Protein AF-0000000086680009 (afdb_homodimer)

Organism: NCBI:txid175570

Solvent-accessible surface area (backbone atoms only — not comparable to full-atom values): 25696 Å² total; per-residue (Å²): 139,84,83,76,83,81,81,78,80,78,79,81,80,80,81,79,78,77,73,76,74,73,76,70,74,73,62,76,72,68,75,71,67,74,66,76,72,61,64,73,66,71,61,40,55,34,21,28,29,36,42,55,56,79,57,56,69,60,52,54,45,48,46,52,46,40,42,50,21,67,33,45,71,40,58,35,66,59,51,47,55,54,26,39,73,74,30,82,42,62,25,55,24,51,57,50,46,57,71,55,28,50,30,36,39,36,48,39,41,38,40,22,32,30,22,45,34,76,92,67,63,52,94,82,58,53,66,65,38,69,39,70,24,17,30,53,36,69,59,35,36,21,48,46,18,26,39,38,46,73,31,49,72,17,52,43,44,33,40,30,42,53,58,52,87,55,72,83,54,60,93,54,88,62,38,72,43,74,51,42,70,68,36,50,50,50,45,53,50,47,45,41,71,26,64,34,76,67,43,71,82,58,84,67,42,74,48,66,74,69,44,54,86,52,66,48,61,70,43,67,56,77,71,78,84,125,138,90,81,85,81,78,80,79,78,82,79,80,82,78,82,79,77,78,73,76,73,77,74,70,78,73,64,79,72,71,76,72,68,75,69,76,75,63,66,74,68,73,62,38,56,36,21,29,30,36,42,54,56,79,56,56,68,60,52,53,45,48,48,52,47,40,43,50,20,67,33,46,73,40,57,34,67,59,53,45,53,55,26,37,74,73,29,83,43,61,26,54,23,52,56,51,45,58,71,55,28,51,29,36,39,35,48,40,41,39,40,23,31,31,22,44,35,75,91,65,64,52,92,82,59,51,67,66,37,70,38,70,24,18,30,52,35,67,60,36,36,20,47,46,17,25,40,37,47,72,31,51,74,18,50,43,43,33,40,32,42,53,57,52,86,57,71,85,53,62,93,51,88,62,41,70,43,74,51,43,71,67,34,51,49,50,46,51,51,48,44,41,71,25,64,32,77,67,43,71,80,57,84,66,41,74,48,68,73,70,43,53,87,52,65,47,62,69,44,66,56,78,72,80,84,126

Secondary structure (DSSP, 8-state)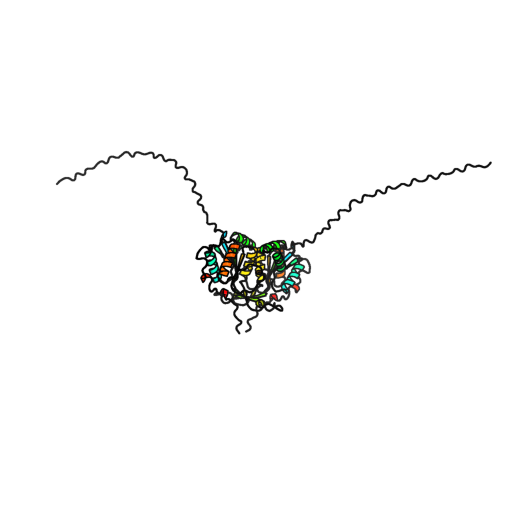:
---------------------------S---------------GGGEEEEE--S-HHHHHHHHHHHHHTT-EEEEHHHHHHHHHHH-SSHHHHHHHHHHH-SEEEEEE---EEEEE-GGGPPTT--HHHHS-EEE--HHHHHHHHHHHHH-TTTEEEEEES-----GGGTTS--EEE-SSHHHHHHHHHHHHHTT------STTS--GGGGTT-GGGT--PPP---/-------------------------------------------GGGEEEEE--S-HHHHHHHHHHHHHTT-EEEEHHHHHHHHHHH-SSHHHHHHHHHHH-SEEEEEE---EEEEE-GGGPPTT--HHHHS-EEE--HHHHHHHHHHHHH-TTTEEEEEES-----GGGTTS--EEE-SSHHHHHHH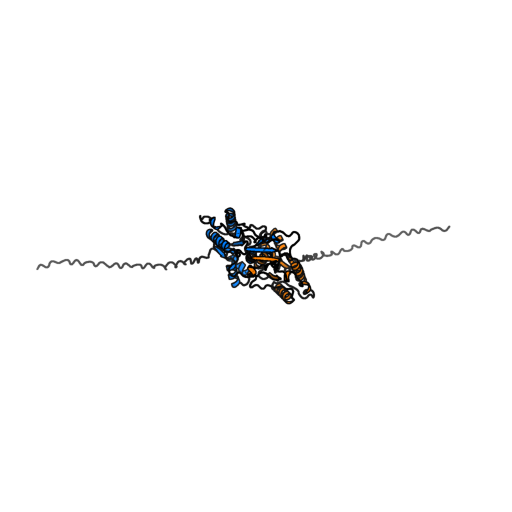HHHHHHTT------STTS--GGGGTT-GGGT--PPP---

InterPro domains:
  IPR019302 CD-NTase-associated protein 12/Pycsar effector protein, TIR domain [PF10137] (47-178)

pLDDT: mean 77.08, std 26.38, range [18.78, 98.75]

Sequence (452 aa):
MDINGHNIVVGTGRAGDKTVNNYGSAGPPPPEGRTANDGGHADRSRRVFVVFGRDRPVRDRMFDFLRALGLEPLEWERIINEARHAAPYIGEVVARGVTQASAVLVLLTPDDVVHLHPSLHEPGEGADEVWPTCQPRPNALIELGMALATFPTSTVIVTIGTLRPFSDLAGRDVVRFDGSFASVQQLLGRLRAAGLPARDDGSDWYRADRFANWDAYLRRPRPPTVMDINGHNIVVGTGRAGDKTVNNYGSAGPPPPEGRTANDGGHADRSRRVFVVFGRDRPVRDRMFDFLRALGLEPLEWERIINEARHAAPYIGEVVARGVTQASAVLVLLTPDDVVHLHPSLHEPGEGADEVWPTCQPRPNALIELGMALATFPTSTVIVTIGTLRPFSDLAGRDVVRFDGSFASVQQLLGRLRAAGLPARDDGSDWYRADRFANWDAYLRRPRPPTV

Structure (mmCIF, N/CA/C/O backbone):
data_AF-0000000086680009-model_v1
#
loop_
_entity.id
_entity.type
_entity.pdbx_description
1 polymer 'CD-NTase-associated protein 12/Pycsar effector protein TIR domain-containing protein'
#
loop_
_atom_site.group_PDB
_atom_site.id
_atom_site.type_symbol
_atom_site.label_atom_id
_atom_site.label_alt_id
_atom_site.label_comp_id
_atom_site.label_asym_id
_atom_site.label_entity_id
_atom_site.label_seq_id
_atom_site.pdbx_PDB_ins_code
_atom_site.Cartn_x
_atom_site.Cartn_y
_atom_site.Cartn_z
_atom_site.occupancy
_atom_site.B_iso_or_equiv
_atom_site.auth_seq_id
_atom_site.auth_comp_id
_atom_site.auth_asym_id
_atom_site.auth_atom_id
_atom_site.pdbx_PDB_model_num
ATOM 1 N N . MET A 1 1 ? 57.812 125.812 -16.609 1 21.28 1 MET A N 1
ATOM 2 C CA . MET A 1 1 ? 58.125 124.562 -17.312 1 21.28 1 MET A CA 1
ATOM 3 C C . MET A 1 1 ? 57.875 123.375 -16.422 1 21.28 1 MET A C 1
ATOM 5 O O . MET A 1 1 ? 58.562 123.125 -15.438 1 21.28 1 MET A O 1
ATOM 9 N N . ASP A 1 2 ? 56.625 122.938 -15.875 1 20.48 2 ASP A N 1
ATOM 10 C CA . ASP A 1 2 ? 55.906 122.5 -14.656 1 20.48 2 ASP A CA 1
ATOM 11 C C . ASP A 1 2 ? 55.969 121 -14.445 1 20.48 2 ASP A C 1
ATOM 13 O O . ASP A 1 2 ? 55.312 120.5 -13.57 1 20.48 2 ASP A O 1
ATOM 17 N N . ILE A 1 3 ? 56.906 120 -15.055 1 25.34 3 ILE A N 1
ATOM 18 C CA . ILE A 1 3 ? 56.5 118.75 -15.727 1 25.34 3 ILE A CA 1
ATOM 19 C C . ILE A 1 3 ? 56.469 117.625 -14.719 1 25.34 3 ILE A C 1
ATOM 21 O O . ILE A 1 3 ? 57.469 117 -14.453 1 25.34 3 ILE A O 1
ATOM 25 N N . ASN A 1 4 ? 55.969 117.688 -13.484 1 24.03 4 ASN A N 1
ATOM 26 C CA . ASN A 1 4 ? 56.25 116.812 -12.367 1 24.03 4 ASN A CA 1
ATOM 27 C C . ASN A 1 4 ? 55.875 115.375 -12.711 1 24.03 4 ASN A C 1
ATOM 29 O O . ASN A 1 4 ? 54.938 115.125 -13.453 1 24.03 4 ASN A O 1
ATOM 33 N N . GLY A 1 5 ? 56.719 114.25 -12.469 1 24.56 5 GLY A N 1
ATOM 34 C CA . GLY A 1 5 ? 57.156 112.938 -12.875 1 24.56 5 GLY A CA 1
ATOM 35 C C . GLY A 1 5 ? 56.281 111.812 -12.367 1 24.56 5 GLY A C 1
ATOM 36 O O . GLY A 1 5 ? 56.281 111.5 -11.172 1 24.56 5 GLY A O 1
ATOM 37 N N . HIS A 1 6 ? 54.938 111.688 -12.727 1 25.3 6 HIS A N 1
ATOM 38 C CA . HIS A 1 6 ? 53.781 110.938 -12.172 1 25.3 6 HIS A CA 1
ATOM 39 C C . HIS A 1 6 ? 54.031 109.438 -12.219 1 25.3 6 HIS A C 1
ATOM 41 O O . HIS A 1 6 ? 54.312 108.875 -13.281 1 25.3 6 HIS A O 1
ATOM 47 N N . ASN A 1 7 ? 54.531 108.75 -11.102 1 24.44 7 ASN A N 1
ATOM 48 C CA . ASN A 1 7 ? 55.094 107.438 -10.781 1 24.44 7 ASN A CA 1
ATOM 49 C C . ASN A 1 7 ? 54.125 106.312 -11.102 1 24.44 7 ASN A C 1
ATOM 51 O O . ASN A 1 7 ? 53.031 106.25 -10.547 1 24.44 7 ASN A O 1
ATOM 55 N N . ILE A 1 8 ? 54.094 105.688 -12.359 1 24.52 8 ILE A N 1
ATOM 56 C CA . ILE A 1 8 ? 53.094 104.875 -13.023 1 24.52 8 ILE A CA 1
ATOM 57 C C . ILE A 1 8 ? 53.094 103.438 -12.375 1 24.52 8 ILE A C 1
ATOM 59 O O . ILE A 1 8 ? 54.094 102.75 -12.375 1 24.52 8 ILE A O 1
ATOM 63 N N . VAL A 1 9 ? 52.344 103.25 -11.25 1 24.12 9 VAL A N 1
ATOM 64 C CA . VAL A 1 9 ? 52.312 102.062 -10.359 1 24.12 9 VAL A CA 1
ATOM 65 C C . VAL A 1 9 ? 51.906 100.812 -11.141 1 24.12 9 VAL A C 1
ATOM 67 O O . VAL A 1 9 ? 50.781 100.75 -11.664 1 24.12 9 VAL A O 1
ATOM 70 N N . VAL A 1 10 ? 52.781 100.062 -11.867 1 23.73 10 VAL A N 1
ATOM 71 C CA . VAL A 1 10 ? 52.531 99 -12.852 1 23.73 10 VAL A CA 1
ATOM 72 C C . VAL A 1 10 ? 51.969 97.812 -12.156 1 23.73 10 VAL A C 1
ATOM 74 O O . VAL A 1 10 ? 52.562 97.25 -11.211 1 23.73 10 VAL A O 1
ATOM 77 N N . GLY A 1 11 ? 50.625 97.562 -12.086 1 21.44 11 GLY A N 1
ATOM 78 C CA . GLY A 1 11 ? 49.781 96.625 -11.352 1 21.44 11 GLY A CA 1
ATOM 79 C C . GLY A 1 11 ? 50.094 95.188 -11.688 1 21.44 11 GLY A C 1
ATOM 80 O O . GLY A 1 11 ? 50.156 94.812 -12.867 1 21.44 11 GLY A O 1
ATOM 81 N N . THR A 1 12 ? 50.875 94.438 -10.82 1 24.28 12 THR A N 1
ATOM 82 C CA . THR A 1 12 ? 51.5 93.125 -10.844 1 24.28 12 THR A CA 1
ATOM 83 C C . THR A 1 12 ? 50.469 92 -11.078 1 24.28 12 THR A C 1
ATOM 85 O O . THR A 1 12 ? 49.469 91.938 -10.359 1 24.28 12 THR A O 1
ATOM 88 N N . GLY A 1 13 ? 50.188 91.562 -12.328 1 22.39 13 GLY A N 1
ATOM 89 C CA . GLY A 1 13 ? 49.156 90.688 -12.891 1 22.39 13 GLY A CA 1
ATOM 90 C C . GLY A 1 13 ? 49.25 89.25 -12.344 1 22.39 13 GLY A C 1
ATOM 91 O O . GLY A 1 13 ? 50.281 88.625 -12.43 1 22.39 13 GLY A O 1
ATOM 92 N N . ARG A 1 14 ? 48.5 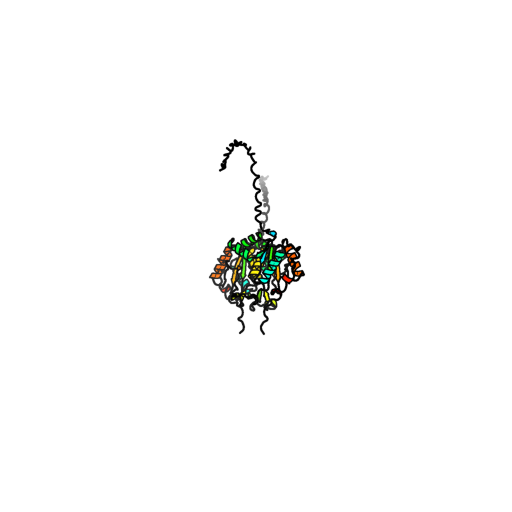88.875 -11.25 1 19.97 14 ARG A N 1
ATOM 93 C CA . ARG A 1 14 ? 48.5 87.688 -10.391 1 19.97 14 ARG A CA 1
ATOM 94 C C . ARG A 1 14 ? 48.281 86.438 -11.211 1 19.97 14 ARG A C 1
ATOM 96 O O . ARG A 1 14 ? 47.375 86.375 -12.023 1 19.97 14 ARG A O 1
ATOM 103 N N . ALA A 1 15 ? 49.312 85.5 -11.398 1 21.73 15 ALA A N 1
ATOM 104 C CA . ALA A 1 15 ? 49.5 84.25 -12.156 1 21.73 15 ALA A CA 1
ATOM 105 C C . ALA A 1 15 ? 48.469 83.188 -11.773 1 21.73 15 ALA A C 1
ATOM 107 O O . ALA A 1 15 ? 48.219 83 -10.586 1 21.73 15 ALA A O 1
ATOM 108 N N . GLY A 1 16 ? 47.438 82.875 -12.648 1 21.67 16 GLY A N 1
ATOM 109 C CA . GLY A 1 16 ? 46.25 82.062 -12.594 1 21.67 16 GLY A CA 1
ATOM 110 C C . GLY A 1 16 ? 46.531 80.625 -12.25 1 21.67 16 GLY A C 1
ATOM 111 O O . GLY A 1 16 ? 47.312 79.938 -12.93 1 21.67 16 GLY A O 1
ATOM 112 N N . ASP A 1 17 ? 46.656 80.25 -10.938 1 21.97 17 ASP A N 1
ATOM 113 C CA . ASP A 1 17 ? 47.031 78.938 -10.375 1 21.97 17 ASP A CA 1
ATOM 114 C C . ASP A 1 17 ? 46.188 77.812 -10.945 1 21.97 17 ASP A C 1
ATOM 116 O O . ASP A 1 17 ? 44.938 77.875 -10.828 1 21.97 17 ASP A O 1
ATOM 120 N N . LYS A 1 18 ? 46.562 77.312 -12.141 1 24 18 LYS A N 1
ATOM 121 C CA . LYS A 1 18 ? 45.812 76.25 -12.82 1 24 18 LYS A CA 1
ATOM 122 C C . LYS A 1 18 ? 45.688 75 -11.938 1 24 18 LYS A C 1
ATOM 124 O O . LYS A 1 18 ? 46.688 74.375 -11.547 1 24 18 LYS A O 1
ATOM 129 N N . THR A 1 19 ? 44.75 75.062 -10.961 1 22.84 19 THR A N 1
ATOM 130 C CA . THR A 1 19 ? 44.5 73.938 -10.047 1 22.84 19 THR A CA 1
ATOM 131 C C . THR A 1 19 ? 44.312 72.625 -10.82 1 22.84 19 THR A C 1
ATOM 133 O O . THR A 1 19 ? 43.438 72.562 -11.703 1 22.84 19 THR A O 1
ATOM 136 N N . VAL A 1 20 ? 45.344 71.875 -11.016 1 23.73 20 VAL A N 1
ATOM 137 C CA . VAL A 1 20 ? 45.406 70.562 -11.648 1 23.73 20 VAL A CA 1
ATOM 138 C C . VAL A 1 20 ? 44.375 69.625 -11.023 1 23.73 20 VAL A C 1
ATOM 140 O O . VAL A 1 20 ? 44.438 69.375 -9.812 1 23.73 20 VAL A O 1
ATOM 143 N N . ASN A 1 21 ? 43.094 69.75 -11.398 1 21.45 21 ASN A N 1
ATOM 144 C CA . ASN A 1 21 ? 42.062 68.875 -10.883 1 21.45 21 ASN A CA 1
ATOM 145 C C . ASN A 1 21 ? 42.406 67.438 -11.023 1 21.45 21 ASN A C 1
ATOM 147 O O . ASN A 1 21 ? 42.656 66.938 -12.141 1 21.45 21 ASN A O 1
ATOM 151 N N . ASN A 1 22 ? 43.25 66.875 -10.148 1 23.05 22 ASN A N 1
ATOM 152 C CA . ASN A 1 22 ? 43.625 65.5 -10.062 1 23.05 22 ASN A CA 1
ATOM 153 C C . ASN A 1 22 ? 42.438 64.562 -10.242 1 23.05 22 ASN A C 1
ATOM 155 O O . ASN A 1 22 ? 41.5 64.562 -9.43 1 23.05 22 ASN A O 1
ATOM 159 N N . TYR A 1 23 ? 42 64.375 -11.477 1 24.22 23 TYR A N 1
ATOM 160 C CA . TYR A 1 23 ? 40.906 63.469 -11.805 1 24.22 23 TYR A CA 1
ATOM 161 C C . TYR A 1 23 ? 41.062 62.125 -11.102 1 24.22 23 TYR A C 1
ATOM 163 O O . TYR A 1 23 ? 42.031 61.406 -11.383 1 24.22 23 TYR A O 1
ATOM 171 N N . GLY A 1 24 ? 40.812 62.062 -9.789 1 24.42 24 GLY A N 1
ATOM 172 C CA . GLY A 1 24 ? 40.812 60.812 -9.008 1 24.42 24 GLY A CA 1
ATOM 173 C C . GLY A 1 24 ? 40.219 59.656 -9.75 1 24.42 24 GLY A C 1
ATOM 174 O O . GLY A 1 24 ? 39.125 59.75 -10.336 1 24.42 24 GLY A O 1
ATOM 175 N N . SER A 1 25 ? 41.062 58.875 -10.406 1 26.62 25 SER A N 1
ATOM 176 C CA . SER A 1 25 ? 40.688 57.656 -11.117 1 26.62 25 SER A CA 1
ATOM 177 C C . SER A 1 25 ? 39.656 56.844 -10.344 1 26.62 25 SER A C 1
ATOM 179 O O . SER A 1 25 ? 39.906 56.406 -9.227 1 26.62 25 SER A O 1
ATOM 181 N N . ALA A 1 26 ? 38.375 57.312 -10.406 1 31.41 26 ALA A N 1
ATOM 182 C CA . ALA A 1 26 ? 37.312 56.531 -9.789 1 31.41 26 ALA A CA 1
ATOM 183 C C . ALA A 1 26 ? 37.5 55.031 -10.031 1 31.41 26 ALA A C 1
ATOM 185 O O . ALA A 1 26 ? 37.656 54.594 -11.172 1 31.41 26 ALA A O 1
ATOM 186 N N . GLY A 1 27 ? 38.25 54.344 -9.164 1 31.97 27 GLY A N 1
ATOM 187 C CA . GLY A 1 27 ? 38.469 52.906 -9.258 1 31.97 27 GLY A CA 1
ATOM 188 C C . GLY A 1 27 ? 37.281 52.156 -9.836 1 31.97 27 GLY A C 1
ATOM 189 O O . GLY A 1 27 ? 36.156 52.719 -9.93 1 31.97 27 GLY A O 1
ATOM 190 N N . PRO A 1 28 ? 37.625 51.125 -10.742 1 34.56 28 PRO A N 1
ATOM 191 C CA . PRO A 1 28 ? 36.469 50.469 -11.383 1 34.56 28 PRO A CA 1
ATOM 192 C C . PRO A 1 28 ? 35.312 50.281 -10.422 1 34.56 28 PRO A C 1
ATOM 194 O O . PRO A 1 28 ? 35.5 50.25 -9.203 1 34.56 28 PRO A O 1
ATOM 197 N N . PRO A 1 29 ? 34.062 50.812 -10.891 1 35.94 29 PRO A N 1
ATOM 198 C CA . PRO A 1 29 ? 32.969 50.562 -9.93 1 35.94 29 PRO A CA 1
ATOM 199 C C . PRO A 1 29 ? 33.062 49.219 -9.25 1 35.94 29 PRO A C 1
ATOM 201 O O . PRO A 1 29 ? 33.688 48.281 -9.797 1 35.94 29 PRO A O 1
ATOM 204 N N . PRO A 1 30 ? 33.094 49.219 -7.883 1 35.69 30 PRO A N 1
ATOM 205 C CA . PRO A 1 30 ? 33.188 47.875 -7.273 1 35.69 30 PRO A CA 1
ATOM 206 C C . PRO A 1 30 ? 32.438 46.812 -8.055 1 35.69 30 PRO A C 1
ATOM 208 O O . PRO A 1 30 ? 31.5 47.125 -8.789 1 35.69 30 PRO A O 1
ATOM 211 N N . PRO A 1 31 ? 33.188 45.688 -8.445 1 32.47 31 PRO A N 1
ATOM 212 C CA . PRO A 1 31 ? 32.406 44.688 -9.156 1 32.47 31 PRO A CA 1
ATOM 213 C C . PRO A 1 31 ? 30.938 44.656 -8.703 1 32.47 31 PRO A C 1
ATOM 215 O O . PRO A 1 31 ? 30.625 45.062 -7.582 1 32.47 31 PRO A O 1
ATOM 218 N N . GLU A 1 32 ? 30.062 45.031 -9.648 1 31.3 32 GLU A N 1
ATOM 219 C CA . GLU A 1 32 ? 28.656 44.844 -9.32 1 31.3 32 GLU A CA 1
ATOM 220 C C . GLU A 1 32 ? 28.469 43.625 -8.391 1 31.3 32 GLU A C 1
ATOM 222 O O . GLU A 1 32 ? 29.062 42.594 -8.609 1 31.3 32 GLU A O 1
ATOM 227 N N . GLY A 1 33 ? 28.375 43.906 -7.16 1 27.81 33 GLY A N 1
ATOM 228 C CA . GLY A 1 33 ? 28.078 42.812 -6.27 1 27.81 33 GLY A CA 1
ATOM 229 C C . GLY A 1 33 ? 27.297 41.688 -6.941 1 27.81 33 GLY A C 1
ATOM 230 O O . GLY A 1 33 ? 26.344 41.969 -7.676 1 27.81 33 GLY A O 1
ATOM 231 N N . ARG A 1 34 ? 28.016 40.625 -7.395 1 31.81 34 ARG A N 1
ATOM 232 C CA . ARG A 1 34 ? 27.172 39.438 -7.668 1 31.81 34 ARG A CA 1
ATOM 233 C C . ARG A 1 34 ? 25.859 39.531 -6.898 1 31.81 34 ARG A C 1
ATOM 235 O O . ARG A 1 34 ? 25.859 39.625 -5.672 1 31.81 34 ARG A O 1
ATOM 242 N N . THR A 1 35 ? 25.016 40.344 -7.379 1 31.72 35 THR A N 1
ATOM 243 C CA . THR A 1 35 ? 23.688 40.094 -6.82 1 31.72 35 THR A CA 1
ATOM 244 C C . THR A 1 35 ? 23.547 38.656 -6.344 1 31.72 35 THR A C 1
ATOM 246 O O . THR A 1 35 ? 23.938 37.719 -7.051 1 31.72 35 THR A O 1
ATOM 249 N N . ALA A 1 36 ? 23.781 38.438 -5.094 1 33.84 36 ALA A N 1
ATOM 250 C CA . ALA A 1 36 ? 23.344 37.188 -4.48 1 33.84 36 ALA A CA 1
ATOM 251 C C . ALA A 1 36 ? 22.109 36.625 -5.191 1 33.84 36 ALA A C 1
ATOM 253 O O . ALA A 1 36 ? 21 37.094 -4.98 1 33.84 36 ALA A O 1
ATOM 254 N N . ASN A 1 37 ? 22.094 36.594 -6.453 1 32.66 37 ASN A N 1
ATOM 255 C CA . ASN A 1 37 ? 21.109 35.688 -7.012 1 32.66 37 ASN A CA 1
ATOM 256 C C . ASN A 1 37 ? 20.953 34.438 -6.145 1 32.66 37 ASN A C 1
ATOM 258 O O . ASN A 1 37 ? 21.656 33.438 -6.332 1 32.66 37 ASN A O 1
ATOM 262 N N . ASP A 1 38 ? 21.172 34.531 -4.875 1 34 38 ASP A N 1
ATOM 263 C CA . ASP A 1 38 ? 20.625 33.531 -3.986 1 34 38 ASP A CA 1
ATOM 264 C C . ASP A 1 38 ? 19.312 32.969 -4.531 1 34 38 ASP A C 1
ATOM 266 O O . ASP A 1 38 ? 18.234 33.5 -4.227 1 34 38 ASP A O 1
ATOM 270 N N . GLY A 1 39 ? 19.109 33 -5.781 1 37.12 39 GLY A N 1
ATOM 271 C CA . GLY A 1 39 ? 17.938 32.25 -6.191 1 37.12 39 GLY A CA 1
ATOM 272 C C . GLY A 1 39 ? 17.469 31.266 -5.137 1 37.12 39 GLY A C 1
ATOM 273 O O . GLY A 1 39 ? 18.266 30.484 -4.609 1 37.12 39 GLY A O 1
ATOM 274 N N . GLY A 1 40 ? 16.594 31.672 -4.273 1 37.06 40 GLY A N 1
ATOM 275 C C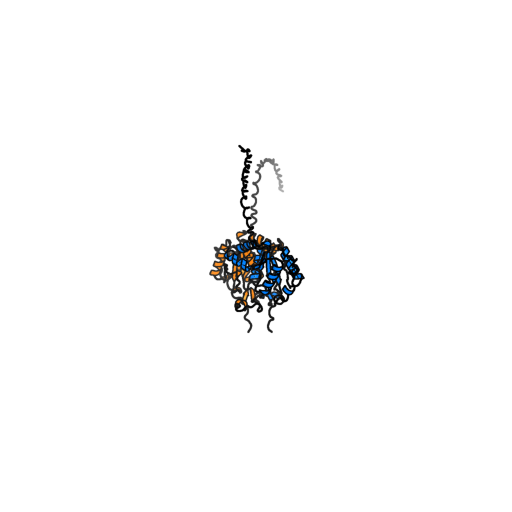A . GLY A 1 40 ? 16.062 31.016 -3.09 1 37.06 40 GLY A CA 1
ATOM 276 C C . GLY A 1 40 ? 16.141 29.5 -3.176 1 37.06 40 GLY A C 1
ATOM 277 O O . GLY A 1 40 ? 15.383 28.875 -3.932 1 37.06 40 GLY A O 1
ATOM 278 N N . HIS A 1 41 ? 17.141 28.891 -3.406 1 44.59 41 HIS A N 1
ATOM 279 C CA . HIS A 1 41 ? 17.25 27.469 -3.121 1 44.59 41 HIS A CA 1
ATOM 280 C C . HIS A 1 41 ? 16.25 27.062 -2.043 1 44.59 41 HIS A C 1
ATOM 282 O O . HIS A 1 41 ? 16.438 27.375 -0.866 1 44.59 41 HIS A O 1
ATOM 288 N N . ALA A 1 42 ? 14.945 27.219 -2.326 1 52.19 42 ALA A N 1
ATOM 289 C CA . ALA A 1 42 ? 13.984 26.688 -1.365 1 52.19 42 ALA A CA 1
ATOM 290 C C . ALA A 1 42 ? 14.641 25.656 -0.446 1 52.19 42 ALA A C 1
ATOM 292 O O . ALA A 1 42 ? 15.367 24.781 -0.91 1 52.19 42 ALA A O 1
ATOM 293 N N . ASP A 1 43 ? 14.984 26.078 0.867 1 73.69 43 ASP A N 1
ATOM 294 C CA . ASP A 1 43 ? 15.602 25.281 1.929 1 73.69 43 ASP A CA 1
ATOM 295 C C . ASP A 1 43 ? 15 23.875 1.985 1 73.69 43 ASP A C 1
ATOM 297 O O . ASP A 1 43 ? 13.891 23.688 2.502 1 73.69 43 ASP A O 1
ATOM 301 N N . ARG A 1 44 ? 15.5 23.062 1.171 1 83.19 44 ARG A N 1
ATOM 302 C CA . ARG A 1 44 ? 15.086 21.672 1.113 1 83.19 44 ARG A CA 1
ATOM 303 C C . ARG A 1 44 ? 14.859 21.109 2.514 1 83.19 44 ARG A C 1
ATOM 305 O O . ARG A 1 44 ? 14.109 20.141 2.689 1 83.19 44 ARG A O 1
ATOM 312 N N . SER A 1 45 ? 15.438 21.828 3.424 1 88.62 45 SER A N 1
ATOM 313 C CA . SER A 1 45 ? 15.375 21.312 4.785 1 88.62 45 SER A CA 1
ATOM 314 C C . SER A 1 45 ? 13.984 21.484 5.379 1 88.62 45 SER A C 1
ATOM 316 O O . SER A 1 45 ? 13.633 20.828 6.363 1 88.62 45 SER A O 1
ATOM 318 N N . ARG A 1 46 ? 13.18 22.312 4.727 1 94.25 46 ARG A N 1
ATOM 319 C CA . ARG A 1 46 ? 11.852 22.594 5.266 1 94.25 46 ARG A CA 1
ATOM 320 C C . ARG A 1 46 ? 10.766 21.906 4.441 1 94.25 46 ARG A C 1
ATOM 322 O O . ARG A 1 46 ? 9.586 21.969 4.777 1 94.25 46 ARG A O 1
ATOM 329 N N . ARG A 1 47 ? 11.18 21.234 3.422 1 93.69 47 ARG A N 1
ATOM 330 C CA . ARG A 1 47 ? 10.227 20.594 2.52 1 93.69 47 ARG A CA 1
ATOM 331 C C . ARG A 1 47 ? 9.773 19.25 3.062 1 93.69 47 ARG A C 1
ATOM 333 O O . ARG A 1 47 ? 10.594 18.453 3.529 1 93.69 47 ARG A O 1
ATOM 340 N N . VAL A 1 48 ? 8.469 19.078 3.027 1 95.56 48 VAL A N 1
ATOM 341 C CA . VAL A 1 48 ? 7.879 17.812 3.453 1 95.56 48 VAL A CA 1
ATOM 342 C C . VAL A 1 48 ? 6.91 17.312 2.385 1 95.56 48 VAL A C 1
ATOM 344 O O . VAL A 1 48 ? 6 18.031 1.97 1 95.56 48 VAL A O 1
ATOM 347 N N . PHE A 1 49 ? 7.18 16.109 1.841 1 94.56 49 PHE A N 1
ATOM 348 C CA . PHE A 1 49 ? 6.219 15.477 0.949 1 94.56 49 PHE A CA 1
ATOM 349 C C . PHE A 1 49 ? 5.043 14.914 1.735 1 94.56 49 PHE A C 1
ATOM 351 O O . PHE A 1 49 ? 5.23 14.297 2.787 1 94.56 49 PHE A O 1
ATOM 358 N N . VAL A 1 50 ? 3.848 15.172 1.225 1 96.88 50 VAL A N 1
ATOM 359 C CA . VAL A 1 50 ? 2.666 14.703 1.941 1 96.88 50 VAL A CA 1
ATOM 360 C C . VAL A 1 50 ? 1.9 13.703 1.079 1 96.88 50 VAL A C 1
ATOM 362 O O . VAL A 1 50 ? 1.528 14.008 -0.056 1 96.88 50 VAL A O 1
ATOM 365 N N . VAL A 1 51 ? 1.766 12.539 1.604 1 96.5 51 VAL A N 1
ATOM 366 C CA . VAL A 1 51 ? 0.929 11.492 1.026 1 96.5 51 VAL A CA 1
ATOM 367 C C . VAL A 1 51 ? -0.468 11.547 1.642 1 96.5 51 VAL A C 1
ATOM 369 O O . VAL A 1 51 ? -0.612 11.68 2.859 1 96.5 51 VAL A O 1
ATOM 372 N N . PHE A 1 52 ? -1.504 11.469 0.833 1 97.44 52 PHE A N 1
ATOM 373 C CA . PHE A 1 52 ? -2.877 11.484 1.324 1 97.44 52 PHE A CA 1
ATOM 374 C C . PHE A 1 52 ? -3.814 10.812 0.331 1 97.44 52 PHE A C 1
ATOM 376 O O . PHE A 1 52 ? -3.416 10.5 -0.793 1 97.44 52 PHE A O 1
ATOM 383 N N . GLY A 1 53 ? -5.012 10.492 0.772 1 96.81 53 GLY A N 1
ATOM 384 C CA . GLY A 1 53 ? -6.016 9.852 -0.066 1 96.81 53 GLY A CA 1
ATOM 385 C C . GLY A 1 53 ? -7.043 10.828 -0.61 1 96.81 53 GLY A C 1
ATOM 386 O O . GLY A 1 53 ? -6.688 11.859 -1.184 1 96.81 53 GLY A O 1
ATOM 387 N N . ARG A 1 54 ? -8.297 10.5 -0.442 1 97.31 54 ARG A N 1
ATOM 388 C CA . ARG A 1 54 ? -9.406 11.234 -1.052 1 97.31 54 ARG A CA 1
ATOM 389 C C . ARG A 1 54 ? -9.922 12.32 -0.118 1 97.31 54 ARG A C 1
ATOM 391 O O . ARG A 1 54 ? -10.805 13.102 -0.489 1 97.31 54 ARG A O 1
ATOM 398 N N . ASP A 1 55 ? -9.453 12.398 1.104 1 97.75 55 ASP A N 1
ATOM 399 C CA . ASP A 1 55 ? -9.961 13.359 2.072 1 97.75 55 ASP A CA 1
ATOM 400 C C . ASP A 1 55 ? -9.25 14.703 1.935 1 97.75 55 ASP A C 1
ATOM 402 O O . ASP A 1 55 ? -8.422 15.062 2.771 1 97.75 55 ASP A O 1
ATOM 406 N N . ARG A 1 56 ? -9.672 15.492 1.029 1 96.44 56 ARG A N 1
ATOM 407 C CA . ARG A 1 56 ? -9.039 16.766 0.693 1 96.44 56 ARG A CA 1
ATOM 408 C C . ARG A 1 56 ? -9.156 17.75 1.844 1 96.44 56 ARG A C 1
ATOM 410 O O . ARG A 1 56 ? -8.211 18.5 2.135 1 96.44 56 ARG A O 1
ATOM 417 N N . PRO A 1 57 ? -10.25 17.781 2.527 1 96.81 57 PRO A N 1
ATOM 418 C CA . PRO A 1 57 ? -10.312 18.688 3.684 1 96.81 57 PRO A CA 1
ATOM 419 C C . PRO A 1 57 ? -9.227 18.406 4.711 1 96.81 57 PRO A C 1
ATOM 421 O O . PRO A 1 57 ? -8.617 19.328 5.242 1 96.81 57 PRO A O 1
ATOM 424 N N . VAL A 1 58 ? -8.953 17.141 5 1 97.75 58 VAL A N 1
ATOM 425 C CA . VAL A 1 58 ? -7.891 16.812 5.938 1 97.75 58 VAL A CA 1
ATOM 426 C C . VAL A 1 58 ? -6.547 17.266 5.375 1 97.75 58 VAL A C 1
ATOM 428 O O . VAL A 1 58 ? -5.738 17.859 6.094 1 97.75 58 VAL A O 1
ATOM 431 N N . ARG A 1 59 ? -6.281 17 4.141 1 96.94 59 ARG A N 1
ATOM 432 C CA . ARG A 1 59 ? -5.055 17.438 3.484 1 96.94 59 ARG A CA 1
ATOM 433 C C . ARG A 1 59 ? -4.887 18.953 3.613 1 96.94 59 ARG A C 1
ATOM 435 O O . ARG A 1 59 ? -3.818 19.438 4.004 1 96.94 59 ARG A O 1
ATOM 442 N N . ASP A 1 60 ? -5.945 19.703 3.32 1 97.12 60 ASP A N 1
ATOM 443 C CA . ASP A 1 60 ? -5.879 21.156 3.334 1 97.12 60 ASP A CA 1
ATOM 444 C C . ASP A 1 60 ? -5.543 21.688 4.73 1 97.12 60 ASP A C 1
ATOM 446 O O . ASP A 1 60 ? -4.699 22.578 4.879 1 97.12 60 ASP A O 1
ATOM 450 N N . ARG A 1 61 ? -6.176 21.141 5.715 1 96 61 ARG A N 1
ATOM 451 C CA . ARG A 1 61 ? -5.945 21.578 7.086 1 96 61 ARG A CA 1
ATOM 452 C C . ARG A 1 61 ? -4.539 21.203 7.547 1 96 61 ARG A C 1
ATOM 454 O O . ARG A 1 61 ? -3.887 21.984 8.25 1 96 61 ARG A O 1
ATOM 461 N N . MET A 1 62 ? -4.051 20.062 7.141 1 97.12 62 MET A N 1
ATOM 462 C CA . MET A 1 62 ? -2.699 19.656 7.5 1 97.12 62 MET A CA 1
ATOM 463 C C . MET A 1 62 ? -1.656 20.531 6.812 1 97.12 62 MET A C 1
ATOM 465 O O . MET A 1 62 ? -0.652 20.891 7.422 1 97.12 62 MET A O 1
ATOM 469 N N . PHE A 1 63 ? -1.907 20.828 5.535 1 96.81 63 PHE A N 1
ATOM 470 C CA . PHE A 1 63 ? -1.029 21.75 4.824 1 96.81 63 PHE A CA 1
ATOM 471 C C . PHE A 1 63 ? -0.938 23.078 5.551 1 96.81 63 PHE A C 1
ATOM 473 O O . PHE A 1 63 ? 0.156 23.625 5.738 1 96.81 63 PHE A O 1
ATOM 480 N N . ASP A 1 64 ? -2.076 23.562 5.984 1 94.94 64 ASP A N 1
ATOM 481 C CA . ASP A 1 64 ? -2.113 24.828 6.723 1 94.94 64 ASP A CA 1
ATOM 482 C C . ASP A 1 64 ? -1.297 24.734 8.008 1 94.94 64 ASP A C 1
ATOM 484 O O . ASP A 1 64 ? -0.553 25.656 8.352 1 94.94 64 ASP A O 1
ATOM 488 N N . PHE A 1 65 ? -1.479 23.625 8.68 1 95.88 65 PHE A N 1
ATOM 489 C CA . PHE A 1 65 ? -0.751 23.406 9.922 1 95.88 65 PHE A CA 1
ATOM 490 C C . PHE A 1 65 ? 0.752 23.375 9.672 1 95.88 65 PHE A C 1
ATOM 492 O O . PHE A 1 65 ? 1.511 24.062 10.367 1 95.88 65 PHE A O 1
ATOM 499 N N . LEU A 1 66 ? 1.202 22.641 8.656 1 96.12 66 LEU A N 1
ATOM 500 C CA . LEU A 1 66 ? 2.619 22.547 8.32 1 96.12 66 LEU A CA 1
ATOM 501 C C . LEU A 1 66 ? 3.191 23.906 7.957 1 96.12 66 LEU A C 1
ATOM 503 O O . LEU A 1 66 ? 4.305 24.25 8.359 1 96.12 66 LEU A O 1
ATOM 507 N N . ARG A 1 67 ? 2.447 24.734 7.281 1 94.75 67 ARG A N 1
ATOM 508 C CA . ARG A 1 67 ? 2.893 26.078 6.922 1 94.75 67 ARG A CA 1
ATOM 509 C C . ARG A 1 67 ? 3.008 26.953 8.156 1 94.75 67 ARG A C 1
ATOM 511 O O . ARG A 1 67 ? 3.928 27.781 8.258 1 94.75 67 ARG A O 1
ATOM 518 N N . ALA A 1 68 ? 2.057 26.766 9.055 1 93.19 68 ALA A N 1
ATOM 519 C CA . ALA A 1 68 ? 2.096 27.531 10.297 1 93.19 68 ALA A CA 1
ATOM 520 C C . ALA A 1 68 ? 3.342 27.203 11.109 1 93.19 68 ALA A C 1
ATOM 522 O O . ALA A 1 68 ? 3.795 28.016 11.93 1 93.19 68 ALA A O 1
ATOM 523 N N . LEU A 1 69 ? 3.895 26.047 10.914 1 94.38 69 LEU A N 1
ATOM 524 C CA . LEU A 1 69 ? 5.105 25.625 11.602 1 94.38 69 LEU A CA 1
ATOM 525 C C . LEU A 1 69 ? 6.352 26.094 10.852 1 94.38 69 LEU A C 1
ATOM 527 O O . LEU A 1 69 ? 7.473 25.766 11.25 1 94.38 69 LEU A O 1
ATOM 531 N N . GLY A 1 70 ? 6.137 26.75 9.688 1 93.5 70 GLY A N 1
ATOM 532 C CA . GLY A 1 70 ? 7.258 27.234 8.891 1 93.5 70 GLY A CA 1
ATOM 533 C C . GLY A 1 70 ? 7.785 26.203 7.914 1 93.5 70 GLY A C 1
ATOM 534 O O . GLY A 1 70 ? 8.914 26.312 7.426 1 93.5 70 GLY A O 1
ATOM 535 N N . LEU A 1 71 ? 7.008 25.172 7.676 1 95.62 71 LEU A N 1
ATOM 536 C CA . LEU A 1 71 ? 7.418 24.125 6.742 1 95.62 71 LEU A CA 1
ATOM 537 C C . LEU A 1 71 ? 6.785 24.344 5.375 1 95.62 71 LEU A C 1
ATOM 539 O O . LEU A 1 71 ? 5.926 25.203 5.211 1 95.62 71 LEU A O 1
ATOM 543 N N . GLU A 1 72 ? 7.328 23.625 4.387 1 95.75 72 GLU A N 1
ATOM 544 C CA . GLU A 1 72 ? 6.859 23.703 3.008 1 95.75 72 GLU A CA 1
ATOM 545 C C . GLU A 1 72 ? 6.305 22.359 2.531 1 95.75 72 GLU A C 1
ATOM 547 O O . GLU A 1 72 ? 7.043 21.547 1.978 1 95.75 72 GLU A O 1
ATOM 552 N N . PRO A 1 73 ? 4.98 22.172 2.725 1 96.44 73 PRO A N 1
ATOM 553 C CA . PRO A 1 73 ? 4.383 20.906 2.273 1 96.44 73 PRO A CA 1
ATOM 554 C C . PRO A 1 73 ? 4.215 20.844 0.756 1 96.44 73 PRO A C 1
ATOM 556 O O . PRO A 1 73 ? 3.848 21.844 0.13 1 96.44 73 PRO A O 1
ATOM 559 N N . LEU A 1 74 ? 4.594 19.719 0.219 1 93.75 74 LEU A N 1
ATOM 560 C CA . LEU A 1 74 ? 4.426 19.391 -1.194 1 93.75 74 LEU A CA 1
ATOM 561 C C . LEU A 1 74 ? 3.68 18.078 -1.366 1 93.75 74 LEU A C 1
ATOM 563 O O . LEU A 1 74 ? 3.908 17.125 -0.616 1 93.75 74 LEU A O 1
ATOM 567 N N . GLU A 1 75 ? 2.801 18.062 -2.391 1 92.94 75 GLU A N 1
ATOM 568 C CA . GLU A 1 75 ? 2.066 16.812 -2.635 1 92.94 75 GLU A CA 1
ATOM 569 C C . GLU A 1 75 ? 2.973 15.742 -3.227 1 92.94 75 GLU A C 1
ATOM 571 O O . GLU A 1 75 ? 3.639 15.977 -4.238 1 92.94 75 GLU A O 1
ATOM 576 N N . TRP A 1 76 ? 2.965 14.648 -2.627 1 87.69 76 TRP A N 1
ATOM 577 C CA . TRP A 1 76 ? 3.785 13.523 -3.047 1 87.69 76 TRP A CA 1
ATOM 578 C C . TRP A 1 76 ? 3.457 13.117 -4.48 1 87.69 76 TRP A C 1
ATOM 580 O O . TRP A 1 76 ? 4.359 12.93 -5.301 1 87.69 76 TRP A O 1
ATOM 590 N N . GLU A 1 77 ? 2.207 12.961 -4.766 1 82.12 77 GLU A N 1
ATOM 591 C CA . GLU A 1 77 ? 1.761 12.508 -6.078 1 82.12 77 GLU A CA 1
ATOM 592 C C . GLU A 1 77 ? 2.283 13.422 -7.184 1 82.12 77 GLU A C 1
ATOM 594 O O . GLU A 1 77 ? 2.635 12.953 -8.266 1 82.12 77 GLU A O 1
ATOM 599 N N . ARG A 1 78 ? 2.283 14.656 -6.871 1 77.62 78 ARG A N 1
ATOM 600 C CA . ARG A 1 78 ? 2.752 15.617 -7.871 1 77.62 78 ARG A CA 1
ATOM 601 C C . ARG A 1 78 ? 4.23 15.398 -8.18 1 77.62 78 ARG A C 1
ATOM 603 O O . ARG A 1 78 ? 4.633 15.414 -9.344 1 77.62 78 ARG A O 1
ATOM 610 N N . ILE A 1 79 ? 4.93 15.102 -7.23 1 72.94 79 ILE A N 1
ATOM 611 C CA . ILE A 1 79 ? 6.371 14.961 -7.387 1 72.94 79 ILE A CA 1
ATOM 612 C C . ILE A 1 79 ? 6.688 13.648 -8.102 1 72.94 79 ILE A C 1
ATOM 614 O O . ILE A 1 79 ? 7.535 13.602 -8.992 1 72.94 79 ILE A O 1
ATOM 618 N N . ILE A 1 80 ? 5.91 12.648 -7.754 1 72.75 80 ILE A N 1
ATOM 619 C CA . ILE A 1 80 ? 6.129 11.336 -8.352 1 72.75 80 ILE A CA 1
ATOM 620 C C . ILE A 1 80 ? 5.754 11.375 -9.836 1 72.75 80 ILE A C 1
ATOM 622 O O . ILE A 1 80 ? 6.473 10.828 -10.68 1 72.75 80 ILE A O 1
ATOM 626 N N . ASN A 1 81 ? 4.68 12.031 -10.031 1 71.94 81 ASN A N 1
ATOM 627 C CA . ASN A 1 81 ? 4.25 12.141 -11.422 1 71.94 81 ASN A CA 1
ATOM 628 C C . ASN A 1 81 ? 5.25 12.93 -12.258 1 71.94 81 ASN A C 1
ATOM 630 O O . ASN A 1 81 ? 5.535 12.57 -13.406 1 71.94 81 ASN A O 1
ATOM 634 N N . GLU A 1 82 ? 5.727 13.969 -11.68 1 70.38 82 GLU A N 1
ATOM 635 C CA . GLU A 1 82 ? 6.73 14.773 -12.367 1 70.38 82 GLU A CA 1
ATOM 636 C C . GLU A 1 82 ? 8.016 13.977 -12.586 1 70.38 82 GLU A C 1
ATOM 638 O O . GLU A 1 82 ? 8.625 14.062 -13.656 1 70.38 82 GLU A O 1
ATOM 643 N N . ALA A 1 83 ? 8.359 13.234 -11.633 1 66.25 83 ALA A N 1
ATOM 644 C CA . ALA A 1 83 ? 9.586 12.438 -11.719 1 66.25 83 ALA A CA 1
ATOM 645 C C . ALA A 1 83 ? 9.43 11.297 -12.719 1 66.25 83 ALA A C 1
ATOM 647 O O . ALA A 1 83 ? 10.391 10.945 -13.414 1 66.25 83 ALA A O 1
ATOM 648 N N . ARG A 1 84 ? 8.242 10.68 -12.719 1 63.84 84 ARG A N 1
ATOM 649 C CA . ARG A 1 84 ? 7.973 9.609 -13.672 1 63.84 84 ARG A CA 1
ATOM 650 C C . ARG A 1 84 ? 8.188 10.078 -15.102 1 63.84 84 ARG A C 1
ATOM 652 O O . ARG A 1 84 ? 8.633 9.305 -15.961 1 63.84 84 ARG A O 1
ATOM 659 N N . HIS A 1 85 ? 7.82 11.266 -15.266 1 63.38 85 HIS A N 1
ATOM 660 C CA . HIS A 1 85 ? 8.039 11.844 -16.594 1 63.38 85 HIS A CA 1
ATOM 661 C C . HIS A 1 85 ? 9.523 12 -16.891 1 63.38 85 HIS A C 1
ATOM 663 O O . HIS A 1 85 ? 9.953 11.852 -18.031 1 63.38 85 HIS A O 1
ATOM 669 N N . ALA A 1 86 ? 10.219 12.273 -15.867 1 57.25 86 ALA A N 1
ATOM 670 C CA . ALA A 1 86 ? 11.641 12.523 -16.047 1 57.25 86 ALA A CA 1
ATOM 671 C C . ALA A 1 86 ? 12.438 11.219 -16.047 1 57.25 86 ALA A C 1
ATOM 673 O O . ALA A 1 86 ? 13.484 11.125 -16.688 1 57.25 86 ALA A O 1
ATOM 674 N N . ALA A 1 87 ? 12.078 10.336 -15.141 1 54.16 87 ALA A N 1
ATOM 675 C CA . ALA A 1 87 ? 12.766 9.062 -14.992 1 54.16 87 ALA A CA 1
ATOM 676 C C . ALA A 1 87 ? 11.773 7.902 -14.953 1 54.16 87 ALA A C 1
ATOM 678 O O . ALA A 1 87 ? 10.992 7.781 -14.008 1 54.16 87 ALA A O 1
ATOM 679 N N . PRO A 1 88 ? 11.797 7.172 -16 1 55.94 88 PRO A N 1
ATOM 680 C CA . PRO A 1 88 ? 10.719 6.188 -16.172 1 55.94 88 PRO A CA 1
ATOM 681 C C . PRO A 1 88 ? 10.695 5.156 -15.039 1 55.94 88 PRO A C 1
ATOM 683 O O . PRO A 1 88 ? 9.688 4.469 -14.852 1 55.94 88 PRO A O 1
ATOM 686 N N . TYR A 1 89 ? 11.812 5.164 -14.344 1 57.44 89 TYR A N 1
ATOM 687 C CA . TYR A 1 89 ? 11.766 4.117 -13.328 1 57.44 89 TYR A CA 1
ATOM 688 C C . TYR A 1 89 ? 11.406 4.695 -11.969 1 57.44 89 TYR A C 1
ATOM 690 O O . TYR A 1 89 ? 12.039 5.652 -11.508 1 57.44 89 TYR A O 1
ATOM 698 N N . ILE A 1 90 ? 10.289 4.309 -11.414 1 57.38 90 ILE A N 1
ATOM 699 C CA . ILE A 1 90 ? 9.742 4.789 -10.156 1 57.38 90 ILE A CA 1
ATOM 700 C C . ILE A 1 90 ? 10.828 4.801 -9.086 1 57.38 90 ILE A C 1
ATOM 702 O O . ILE A 1 90 ? 10.875 5.703 -8.242 1 57.38 90 ILE A O 1
ATOM 706 N N . GLY A 1 91 ? 11.773 3.82 -9.164 1 57.5 91 GLY A N 1
ATOM 707 C CA . GLY A 1 91 ? 12.875 3.818 -8.219 1 57.5 91 GLY A CA 1
ATOM 708 C C . GLY A 1 91 ? 13.742 5.059 -8.305 1 57.5 91 GLY A C 1
ATOM 709 O O . GLY A 1 91 ? 14.156 5.609 -7.285 1 57.5 91 GLY A O 1
ATOM 710 N N . GLU A 1 92 ? 13.938 5.547 -9.516 1 61.16 92 GLU A N 1
ATOM 711 C CA . GLU A 1 92 ? 14.719 6.762 -9.727 1 61.16 92 GLU A CA 1
ATOM 712 C C . GLU A 1 92 ? 13.969 7.992 -9.227 1 61.16 92 GLU A C 1
ATOM 714 O O . GLU A 1 92 ? 14.578 8.914 -8.68 1 61.16 92 GLU A O 1
ATOM 719 N N . VAL A 1 93 ? 12.711 7.883 -9.344 1 60.28 93 VAL A N 1
ATOM 720 C CA . VAL A 1 93 ? 11.844 8.969 -8.906 1 60.28 93 VAL A CA 1
ATOM 721 C C . VAL A 1 93 ? 11.93 9.117 -7.387 1 60.28 93 VAL A C 1
ATOM 723 O O . VAL A 1 93 ? 12.078 10.227 -6.867 1 60.28 93 VAL A O 1
ATOM 726 N N . VAL A 1 94 ? 11.93 7.984 -6.773 1 62.09 94 VAL A N 1
ATOM 727 C CA . VAL A 1 94 ? 11.992 7.973 -5.316 1 62.09 94 VAL A CA 1
ATOM 728 C C . VAL A 1 94 ? 13.352 8.484 -4.855 1 62.09 94 VAL A C 1
ATOM 730 O O . VAL A 1 94 ? 13.438 9.297 -3.93 1 62.09 94 VAL A O 1
ATOM 733 N N . ALA A 1 95 ? 14.336 8.086 -5.637 1 61.91 95 ALA A N 1
ATOM 734 C CA . ALA A 1 95 ? 15.68 8.539 -5.316 1 61.91 95 ALA A CA 1
ATOM 735 C C . ALA A 1 95 ? 15.805 10.055 -5.5 1 61.91 95 ALA A C 1
ATOM 737 O O . ALA A 1 95 ? 16.438 10.734 -4.691 1 61.91 95 ALA A O 1
ATOM 738 N N . ARG A 1 96 ? 15.156 10.547 -6.418 1 64.62 96 ARG A N 1
ATOM 739 C CA . ARG A 1 96 ? 15.188 11.984 -6.656 1 64.62 96 ARG A CA 1
ATOM 740 C C . ARG A 1 96 ? 14.383 12.734 -5.602 1 64.62 96 ARG A C 1
ATOM 742 O O . ARG A 1 96 ? 14.758 13.836 -5.188 1 64.62 96 ARG A O 1
ATOM 749 N N . GLY A 1 97 ? 13.336 12.062 -5.262 1 62.25 97 GLY A N 1
ATOM 750 C CA . GLY A 1 97 ? 12.531 12.664 -4.215 1 62.25 97 GLY A CA 1
ATOM 751 C C . GLY A 1 97 ? 13.281 12.859 -2.916 1 62.25 97 GLY A C 1
ATOM 752 O O . GLY A 1 97 ? 13.148 13.898 -2.264 1 62.25 97 GLY A O 1
ATOM 753 N N . VAL A 1 98 ? 14.125 11.93 -2.742 1 63.47 98 VAL A N 1
ATOM 754 C CA . VAL A 1 98 ? 14.891 11.984 -1.502 1 63.47 98 VAL A CA 1
ATOM 755 C C . VAL A 1 98 ? 15.789 13.219 -1.497 1 63.47 98 VAL A C 1
ATOM 757 O O . VAL A 1 98 ? 16.062 13.789 -0.439 1 63.47 98 VAL A O 1
ATOM 760 N N . THR A 1 99 ? 15.969 13.68 -2.646 1 68.06 99 THR A N 1
ATOM 761 C CA . THR A 1 99 ? 16.828 14.852 -2.715 1 68.06 99 THR A CA 1
ATOM 762 C C . THR A 1 99 ? 16 16.125 -2.633 1 68.06 99 THR A C 1
ATOM 764 O O . THR A 1 99 ? 16.547 17.219 -2.422 1 68.06 99 THR A O 1
ATOM 767 N N . GLN A 1 100 ? 14.805 15.992 -2.66 1 77.75 100 GLN A N 1
ATOM 768 C CA . GLN A 1 100 ? 13.969 17.172 -2.779 1 77.75 100 GLN A CA 1
ATOM 769 C C . GLN A 1 100 ? 13.289 17.5 -1.453 1 77.75 100 GLN A C 1
ATOM 771 O O . GLN A 1 100 ? 12.805 18.625 -1.258 1 77.75 100 GLN A O 1
ATOM 776 N N . ALA A 1 101 ? 13.227 16.578 -0.598 1 83.25 101 ALA A N 1
ATOM 777 C CA . ALA A 1 101 ? 12.562 16.812 0.683 1 83.25 101 ALA A CA 1
ATOM 778 C C . ALA A 1 101 ? 13.289 16.094 1.815 1 83.25 101 ALA A C 1
ATOM 780 O O . ALA A 1 101 ? 14 15.109 1.582 1 83.25 101 ALA A O 1
ATOM 781 N N . SER A 1 102 ? 13.039 16.656 2.971 1 87.88 102 SER A N 1
ATOM 782 C CA . SER A 1 102 ? 13.727 16.109 4.141 1 87.88 102 SER A CA 1
ATOM 783 C C . SER A 1 102 ? 12.906 15.008 4.797 1 87.88 102 SER A C 1
ATOM 785 O O . SER A 1 102 ? 13.453 14.172 5.516 1 87.88 102 SER A O 1
ATOM 787 N N . ALA A 1 103 ? 11.609 15.047 4.555 1 94.44 103 ALA A N 1
ATOM 788 C CA . ALA A 1 103 ? 10.742 14.086 5.234 1 94.44 103 ALA A CA 1
ATOM 789 C C . ALA A 1 103 ? 9.469 13.828 4.434 1 94.44 103 ALA A C 1
ATOM 791 O O . ALA A 1 103 ? 9.172 14.555 3.479 1 94.44 103 ALA A O 1
ATOM 792 N N . VAL A 1 104 ? 8.828 12.781 4.77 1 95.12 104 VAL A N 1
ATOM 793 C CA . VAL A 1 104 ? 7.52 12.438 4.207 1 95.12 104 VAL A CA 1
ATOM 794 C C . VAL A 1 104 ? 6.488 12.336 5.328 1 95.12 104 VAL A C 1
ATOM 796 O O . VAL A 1 104 ? 6.758 11.742 6.375 1 95.12 104 VAL A O 1
ATOM 799 N N . LEU A 1 105 ? 5.398 13.023 5.203 1 97.75 105 LEU A N 1
ATOM 800 C CA . LEU A 1 105 ? 4.234 12.859 6.066 1 97.75 105 LEU A CA 1
ATOM 801 C C . LEU A 1 105 ? 3.143 12.055 5.367 1 97.75 105 LEU A C 1
ATOM 803 O O . LEU A 1 105 ? 2.67 12.445 4.297 1 97.75 105 LEU A O 1
ATOM 807 N N . VAL A 1 106 ? 2.805 10.93 5.918 1 97.75 106 VAL A N 1
ATOM 808 C CA . VAL A 1 106 ? 1.772 10.078 5.336 1 97.75 106 VAL A CA 1
ATOM 809 C C . VAL A 1 106 ? 0.49 10.188 6.156 1 97.75 106 VAL A C 1
ATOM 811 O O . VAL A 1 106 ? 0.463 9.797 7.328 1 97.75 106 VAL A O 1
ATOM 814 N N . LEU A 1 107 ? -0.584 10.742 5.527 1 98.69 107 LEU A N 1
ATOM 815 C CA . LEU A 1 107 ? -1.899 10.844 6.152 1 98.69 107 LEU A CA 1
ATOM 816 C C . LEU A 1 107 ? -2.77 9.648 5.781 1 98.69 107 LEU A C 1
ATOM 818 O O . LEU A 1 107 ? -3.139 9.477 4.617 1 98.69 107 LEU A O 1
ATOM 822 N N . LEU A 1 108 ? -3.045 8.812 6.77 1 98.62 108 LEU A N 1
ATOM 823 C CA . LEU A 1 108 ? -3.93 7.672 6.586 1 98.62 108 LEU A CA 1
ATOM 824 C C . LEU A 1 108 ? -5.316 7.953 7.156 1 98.62 108 LEU A C 1
ATOM 826 O O . LEU A 1 108 ? -5.492 7.996 8.375 1 98.62 108 LEU A O 1
ATOM 830 N N . THR A 1 109 ? -6.27 8.203 6.238 1 98.75 109 THR A N 1
ATOM 831 C CA . THR A 1 109 ? -7.645 8.523 6.609 1 98.75 109 THR A CA 1
ATOM 832 C C . THR A 1 109 ? -8.594 7.395 6.223 1 98.75 109 THR A C 1
ATOM 834 O O . THR A 1 109 ? -8.258 6.559 5.379 1 98.75 109 THR A O 1
ATOM 837 N N . PRO A 1 110 ? -9.75 7.309 6.883 1 98.69 110 PRO A N 1
ATOM 838 C CA . PRO A 1 110 ? -10.734 6.262 6.594 1 98.69 110 PRO A CA 1
ATOM 839 C C . PRO A 1 110 ? -11.523 6.531 5.316 1 98.69 110 PRO A C 1
ATOM 841 O O . PRO A 1 110 ? -12.734 6.793 5.379 1 98.69 110 PRO A O 1
ATOM 844 N N . ASP A 1 111 ? -10.93 6.324 4.172 1 98.62 111 ASP A N 1
ATOM 845 C CA . ASP A 1 111 ? -11.5 6.766 2.902 1 98.62 111 ASP A CA 1
ATOM 846 C C . ASP A 1 111 ? -12.336 5.66 2.258 1 98.62 111 ASP A C 1
ATOM 848 O O . ASP A 1 111 ? -13.305 5.938 1.551 1 98.62 111 ASP A O 1
ATOM 852 N N . ASP A 1 112 ? -11.922 4.473 2.432 1 98.44 112 ASP A N 1
ATOM 853 C CA . ASP A 1 112 ? -12.609 3.336 1.826 1 98.44 112 ASP A CA 1
ATOM 854 C C . ASP A 1 112 ? -13.336 2.506 2.885 1 98.44 112 ASP A C 1
ATOM 856 O O . ASP A 1 112 ? -12.922 2.479 4.047 1 98.44 112 ASP A O 1
ATOM 860 N N . VAL A 1 113 ? -14.43 1.861 2.473 1 98.44 113 VAL A N 1
ATOM 861 C CA . VAL A 1 113 ? -15.094 0.813 3.242 1 98.44 113 VAL A CA 1
ATOM 862 C C . VAL A 1 113 ? -14.688 -0.557 2.701 1 98.44 113 VAL A C 1
ATOM 864 O O . VAL A 1 113 ? -14.797 -0.813 1.5 1 98.44 113 VAL A O 1
ATOM 867 N N . VAL A 1 114 ? -14.195 -1.431 3.633 1 98.12 114 VAL A N 1
ATOM 868 C CA . VAL A 1 114 ? -13.547 -2.629 3.119 1 98.12 114 VAL A CA 1
ATOM 869 C C . VAL A 1 114 ? -13.805 -3.803 4.062 1 98.12 114 VAL A C 1
ATOM 871 O O . VAL A 1 114 ? -13.93 -3.615 5.273 1 98.12 114 VAL A O 1
ATOM 874 N N . HIS A 1 115 ? -13.93 -5.004 3.584 1 97.88 115 HIS A N 1
ATOM 875 C CA . HIS A 1 115 ? -13.891 -6.254 4.332 1 97.88 115 HIS A CA 1
ATOM 876 C C . HIS A 1 115 ? -13.273 -7.375 3.502 1 97.88 115 HIS A C 1
ATOM 878 O O . HIS A 1 115 ? -13.211 -7.277 2.275 1 97.88 115 HIS A O 1
ATOM 884 N N . LEU A 1 116 ? -12.758 -8.383 4.172 1 98.06 116 LEU A N 1
ATOM 885 C CA . LEU A 1 116 ? -12.219 -9.547 3.484 1 98.06 116 LEU A CA 1
ATOM 886 C C . LEU A 1 116 ? -13.32 -10.305 2.748 1 98.06 116 LEU A C 1
ATOM 888 O O . LEU A 1 116 ? -14.414 -10.5 3.287 1 98.06 116 LEU A O 1
ATOM 892 N N . HIS A 1 117 ? -13.023 -10.641 1.509 1 98.44 117 HIS A N 1
ATOM 893 C CA . HIS A 1 117 ? -14 -11.43 0.766 1 98.44 117 HIS A CA 1
ATOM 894 C C . HIS A 1 117 ? -14.43 -12.656 1.555 1 98.44 117 HIS A C 1
ATOM 896 O O . HIS A 1 117 ? -13.586 -13.391 2.078 1 98.44 117 HIS A O 1
ATOM 902 N N . PRO A 1 118 ? -15.711 -12.961 1.615 1 97.12 118 PRO A N 1
ATOM 903 C CA . PRO A 1 118 ? -16.188 -14.055 2.463 1 97.12 118 PRO A CA 1
ATOM 904 C C . PRO A 1 118 ? -15.594 -15.406 2.08 1 97.12 118 PRO A C 1
ATOM 906 O O . PRO A 1 118 ? -15.398 -16.266 2.943 1 97.12 118 PRO A O 1
ATOM 909 N N . SER A 1 119 ? -15.234 -15.609 0.827 1 97.06 119 SER A N 1
ATOM 910 C CA . SER A 1 119 ? -14.703 -16.891 0.372 1 97.06 119 SER A CA 1
ATOM 911 C C . SER A 1 119 ? -13.312 -17.141 0.95 1 97.06 119 SER A C 1
ATOM 913 O O . SER A 1 119 ? -12.805 -18.266 0.875 1 97.06 119 SER A O 1
ATOM 915 N N . LEU A 1 120 ? -12.727 -16.109 1.592 1 97.81 120 LEU A N 1
ATOM 916 C CA . LEU A 1 120 ? -11.375 -16.266 2.119 1 97.81 120 LEU A CA 1
ATOM 917 C C . LEU A 1 120 ? -11.383 -16.25 3.645 1 97.81 120 LEU A C 1
ATOM 919 O O . LEU A 1 120 ? -10.328 -16.203 4.273 1 97.81 120 LEU A O 1
ATOM 923 N N . HIS A 1 121 ? -12.555 -16.328 4.223 1 97.06 121 HIS A N 1
ATOM 924 C CA . HIS A 1 121 ? -12.641 -16.391 5.676 1 97.06 121 HIS A CA 1
ATOM 925 C C . HIS A 1 121 ? -12.047 -17.688 6.215 1 97.06 121 HIS A C 1
ATOM 927 O O . HIS A 1 121 ? -12.273 -18.75 5.645 1 97.06 121 HIS A O 1
ATOM 933 N N . GLU A 1 122 ? -11.289 -17.547 7.211 1 95.81 122 GLU A N 1
ATOM 934 C CA . GLU A 1 122 ? -10.812 -18.703 7.969 1 95.81 122 GLU A CA 1
ATOM 935 C C . GLU A 1 122 ? -11.586 -18.859 9.281 1 95.81 122 GLU A C 1
ATOM 937 O O . GLU A 1 122 ? -12.234 -17.922 9.742 1 95.81 122 GLU A O 1
ATOM 942 N N . PRO A 1 123 ? -11.508 -20.141 9.82 1 94.56 123 PRO A N 1
ATOM 943 C CA . PRO A 1 123 ? -12.109 -20.266 11.148 1 94.56 123 PRO A CA 1
ATOM 944 C C . PRO A 1 123 ? -11.5 -19.312 12.164 1 94.56 123 PRO A C 1
ATOM 946 O O . PRO A 1 123 ? -10.281 -19.188 12.266 1 94.56 123 PRO A O 1
ATOM 949 N N . GLY A 1 124 ? -12.32 -18.594 12.805 1 95.38 124 GLY A N 1
ATOM 950 C CA . GLY A 1 124 ? -11.844 -17.656 13.812 1 95.38 124 GLY A CA 1
ATOM 951 C C . GLY A 1 124 ? -11.406 -16.328 13.234 1 95.38 124 GLY A C 1
ATOM 952 O O . GLY A 1 124 ? -10.664 -15.578 13.875 1 95.38 124 GLY A O 1
ATOM 953 N N . GLU A 1 125 ? -11.898 -16.062 12.094 1 95.25 125 GLU A N 1
ATOM 954 C CA . GLU A 1 125 ? -11.523 -14.812 11.438 1 95.25 125 GLU A CA 1
ATOM 955 C C . GLU A 1 125 ? -11.891 -13.602 12.297 1 95.25 125 GLU A C 1
ATOM 957 O O . GLU A 1 125 ? -12.969 -13.555 12.883 1 95.25 125 GLU A O 1
ATOM 962 N N . GLY A 1 126 ? -11.031 -12.641 12.414 1 94.94 126 GLY A N 1
ATOM 963 C CA . GLY A 1 126 ? -11.258 -11.453 13.219 1 94.94 126 GLY A CA 1
ATOM 964 C C . GLY A 1 126 ? -12.422 -10.609 12.734 1 94.94 126 GLY A C 1
ATOM 965 O O . GLY A 1 126 ? -12.68 -10.539 11.531 1 94.94 126 GLY A O 1
ATOM 966 N N . ALA A 1 127 ? -13.016 -9.914 13.648 1 95.38 127 ALA A N 1
ATOM 967 C CA . ALA A 1 127 ? -14.18 -9.078 13.344 1 95.38 127 ALA A CA 1
ATOM 968 C C . ALA A 1 127 ? -13.82 -7.996 12.328 1 95.38 127 ALA A C 1
ATOM 970 O O . ALA A 1 127 ? -14.625 -7.664 11.453 1 95.38 127 ALA A O 1
ATOM 971 N N . ASP A 1 128 ? -12.609 -7.516 12.336 1 95.06 128 ASP A N 1
ATOM 972 C CA . ASP A 1 128 ? -12.18 -6.441 11.453 1 95.06 128 ASP A CA 1
ATOM 973 C C . ASP A 1 128 ? -12.023 -6.938 10.016 1 95.06 128 ASP A C 1
ATOM 975 O O . ASP A 1 128 ? -11.93 -6.137 9.086 1 95.06 128 ASP A O 1
ATOM 979 N N . GLU A 1 129 ? -12.008 -8.219 9.906 1 96.12 129 GLU A N 1
ATOM 980 C CA . GLU A 1 129 ? -11.914 -8.82 8.578 1 96.12 129 GLU A CA 1
ATOM 981 C C . GLU A 1 129 ? -13.297 -9.164 8.031 1 96.12 129 GLU A C 1
ATOM 983 O O . GLU A 1 129 ? -13.531 -9.094 6.824 1 96.12 129 GLU A O 1
ATOM 988 N N . VAL A 1 130 ? -14.172 -9.578 8.914 1 96.5 130 VAL A N 1
ATOM 989 C CA . VAL A 1 130 ? -15.477 -10.117 8.531 1 96.5 130 VAL A CA 1
ATOM 990 C C . VAL A 1 130 ? -16.453 -8.969 8.25 1 96.5 130 VAL A C 1
ATOM 992 O O . VAL A 1 130 ? -17.188 -9.008 7.262 1 96.5 130 VAL A O 1
ATOM 995 N N . TRP A 1 131 ? -16.438 -7.902 9.07 1 95.81 131 TRP A N 1
ATOM 996 C CA . TRP A 1 131 ? -17.375 -6.793 8.938 1 95.81 131 TRP A CA 1
ATOM 997 C C . TRP A 1 131 ? -16.719 -5.594 8.266 1 95.81 131 TRP A C 1
ATOM 999 O O . TRP A 1 131 ? -15.5 -5.426 8.344 1 95.81 131 TRP A O 1
ATOM 1009 N N . PRO A 1 132 ? -17.531 -4.742 7.645 1 96.94 132 PRO A N 1
ATOM 1010 C CA . PRO A 1 132 ? -16.969 -3.557 6.996 1 96.94 132 PRO A CA 1
ATOM 1011 C C . PRO A 1 132 ? -16.203 -2.66 7.973 1 96.94 132 PRO A C 1
ATOM 1013 O O . PRO A 1 132 ? -16.688 -2.402 9.078 1 96.94 132 PRO A O 1
ATOM 1016 N N . THR A 1 133 ? -15.078 -2.307 7.609 1 97.5 133 THR A N 1
ATOM 1017 C CA . THR A 1 133 ? -14.211 -1.357 8.305 1 97.5 133 THR A CA 1
ATOM 1018 C C . THR A 1 133 ? -13.68 -0.305 7.34 1 97.5 133 THR A C 1
ATOM 1020 O O . THR A 1 133 ? -13.852 -0.42 6.125 1 97.5 133 THR A O 1
ATOM 1023 N N . CYS A 1 134 ? -13.133 0.711 7.883 1 98.5 134 CYS A N 1
ATOM 1024 C CA . CYS A 1 134 ? -12.57 1.731 7.008 1 98.5 134 CYS A CA 1
ATOM 1025 C C . CYS A 1 134 ? -11.07 1.527 6.824 1 98.5 134 CYS A C 1
ATOM 1027 O O . CYS A 1 134 ? -10.398 1.002 7.715 1 98.5 134 CYS A O 1
ATOM 1029 N N . GLN A 1 135 ? -10.586 1.944 5.719 1 98.5 135 GLN A N 1
ATOM 1030 C CA . GLN A 1 135 ? -9.188 1.812 5.332 1 98.5 135 GLN A CA 1
ATOM 1031 C C . GLN A 1 135 ? -8.742 2.98 4.457 1 98.5 135 GLN A C 1
ATOM 1033 O O . GLN A 1 135 ? -9.562 3.582 3.756 1 98.5 135 GLN A O 1
ATOM 1038 N N . PRO A 1 136 ? -7.391 3.318 4.488 1 98.5 136 PRO A N 1
ATOM 1039 C CA . PRO A 1 136 ? -6.906 4.309 3.529 1 98.5 136 PRO A CA 1
ATOM 1040 C C . PRO A 1 136 ? -7.016 3.834 2.082 1 98.5 136 PRO A C 1
ATOM 1042 O O . PRO A 1 136 ? -7.172 2.635 1.833 1 98.5 136 PRO A O 1
ATOM 1045 N N . ARG A 1 137 ? -6.914 4.812 1.172 1 97.88 137 ARG A N 1
ATOM 1046 C CA . ARG A 1 137 ? -6.918 4.52 -0.258 1 97.88 137 ARG A CA 1
ATOM 1047 C C . ARG A 1 137 ? -5.766 3.598 -0.633 1 97.88 137 ARG A C 1
ATOM 1049 O O . ARG A 1 137 ? -4.68 3.686 -0.055 1 97.88 137 ARG A O 1
ATOM 1056 N N . PRO A 1 138 ? -5.973 2.744 -1.647 1 96.88 138 PRO A N 1
ATOM 1057 C CA . PRO A 1 138 ? -4.883 1.854 -2.053 1 96.88 138 PRO A CA 1
ATOM 1058 C C . PRO A 1 138 ? -3.633 2.611 -2.49 1 96.88 138 PRO A C 1
ATOM 1060 O O . PRO A 1 138 ? -2.514 2.193 -2.184 1 96.88 138 PRO A O 1
ATOM 1063 N N . ASN A 1 139 ? -3.791 3.768 -3.152 1 94.31 139 ASN A N 1
ATOM 1064 C CA . ASN A 1 139 ? -2.633 4.543 -3.58 1 94.31 139 ASN A CA 1
ATOM 1065 C C . ASN A 1 139 ? -1.84 5.07 -2.387 1 94.31 139 ASN A C 1
ATOM 1067 O O . ASN A 1 139 ? -0.607 5.055 -2.398 1 94.31 139 ASN A O 1
ATOM 1071 N N . ALA A 1 140 ? -2.545 5.5 -1.368 1 96.12 140 ALA A N 1
ATOM 1072 C CA . ALA A 1 140 ? -1.876 5.98 -0.161 1 96.12 140 ALA A CA 1
ATOM 1073 C C . ALA A 1 140 ? -1.085 4.859 0.508 1 96.12 140 ALA A C 1
ATOM 1075 O O . ALA A 1 140 ? 0.001 5.094 1.045 1 96.12 140 ALA A O 1
ATOM 1076 N N . LEU A 1 141 ? -1.601 3.648 0.467 1 96.12 141 LEU A N 1
ATOM 1077 C CA . LEU A 1 141 ? -0.921 2.508 1.073 1 96.12 141 LEU A CA 1
ATOM 1078 C C . LEU A 1 141 ? 0.345 2.156 0.3 1 96.12 141 LEU A C 1
ATOM 1080 O O . LEU A 1 141 ? 1.391 1.892 0.9 1 96.12 141 LEU A O 1
ATOM 1084 N N . ILE A 1 142 ? 0.252 2.162 -1.016 1 93.88 142 ILE A N 1
ATOM 1085 C CA . ILE A 1 142 ? 1.423 1.892 -1.844 1 93.88 142 ILE A CA 1
ATOM 1086 C C . ILE A 1 142 ? 2.482 2.965 -1.604 1 93.88 142 ILE A C 1
ATOM 1088 O O . ILE A 1 142 ? 3.66 2.652 -1.42 1 93.88 142 ILE A O 1
ATOM 1092 N N . GLU A 1 143 ? 2.027 4.203 -1.549 1 91.81 143 GLU A N 1
ATOM 1093 C CA . GLU A 1 143 ? 2.947 5.316 -1.339 1 91.81 143 GLU A CA 1
ATOM 1094 C C . GLU A 1 143 ? 3.574 5.262 0.051 1 91.81 143 GLU A C 1
ATOM 1096 O O . GLU A 1 143 ? 4.73 5.645 0.232 1 91.81 143 GLU A O 1
ATOM 1101 N N . LEU A 1 144 ? 2.824 4.863 1.038 1 93.5 144 LEU A N 1
ATOM 1102 C CA . LEU A 1 144 ? 3.398 4.621 2.355 1 93.5 144 LEU A CA 1
ATOM 1103 C C . LEU A 1 144 ? 4.574 3.65 2.268 1 93.5 144 LEU A C 1
ATOM 1105 O O . LEU A 1 144 ? 5.641 3.908 2.826 1 93.5 144 LEU A O 1
ATOM 1109 N N . GLY A 1 145 ? 4.328 2.541 1.551 1 91.31 145 GLY A N 1
ATOM 1110 C CA . GLY A 1 145 ? 5.414 1.589 1.374 1 91.31 145 GLY A CA 1
ATOM 1111 C C . GLY A 1 145 ? 6.641 2.197 0.725 1 91.31 145 GLY A C 1
ATOM 1112 O O . GLY A 1 145 ? 7.766 1.963 1.172 1 91.31 145 GLY A O 1
ATOM 1113 N N . MET A 1 146 ? 6.43 2.984 -0.268 1 89 146 MET A N 1
ATOM 1114 C CA . MET A 1 146 ? 7.535 3.654 -0.949 1 89 146 MET A CA 1
ATOM 1115 C C . MET A 1 146 ? 8.273 4.586 0.002 1 89 146 MET A C 1
ATOM 1117 O O . MET A 1 146 ? 9.508 4.613 0.017 1 89 146 MET A O 1
ATOM 1121 N N . ALA A 1 147 ? 7.492 5.328 0.742 1 89.38 147 ALA A N 1
ATOM 1122 C CA . ALA A 1 147 ? 8.07 6.277 1.691 1 89.38 147 ALA A CA 1
ATOM 1123 C C . ALA A 1 147 ? 8.922 5.555 2.738 1 89.38 147 ALA A C 1
ATOM 1125 O O . ALA A 1 147 ? 10.031 5.98 3.043 1 89.38 147 ALA A O 1
ATOM 1126 N N . LEU A 1 148 ? 8.438 4.508 3.254 1 88 148 LEU A N 1
ATOM 1127 C CA . LEU A 1 148 ? 9.133 3.76 4.293 1 88 148 LEU A CA 1
ATOM 1128 C C . LEU A 1 148 ? 10.438 3.182 3.764 1 88 148 LEU A C 1
ATOM 1130 O O . LEU A 1 148 ? 11.43 3.096 4.496 1 88 148 LEU A O 1
ATOM 1134 N N . ALA A 1 149 ? 10.406 2.805 2.518 1 84.69 149 ALA A N 1
ATOM 1135 C CA . ALA A 1 149 ? 11.602 2.221 1.913 1 84.69 149 ALA A CA 1
ATOM 1136 C C . ALA A 1 149 ? 12.633 3.297 1.587 1 84.69 149 ALA A C 1
ATOM 1138 O O . ALA A 1 149 ? 13.844 3.061 1.684 1 84.69 149 ALA A O 1
ATOM 1139 N N . THR A 1 150 ? 12.188 4.445 1.234 1 84.25 150 THR A N 1
ATOM 1140 C CA . THR A 1 150 ? 13.07 5.5 0.739 1 84.25 150 THR A CA 1
ATOM 1141 C C . THR A 1 150 ? 13.516 6.41 1.88 1 84.25 150 THR A C 1
ATOM 1143 O O . THR A 1 150 ? 14.633 6.926 1.864 1 84.25 150 THR A O 1
ATOM 1146 N N . PHE A 1 151 ? 12.57 6.641 2.799 1 84.38 151 PHE A N 1
ATOM 1147 C CA . PHE A 1 151 ? 12.805 7.48 3.965 1 84.38 151 PHE A CA 1
ATOM 1148 C C . PHE A 1 151 ? 12.57 6.703 5.254 1 84.38 151 PHE A C 1
ATOM 1150 O O . PHE A 1 151 ? 11.672 7.039 6.035 1 84.38 151 PHE A O 1
ATOM 1157 N N . PRO A 1 152 ? 13.391 5.812 5.543 1 82 152 PRO A N 1
ATOM 1158 C CA . PRO A 1 152 ? 13.086 4.906 6.656 1 82 152 PRO A CA 1
ATOM 1159 C C . PRO A 1 152 ? 13.062 5.617 8.008 1 82 152 PRO A C 1
ATOM 1161 O O . PRO A 1 152 ? 12.312 5.223 8.906 1 82 152 PRO A O 1
ATOM 1164 N N . THR A 1 153 ? 13.797 6.723 8.141 1 84.5 153 THR A N 1
ATOM 1165 C CA . THR A 1 153 ? 13.867 7.363 9.453 1 84.5 153 THR A CA 1
ATOM 1166 C C . THR A 1 153 ? 13.125 8.695 9.438 1 84.5 153 THR A C 1
ATOM 1168 O O . THR A 1 153 ? 12.984 9.344 10.477 1 84.5 153 THR A O 1
ATOM 1171 N N . SER A 1 154 ? 12.703 9.086 8.273 1 91.75 154 SER A N 1
ATOM 1172 C CA . SER A 1 154 ? 12.102 10.414 8.18 1 91.75 154 SER A CA 1
ATOM 1173 C C . SER A 1 154 ? 10.703 10.336 7.582 1 91.75 154 SER A C 1
ATOM 1175 O O . SER A 1 154 ? 10.227 11.305 6.973 1 91.75 154 SER A O 1
ATOM 1177 N N . THR A 1 155 ? 10.102 9.188 7.723 1 93 155 THR A N 1
ATOM 1178 C CA . THR A 1 155 ? 8.68 9.047 7.406 1 93 155 THR A CA 1
ATOM 1179 C C . THR A 1 155 ? 7.836 9.156 8.672 1 93 155 THR A C 1
ATOM 1181 O O . THR A 1 155 ? 8.031 8.398 9.625 1 93 155 THR A O 1
ATOM 1184 N N . VAL A 1 156 ? 6.938 10.148 8.695 1 97.12 156 VAL A N 1
ATOM 1185 C CA . VAL A 1 156 ? 5.984 10.336 9.789 1 97.12 156 VAL A CA 1
ATOM 1186 C C . VAL A 1 156 ? 4.613 9.805 9.375 1 97.12 156 VAL A C 1
ATOM 1188 O O . VAL A 1 156 ? 4.02 10.289 8.414 1 97.12 156 VAL A O 1
ATOM 1191 N N . ILE A 1 157 ? 4.152 8.836 10.094 1 97.19 157 ILE A N 1
ATOM 1192 C CA . ILE A 1 157 ? 2.869 8.219 9.773 1 97.19 157 ILE A CA 1
ATOM 1193 C C . ILE A 1 157 ? 1.791 8.75 10.719 1 97.19 157 ILE A C 1
ATOM 1195 O O . ILE A 1 157 ? 1.941 8.688 11.938 1 97.19 157 ILE A O 1
ATOM 1199 N N . VAL A 1 158 ? 0.732 9.258 10.156 1 98.56 158 VAL A N 1
ATOM 1200 C CA . VAL A 1 158 ? -0.396 9.789 10.914 1 98.56 158 VAL A CA 1
ATOM 1201 C C . VAL A 1 158 ? -1.669 9.031 10.547 1 98.56 158 VAL A C 1
ATOM 1203 O O . VAL A 1 158 ? -2.055 8.992 9.375 1 98.56 158 VAL A O 1
ATOM 1206 N N . THR A 1 159 ? -2.295 8.453 11.516 1 98.38 159 THR A N 1
ATOM 1207 C CA . THR A 1 159 ? -3.613 7.863 11.32 1 98.38 159 THR A CA 1
ATOM 1208 C C . THR A 1 159 ? -4.699 8.766 11.891 1 98.38 159 THR A C 1
ATOM 1210 O O . THR A 1 159 ? -4.512 9.383 12.945 1 98.38 159 THR A O 1
ATOM 1213 N N . ILE A 1 160 ? -5.77 8.906 11.156 1 98.44 160 ILE A N 1
ATOM 1214 C CA . ILE A 1 160 ? -6.93 9.68 11.578 1 98.44 160 ILE A CA 1
ATOM 1215 C C . ILE A 1 160 ? -8.18 8.805 11.531 1 98.44 160 ILE A C 1
ATOM 1217 O O . ILE A 1 160 ? -8.398 8.07 10.57 1 98.44 160 ILE A O 1
ATOM 1221 N N . GLY A 1 161 ? -9.016 8.891 12.602 1 98 161 GLY A N 1
ATOM 1222 C CA . GLY A 1 161 ? -10.234 8.102 12.648 1 98 161 GLY A CA 1
ATOM 1223 C C . GLY A 1 161 ? -9.977 6.629 12.93 1 98 161 GLY A C 1
ATOM 1224 O O . GLY A 1 161 ? -8.961 6.273 13.516 1 98 161 GLY A O 1
ATOM 1225 N N . THR A 1 162 ? -10.953 5.836 12.664 1 96.88 162 THR A N 1
ATOM 1226 C CA . THR A 1 162 ? -10.867 4.402 12.914 1 96.88 162 THR A CA 1
ATOM 1227 C C . THR A 1 162 ? -10.539 3.65 11.633 1 96.88 162 THR A C 1
ATOM 1229 O O . THR A 1 162 ? -11.273 3.736 10.648 1 96.88 162 THR A O 1
ATOM 1232 N N . LEU A 1 163 ? -9.43 2.955 11.688 1 97.69 163 LEU A N 1
ATOM 1233 C CA . LEU A 1 163 ? -8.953 2.223 10.523 1 97.69 163 LEU A CA 1
ATOM 1234 C C . LEU A 1 163 ? -8.828 0.733 10.828 1 97.69 163 LEU A C 1
ATOM 1236 O O . LEU A 1 163 ? -8.492 0.355 11.953 1 97.69 163 LEU A O 1
ATOM 1240 N N . ARG A 1 164 ? -9.086 -0.001 9.812 1 96.25 164 ARG A N 1
ATOM 1241 C CA . ARG A 1 164 ? -8.734 -1.415 9.875 1 96.25 164 ARG A CA 1
ATOM 1242 C C . ARG A 1 164 ? -7.258 -1.595 10.234 1 96.25 164 ARG A C 1
ATOM 1244 O O . ARG A 1 164 ? -6.395 -0.917 9.68 1 96.25 164 ARG A O 1
ATOM 1251 N N . PRO A 1 165 ? -6.992 -2.494 11.188 1 92.69 165 PRO A N 1
ATOM 1252 C CA . PRO A 1 165 ? -5.578 -2.721 11.5 1 92.69 165 PRO A CA 1
ATOM 1253 C C . PRO A 1 165 ? -4.828 -3.422 10.367 1 92.69 165 PRO A C 1
ATOM 1255 O O . PRO A 1 165 ? -5.402 -4.266 9.672 1 92.69 165 PRO A O 1
ATOM 1258 N N . PHE A 1 166 ? -3.514 -3.029 10.172 1 85.62 166 PHE A N 1
ATOM 1259 C CA . PHE A 1 166 ? -2.637 -3.779 9.273 1 85.62 166 PHE A CA 1
ATOM 1260 C C . PHE A 1 166 ? -1.207 -3.791 9.805 1 85.62 166 PHE A C 1
ATOM 1262 O O . PHE A 1 166 ? -0.779 -2.846 10.477 1 85.62 166 PHE A O 1
ATOM 1269 N N . SER A 1 167 ? -0.612 -4.957 9.609 1 79.81 167 SER A N 1
ATOM 1270 C CA . SER A 1 167 ? 0.57 -5.387 10.344 1 79.81 167 SER A CA 1
ATOM 1271 C C . SER A 1 167 ? 1.759 -4.473 10.062 1 79.81 167 SER A C 1
ATOM 1273 O O . SER A 1 167 ? 2.668 -4.359 10.891 1 79.81 167 SER A O 1
ATOM 1275 N N . ASP A 1 168 ? 1.763 -3.777 9 1 77.62 168 ASP A N 1
ATOM 1276 C CA . ASP A 1 168 ? 2.924 -2.99 8.594 1 77.62 168 ASP A CA 1
ATOM 1277 C C . ASP A 1 168 ? 3.098 -1.767 9.492 1 77.62 168 ASP A C 1
ATOM 1279 O O . ASP A 1 168 ? 4.164 -1.147 9.508 1 77.62 168 ASP A O 1
ATOM 1283 N N . LEU A 1 169 ? 2.053 -1.438 10.164 1 82.69 169 LEU A N 1
ATOM 1284 C CA . LEU A 1 169 ? 2.152 -0.306 11.078 1 82.69 169 LEU A CA 1
ATOM 1285 C C . LEU A 1 169 ? 2.584 -0.764 12.469 1 82.69 169 LEU A C 1
ATOM 1287 O O . LEU A 1 169 ? 3.012 0.05 13.289 1 82.69 169 LEU A O 1
ATOM 1291 N N . ALA A 1 170 ? 2.393 -2.062 12.625 1 76.94 170 ALA A N 1
ATOM 1292 C CA . ALA A 1 170 ? 2.713 -2.588 13.945 1 76.94 170 ALA A CA 1
ATOM 1293 C C . ALA A 1 170 ? 4.184 -2.359 14.289 1 76.94 170 ALA A C 1
ATOM 1295 O O . ALA A 1 170 ? 5.062 -2.58 13.453 1 76.94 170 ALA A O 1
ATOM 1296 N N . GLY A 1 171 ? 4.441 -1.862 15.422 1 74.88 171 GLY A N 1
ATOM 1297 C CA . GLY A 1 171 ? 5.797 -1.647 15.906 1 74.88 171 GLY A CA 1
ATOM 1298 C C . GLY A 1 171 ? 6.379 -0.313 15.477 1 74.88 171 GLY A C 1
ATOM 1299 O O . GLY A 1 171 ? 7.535 -0.006 15.773 1 74.88 171 GLY A O 1
ATOM 1300 N N . ARG A 1 172 ? 5.594 0.424 14.742 1 83.44 172 ARG A N 1
ATOM 1301 C CA . ARG A 1 172 ? 6.059 1.747 14.336 1 83.44 172 ARG A CA 1
ATOM 1302 C C . ARG A 1 172 ? 5.461 2.832 15.227 1 83.44 172 ARG A C 1
ATOM 1304 O O . ARG A 1 172 ? 4.453 2.607 15.898 1 83.44 172 ARG A O 1
ATOM 1311 N N . ASP A 1 173 ? 6.188 3.926 15.273 1 88.88 173 ASP A N 1
ATOM 1312 C CA . ASP A 1 173 ? 5.699 5.078 16.031 1 88.88 173 ASP A CA 1
ATOM 1313 C C . ASP A 1 173 ? 4.695 5.883 15.203 1 88.88 173 ASP A C 1
ATOM 1315 O O . ASP A 1 173 ? 5.051 6.895 14.594 1 88.88 173 ASP A O 1
ATOM 1319 N N . VAL A 1 174 ? 3.471 5.473 15.219 1 95.31 174 VAL A N 1
ATOM 1320 C CA . VAL A 1 174 ? 2.391 6.098 14.461 1 95.31 174 VAL A CA 1
ATOM 1321 C C . VAL A 1 174 ? 1.682 7.133 15.328 1 95.31 174 VAL A C 1
ATOM 1323 O O . VAL A 1 174 ? 1.424 6.887 16.516 1 95.31 174 VAL A O 1
ATOM 1326 N N . VAL A 1 175 ? 1.458 8.328 14.82 1 97.88 175 VAL A N 1
ATOM 1327 C CA . VAL A 1 175 ? 0.669 9.336 15.523 1 97.88 175 VAL A CA 1
ATOM 1328 C C . VAL A 1 175 ? -0.817 9.102 15.258 1 97.88 175 VAL A C 1
ATOM 1330 O O . VAL A 1 175 ? -1.282 9.242 14.125 1 97.88 175 VAL A O 1
ATOM 1333 N N . ARG A 1 176 ? -1.491 8.727 16.312 1 97.44 176 ARG A N 1
ATOM 1334 C CA . ARG A 1 176 ? -2.947 8.711 16.219 1 97.44 176 ARG A CA 1
ATOM 1335 C C . ARG A 1 176 ? -3.531 10.102 16.438 1 97.44 176 ARG A C 1
ATOM 1337 O O . ARG A 1 176 ? -3.715 10.516 17.594 1 97.44 176 ARG A O 1
ATOM 1344 N N . PHE A 1 177 ? -3.9 10.781 15.367 1 98.31 177 PHE A N 1
ATOM 1345 C CA . PHE A 1 177 ? -4.258 12.195 15.422 1 98.31 177 PHE A CA 1
ATOM 1346 C C . PHE A 1 177 ? -5.758 12.367 15.609 1 98.31 177 PHE A C 1
ATOM 1348 O O . PHE A 1 177 ? -6.555 11.836 14.836 1 98.31 177 PHE A O 1
ATOM 1355 N N . ASP A 1 178 ? -6.117 13.141 16.656 1 97.31 178 ASP A N 1
ATOM 1356 C CA . ASP A 1 178 ? -7.535 13.352 16.938 1 97.31 178 ASP A CA 1
ATOM 1357 C C . ASP A 1 178 ? -7.836 14.828 17.156 1 97.31 178 ASP A C 1
ATOM 1359 O O . ASP A 1 178 ? -8.898 15.18 17.688 1 97.31 178 ASP A O 1
ATOM 1363 N N . GLY A 1 179 ? -6.902 15.617 16.844 1 95.12 179 GLY A N 1
ATOM 1364 C CA . GLY A 1 179 ? -7.102 17.047 16.953 1 95.12 179 GLY A CA 1
ATOM 1365 C C . GLY A 1 179 ? -6.859 17.594 18.344 1 95.12 179 GLY A C 1
ATOM 1366 O O . GLY A 1 179 ? -6.844 18.812 18.562 1 95.12 179 GLY A O 1
ATOM 1367 N N . SER A 1 180 ? -6.691 16.734 19.375 1 95.19 180 SER A N 1
ATOM 1368 C CA . SER A 1 180 ? -6.379 17.188 20.719 1 95.19 180 SER A CA 1
ATOM 1369 C C . SER A 1 180 ? -5.004 17.844 20.781 1 95.19 180 SER A C 1
ATOM 1371 O O . SER A 1 180 ? -4.164 17.609 19.906 1 95.19 180 SER A O 1
ATOM 1373 N N . PHE A 1 181 ? -4.828 18.547 21.812 1 93.25 181 PHE A N 1
ATOM 1374 C CA . PHE A 1 181 ? -3.527 19.188 22.016 1 93.25 181 PHE A CA 1
ATOM 1375 C C . PHE A 1 181 ? -2.43 18.141 22.141 1 93.25 181 PHE A C 1
ATOM 1377 O O . PHE A 1 181 ? -1.336 18.312 21.594 1 93.25 181 PHE A O 1
ATOM 1384 N N . ALA A 1 182 ? -2.732 17.062 22.766 1 95.56 182 ALA A N 1
ATOM 1385 C CA . ALA A 1 182 ? -1.76 15.984 22.938 1 95.56 182 ALA A CA 1
ATOM 1386 C C . ALA A 1 182 ? -1.343 15.391 21.609 1 95.56 182 ALA A C 1
ATOM 1388 O O . ALA A 1 182 ? -0.157 15.148 21.359 1 95.56 182 ALA A O 1
ATOM 1389 N N . SER A 1 183 ? -2.283 15.141 20.734 1 96.94 183 SER A N 1
ATOM 1390 C CA . SER A 1 183 ? -1.952 14.547 19.438 1 96.94 183 SER A CA 1
ATOM 1391 C C . SER A 1 183 ? -1.196 15.531 18.547 1 96.94 183 SER A C 1
ATOM 1393 O O . SER A 1 183 ? -0.347 15.133 17.75 1 96.94 183 SER A O 1
ATOM 1395 N N . VAL A 1 184 ? -1.466 16.812 18.703 1 95.31 184 VAL A N 1
ATOM 1396 C CA . VAL A 1 184 ? -0.746 17.844 17.969 1 95.31 184 VAL A CA 1
ATOM 1397 C C . VAL A 1 184 ? 0.706 17.906 18.438 1 95.31 184 VAL A C 1
ATOM 1399 O O . VAL A 1 184 ? 1.627 17.969 17.625 1 95.31 184 VAL A O 1
ATOM 1402 N N . GLN A 1 185 ? 0.883 17.828 19.703 1 94.44 185 GLN A N 1
ATOM 1403 C CA . GLN A 1 185 ? 2.229 17.828 20.266 1 94.44 185 GLN A CA 1
ATOM 1404 C C . GLN A 1 185 ? 3.014 16.594 19.828 1 94.44 185 GLN A C 1
ATOM 1406 O O . GLN A 1 185 ? 4.203 16.688 19.516 1 94.44 185 GLN A O 1
ATOM 1411 N N . GLN A 1 186 ? 2.324 15.555 19.859 1 97.12 186 GLN A N 1
ATOM 1412 C CA . GLN A 1 186 ? 2.969 14.328 19.391 1 97.12 186 GLN A CA 1
ATOM 1413 C C . GLN A 1 186 ? 3.422 14.445 17.953 1 97.12 186 GLN A C 1
ATOM 1415 O O . GLN A 1 186 ? 4.539 14.055 17.609 1 97.12 186 GLN A O 1
ATOM 1420 N N . LEU A 1 187 ? 2.559 14.969 17.094 1 97 187 LEU A N 1
ATOM 1421 C CA . LEU A 1 187 ? 2.896 15.156 15.688 1 97 187 LEU A CA 1
ATOM 1422 C C . LEU A 1 187 ? 4.082 16.094 15.531 1 97 187 LEU A C 1
ATOM 1424 O O . LEU A 1 187 ? 5.012 15.82 14.773 1 97 187 LEU A O 1
ATOM 1428 N N . LEU A 1 188 ? 4.078 17.172 16.281 1 95.69 188 LEU A N 1
ATOM 1429 C CA . LEU A 1 188 ? 5.188 18.125 16.266 1 95.69 188 LEU A CA 1
ATOM 1430 C C . LEU A 1 188 ? 6.496 17.438 16.641 1 95.69 188 LEU A C 1
ATOM 1432 O O . LEU A 1 188 ? 7.516 17.625 15.977 1 95.69 188 LEU A O 1
ATOM 1436 N N . GLY A 1 189 ? 6.398 16.672 17.688 1 96.31 189 GLY A N 1
ATOM 1437 C CA . GLY A 1 189 ? 7.57 15.922 18.109 1 96.31 189 GLY A CA 1
ATOM 1438 C C . GLY A 1 189 ? 8.094 14.984 17.047 1 96.31 189 GLY A C 1
ATOM 1439 O O . GLY A 1 189 ? 9.305 14.891 16.828 1 96.31 189 GLY A O 1
ATOM 1440 N N . ARG A 1 190 ? 7.238 14.281 16.375 1 96.94 190 ARG A N 1
ATOM 1441 C CA . ARG A 1 190 ? 7.637 13.336 15.328 1 96.94 190 ARG A CA 1
ATOM 1442 C C . ARG A 1 190 ? 8.234 14.07 14.133 1 96.94 190 ARG A C 1
ATOM 1444 O O . ARG A 1 190 ? 9.18 13.594 13.508 1 96.94 190 ARG A O 1
ATOM 1451 N N . LEU A 1 191 ? 7.625 15.227 13.758 1 96.81 191 LEU A N 1
ATOM 1452 C CA . LEU A 1 191 ? 8.156 16.031 12.664 1 96.81 191 LEU A CA 1
ATOM 1453 C C . LEU A 1 191 ? 9.586 16.469 12.961 1 96.81 191 LEU A C 1
ATOM 1455 O O . LEU A 1 191 ? 10.461 16.391 12.094 1 96.81 191 LEU A O 1
ATOM 1459 N N . ARG A 1 192 ? 9.844 16.859 14.148 1 96.31 192 ARG A N 1
ATOM 1460 C CA . ARG A 1 192 ? 11.188 17.281 14.547 1 96.31 192 ARG A CA 1
ATOM 1461 C C . ARG A 1 192 ? 12.148 16.094 14.547 1 96.31 192 ARG A C 1
ATOM 1463 O O . ARG A 1 192 ? 13.289 16.219 14.086 1 96.31 192 ARG A O 1
ATOM 1470 N N . ALA A 1 193 ? 11.656 14.977 15.047 1 94.94 193 ALA A N 1
ATOM 1471 C CA . ALA A 1 193 ? 12.484 13.773 15.07 1 94.94 193 ALA A CA 1
ATOM 1472 C C . ALA A 1 193 ? 12.844 13.336 13.656 1 94.94 193 ALA A C 1
ATOM 1474 O O . ALA A 1 193 ? 13.875 12.688 13.445 1 94.94 193 ALA A O 1
ATOM 1475 N N . ALA A 1 194 ? 12.016 13.703 12.703 1 94 194 ALA A N 1
ATOM 1476 C CA . ALA A 1 194 ? 12.258 13.367 11.305 1 94 194 ALA A CA 1
ATOM 1477 C C . ALA A 1 194 ? 13.234 14.352 10.664 1 94 194 ALA A C 1
ATOM 1479 O O . ALA A 1 194 ? 13.547 14.242 9.477 1 94 194 ALA A O 1
ATOM 1480 N N . GLY A 1 195 ? 13.633 15.398 11.359 1 93.25 195 GLY A N 1
ATOM 1481 C CA . GLY A 1 195 ? 14.68 16.312 10.906 1 93.25 195 GLY A CA 1
ATOM 1482 C C . GLY A 1 195 ? 14.141 17.641 10.414 1 93.25 195 GLY A C 1
ATOM 1483 O O . GLY A 1 195 ? 14.883 18.438 9.852 1 93.25 195 GLY A O 1
ATOM 1484 N N . LEU A 1 196 ? 12.875 17.844 10.633 1 95.38 196 LEU A N 1
ATOM 1485 C CA . LEU A 1 196 ? 12.273 19.094 10.172 1 95.38 196 LEU A CA 1
ATOM 1486 C C . LEU A 1 196 ? 12.398 20.188 11.227 1 95.38 196 LEU A C 1
ATOM 1488 O O . LEU A 1 196 ? 12.094 19.953 12.398 1 95.38 196 LEU A O 1
ATOM 1492 N N . PRO A 1 197 ? 12.852 21.375 10.789 1 94.06 197 PRO A N 1
ATOM 1493 C CA . PRO A 1 197 ? 12.953 22.5 11.734 1 94.06 197 PRO A CA 1
ATOM 1494 C C . PRO A 1 197 ? 11.609 23.172 12.008 1 94.06 197 PRO A C 1
ATOM 1496 O O . PRO A 1 197 ? 11.461 24.375 11.773 1 94.06 197 PRO A O 1
ATOM 1499 N N . ALA A 1 198 ? 10.664 22.406 12.531 1 93 198 ALA A N 1
ATOM 1500 C CA . ALA A 1 198 ? 9.328 22.922 12.82 1 93 198 ALA A CA 1
ATOM 1501 C C . ALA A 1 198 ? 9.367 23.953 13.945 1 93 198 ALA A C 1
ATOM 1503 O O . ALA A 1 198 ? 9.922 23.688 15.016 1 93 198 ALA A O 1
ATOM 1504 N N . ARG A 1 199 ? 8.805 25.109 13.695 1 86.94 199 ARG A N 1
ATOM 1505 C CA . ARG A 1 199 ? 8.766 26.203 14.656 1 86.94 199 ARG A CA 1
ATOM 1506 C C . ARG A 1 199 ? 7.418 26.266 15.359 1 86.94 199 ARG A C 1
ATOM 1508 O O . ARG A 1 199 ? 6.379 26.031 14.742 1 86.94 199 ARG A O 1
ATOM 1515 N N . ASP A 1 200 ? 7.547 26.344 16.641 1 77.19 200 ASP A N 1
ATOM 1516 C CA . ASP A 1 200 ? 6.297 26.484 17.375 1 77.19 200 ASP A CA 1
ATOM 1517 C C . ASP A 1 200 ? 6.262 27.797 18.156 1 77.19 200 ASP A C 1
ATOM 1519 O O . ASP A 1 200 ? 5.547 27.906 19.156 1 77.19 200 ASP A O 1
ATOM 1523 N N . ASP A 1 201 ? 7.074 28.656 17.891 1 75.69 201 ASP A N 1
ATOM 1524 C CA . ASP A 1 201 ? 7.188 29.891 18.656 1 75.69 201 ASP A CA 1
ATOM 1525 C C . ASP A 1 201 ? 6.102 30.891 18.234 1 75.69 201 ASP A C 1
ATOM 1527 O O . ASP A 1 201 ? 5.758 31.797 19 1 75.69 201 ASP A O 1
ATOM 1531 N N . GLY A 1 202 ? 5.609 30.828 17.125 1 62.41 202 GLY A N 1
ATOM 1532 C CA . GLY A 1 202 ? 4.586 31.797 16.781 1 62.41 202 GLY A CA 1
ATOM 1533 C C . GLY A 1 202 ? 3.227 31.469 17.375 1 62.41 202 GLY A C 1
ATOM 1534 O O . GLY A 1 202 ? 2.973 30.328 17.766 1 62.41 202 GLY A O 1
ATOM 1535 N N . SER A 1 203 ? 2.412 32.5 17.953 1 60.22 203 SER A N 1
ATOM 1536 C CA . SER A 1 203 ? 1.1 32.344 18.578 1 60.22 203 SER A CA 1
ATOM 1537 C C . SER A 1 203 ? 0.132 31.594 17.672 1 60.22 203 SER A C 1
ATOM 1539 O O . SER A 1 203 ? -0.861 31.047 18.141 1 60.22 203 SER A O 1
ATOM 1541 N N . ASP A 1 204 ? 0.611 31.406 16.469 1 67 204 ASP A N 1
ATOM 1542 C CA . ASP A 1 204 ? -0.419 31.016 15.516 1 67 204 ASP A CA 1
ATOM 1543 C C . ASP A 1 204 ? -0.302 29.531 15.164 1 67 204 ASP A C 1
ATOM 1545 O O . ASP A 1 204 ? -1.146 28.984 14.445 1 67 204 ASP A O 1
ATOM 1549 N N . TRP A 1 205 ? 0.651 28.875 15.859 1 73.12 205 TRP A N 1
ATOM 1550 C CA . TRP A 1 205 ? 0.827 27.516 15.328 1 73.12 205 TRP A CA 1
ATOM 1551 C C . TRP A 1 205 ? -0.26 26.594 15.852 1 73.12 205 TRP A C 1
ATOM 1553 O O . TRP A 1 205 ? -0.758 25.734 15.117 1 73.12 205 TRP A O 1
ATOM 1563 N N . TYR A 1 206 ? -0.62 26.891 17.141 1 75 206 TYR A N 1
ATOM 1564 C CA . TYR A 1 206 ? -1.694 26.062 17.672 1 75 206 TYR A CA 1
ATOM 1565 C C . TYR A 1 206 ? -3.021 26.812 17.656 1 75 206 TYR A C 1
ATOM 1567 O O . TYR A 1 206 ? -3.182 27.812 18.359 1 75 206 TYR A O 1
ATOM 1575 N N . ARG A 1 207 ? -3.803 26.594 16.688 1 81.56 207 ARG A N 1
ATOM 1576 C CA . ARG A 1 207 ? -5.203 27 16.641 1 81.56 207 ARG A CA 1
ATOM 1577 C C . ARG A 1 207 ? -6.129 25.781 16.703 1 81.56 207 ARG A C 1
ATOM 1579 O O . ARG A 1 207 ? -6.234 25.031 15.727 1 81.56 207 ARG A O 1
ATOM 1586 N N . ALA A 1 208 ? -6.754 25.672 17.844 1 78.06 208 ALA A N 1
ATOM 1587 C CA . ALA A 1 208 ? -7.574 24.484 18.078 1 78.06 208 ALA A CA 1
ATOM 1588 C C . ALA A 1 208 ? -8.664 24.359 17.016 1 78.06 208 ALA A C 1
ATOM 1590 O O . ALA A 1 208 ? -9.07 23.25 16.672 1 78.06 208 ALA A O 1
ATOM 1591 N N . ASP A 1 209 ? -9.109 25.391 16.5 1 87 209 ASP A N 1
ATOM 1592 C CA . ASP A 1 209 ? -10.195 25.391 15.531 1 87 209 ASP A CA 1
ATOM 1593 C C . ASP A 1 209 ? -9.75 24.734 14.219 1 87 209 ASP A C 1
ATOM 1595 O O . ASP A 1 209 ? -10.578 24.203 13.477 1 87 209 ASP A O 1
ATOM 1599 N N . ARG A 1 210 ? -8.445 24.703 14.047 1 89.19 210 ARG A N 1
ATOM 1600 C CA . ARG A 1 210 ? -7.883 24.094 12.844 1 89.19 210 ARG A CA 1
ATOM 1601 C C . ARG A 1 210 ? -8.141 22.594 12.812 1 89.19 210 ARG A C 1
ATOM 1603 O O . ARG A 1 210 ? -8.289 22 11.742 1 89.19 210 ARG A O 1
ATOM 1610 N N . PHE A 1 211 ? -8.273 22.047 13.945 1 93.12 211 PHE A N 1
ATOM 1611 C CA . PHE A 1 211 ? -8.312 20.594 14.016 1 93.12 211 PHE A CA 1
ATOM 1612 C C . PHE A 1 211 ? -9.688 20.109 14.445 1 93.12 211 PHE A C 1
ATOM 1614 O O . PHE A 1 211 ? -9.898 18.906 14.625 1 93.12 211 PHE A O 1
ATOM 1621 N N . ALA A 1 212 ? -1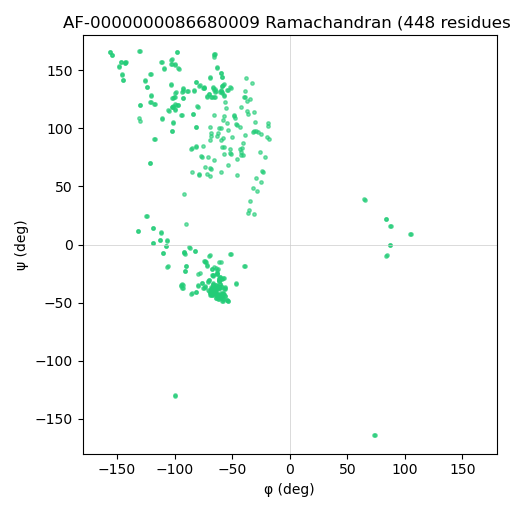0.578 21.062 14.586 1 91.69 212 ALA A N 1
ATOM 1622 C CA . ALA A 1 212 ? -11.891 20.719 15.109 1 91.69 212 ALA A CA 1
ATOM 1623 C C . ALA A 1 212 ? -12.781 20.141 14.008 1 91.69 212 ALA A C 1
ATOM 1625 O O . ALA A 1 212 ? -12.734 20.594 12.859 1 91.69 212 ALA A O 1
ATOM 1626 N N . ASN A 1 213 ? -13.562 19.125 14.281 1 93.12 213 ASN A N 1
ATOM 1627 C CA . ASN A 1 213 ? -14.719 18.641 13.531 1 93.12 213 ASN A CA 1
ATOM 1628 C C . ASN A 1 213 ? -14.312 18.109 12.156 1 93.12 213 ASN A C 1
ATOM 1630 O O . ASN A 1 213 ? -14.977 18.406 11.156 1 93.12 213 ASN A O 1
ATOM 1634 N N . TRP A 1 214 ? -13.211 17.453 12.109 1 96.5 214 TRP A N 1
ATOM 1635 C CA . TRP A 1 214 ? -12.93 16.75 10.867 1 96.5 214 TRP A CA 1
ATOM 1636 C C . TRP A 1 214 ? -13.867 15.562 10.695 1 96.5 214 TRP A C 1
ATOM 1638 O O . TRP A 1 214 ? -14.008 14.742 11.609 1 96.5 214 TRP A O 1
ATOM 1648 N N . ASP A 1 215 ? -14.508 15.414 9.57 1 97.06 215 ASP A N 1
ATOM 1649 C CA . ASP A 1 215 ? -15.398 14.289 9.305 1 97.06 215 ASP A CA 1
ATOM 1650 C C . ASP A 1 215 ? -14.664 12.953 9.453 1 97.06 215 ASP A C 1
ATOM 1652 O O . ASP A 1 215 ? -15.258 11.953 9.852 1 97.06 215 ASP A O 1
ATOM 1656 N N . ALA A 1 216 ? -13.367 13 9.188 1 98.12 216 ALA A N 1
ATOM 1657 C CA . ALA A 1 216 ? -12.539 11.797 9.219 1 98.12 216 ALA A CA 1
ATOM 1658 C C . ALA A 1 216 ? -12.539 11.164 10.609 1 98.12 216 ALA A C 1
ATOM 1660 O O . ALA A 1 216 ? -12.414 9.945 10.742 1 98.12 216 ALA A O 1
ATOM 1661 N N . TYR A 1 217 ? -12.688 12.008 11.664 1 97.88 217 TYR A N 1
ATOM 1662 C CA . TYR A 1 217 ? -12.656 11.5 13.031 1 97.88 217 TYR A CA 1
ATOM 1663 C C . TYR A 1 217 ? -13.781 10.508 13.266 1 97.88 217 TYR A C 1
ATOM 1665 O O . TYR A 1 217 ? -13.625 9.547 14.031 1 97.88 217 TYR A O 1
ATOM 1673 N N . LEU A 1 218 ? -14.898 10.711 12.523 1 96.44 218 LEU A N 1
ATOM 1674 C CA . LEU A 1 218 ? -16.125 9.984 12.859 1 96.44 218 LEU A CA 1
ATOM 1675 C C . LEU A 1 218 ? -16.562 9.102 11.695 1 96.44 218 LEU A C 1
ATOM 1677 O O . LEU A 1 218 ? -17.594 8.422 11.781 1 96.44 218 LEU A O 1
ATOM 1681 N N . ARG A 1 219 ? -15.805 9.117 10.672 1 97.56 219 ARG A N 1
ATOM 1682 C CA . ARG A 1 219 ? -16.203 8.352 9.5 1 97.56 219 ARG A CA 1
ATOM 1683 C C . ARG A 1 219 ? -16.188 6.852 9.789 1 97.56 219 ARG A C 1
ATOM 1685 O O . ARG A 1 219 ? -15.211 6.324 10.312 1 97.56 219 ARG A O 1
ATOM 1692 N N . ARG A 1 220 ? -17.312 6.195 9.508 1 96.94 220 ARG A N 1
ATOM 1693 C CA . ARG A 1 220 ? -17.516 4.766 9.719 1 96.94 220 ARG A CA 1
ATOM 1694 C C . ARG A 1 220 ? -18.344 4.156 8.586 1 96.94 220 ARG A C 1
ATOM 1696 O O . ARG A 1 220 ? -19.047 4.871 7.879 1 96.94 220 ARG A O 1
ATOM 1703 N N . PRO A 1 221 ? -18.141 2.805 8.453 1 95.69 221 PRO A N 1
ATOM 1704 C CA . PRO A 1 221 ? -19.047 2.18 7.477 1 95.69 221 PRO A CA 1
ATOM 1705 C C . PRO A 1 221 ? -20.516 2.373 7.828 1 95.69 221 PRO A C 1
ATOM 1707 O O . PRO A 1 221 ? -20.875 2.426 9.008 1 95.69 221 PRO A O 1
ATOM 1710 N N . ARG A 1 222 ? -21.344 2.543 6.797 1 84.25 222 ARG A N 1
ATOM 1711 C CA . ARG A 1 222 ? -22.781 2.629 7.07 1 84.25 222 ARG A CA 1
ATOM 1712 C C . ARG A 1 222 ? -23.312 1.316 7.637 1 84.25 222 ARG A C 1
ATOM 1714 O O . ARG A 1 222 ? -22.953 0.238 7.16 1 84.25 222 ARG A O 1
ATOM 1721 N N . PRO A 1 223 ? -24.062 1.493 8.727 1 69.88 223 PRO A N 1
ATOM 1722 C CA . PRO A 1 223 ? -24.672 0.272 9.258 1 69.88 223 PRO A CA 1
ATOM 1723 C C . PRO A 1 223 ? -25.547 -0.451 8.227 1 69.88 223 PRO A C 1
ATOM 1725 O O . PRO A 1 223 ? -26.094 0.183 7.324 1 69.88 223 PRO A O 1
ATOM 1728 N N . PRO A 1 224 ? -25.391 -1.809 8.227 1 56.44 224 PRO A N 1
ATOM 1729 C CA . PRO A 1 224 ? -26.297 -2.529 7.332 1 56.44 224 PRO A CA 1
ATOM 1730 C C . PRO A 1 224 ? -27.75 -2.094 7.488 1 56.44 224 PRO A C 1
ATOM 1732 O O . PRO A 1 224 ? -28.172 -1.725 8.586 1 56.44 224 PRO A O 1
ATOM 1735 N N . THR A 1 225 ? -28.359 -1.381 6.469 1 45.66 225 THR A N 1
ATOM 1736 C CA . THR A 1 225 ? -29.781 -1.08 6.598 1 45.66 225 THR A CA 1
ATOM 1737 C C . THR A 1 225 ? -30.547 -2.314 7.051 1 45.66 225 THR A C 1
ATOM 1739 O O . THR A 1 225 ? -30.484 -3.367 6.414 1 45.66 225 THR A O 1
ATOM 1742 N N . VAL A 1 226 ? -30.922 -2.414 8.297 1 41 226 VAL A N 1
ATOM 1743 C CA . VAL A 1 226 ? -31.891 -3.408 8.734 1 41 226 VAL A CA 1
ATOM 1744 C C . VAL A 1 226 ? -33.188 -3.236 7.953 1 41 226 VAL A C 1
ATOM 1746 O O . VAL A 1 226 ? -33.594 -2.111 7.656 1 41 226 VAL A O 1
ATOM 1749 N N . MET B 1 1 ? 47.719 -106.188 23.75 1 21.53 1 MET B N 1
ATOM 1750 C CA . MET B 1 1 ? 48.25 -105.438 24.859 1 21.53 1 MET B CA 1
ATOM 1751 C C . MET B 1 1 ? 48.938 -104.188 24.359 1 21.53 1 MET B C 1
ATOM 1753 O O . MET B 1 1 ? 49.594 -103.438 25.141 1 21.53 1 MET B O 1
ATOM 1757 N N . ASP B 1 2 ? 49.031 -103.875 23 1 24.25 2 ASP B N 1
ATOM 1758 C CA . ASP B 1 2 ? 50.062 -103.188 22.203 1 24.25 2 ASP B CA 1
ATOM 1759 C C . ASP B 1 2 ? 49.938 -101.688 22.375 1 24.25 2 ASP B C 1
ATOM 1761 O O . ASP B 1 2 ? 48.875 -101.125 22.234 1 24.25 2 ASP B O 1
ATOM 1765 N N . ILE B 1 3 ? 51 -100.938 22.938 1 26.34 3 ILE B N 1
ATOM 1766 C CA . ILE B 1 3 ? 51.5 -99.75 23.688 1 26.34 3 ILE B CA 1
ATOM 1767 C C . ILE B 1 3 ? 51.594 -98.562 22.766 1 26.34 3 ILE B C 1
ATOM 1769 O O . ILE B 1 3 ? 52.031 -98.688 21.609 1 26.34 3 ILE B O 1
ATOM 1773 N N . ASN B 1 4 ? 50.812 -97.312 23 1 23.61 4 ASN B N 1
ATOM 1774 C CA . ASN B 1 4 ? 50.281 -96 22.562 1 23.61 4 ASN B CA 1
ATOM 1775 C C . ASN B 1 4 ? 51.375 -95 22.422 1 23.61 4 ASN B C 1
ATOM 1777 O O . ASN B 1 4 ? 51.781 -94.375 23.406 1 23.61 4 ASN B O 1
ATOM 1781 N N . GLY B 1 5 ? 52.406 -95.188 21.594 1 23 5 GLY B N 1
ATOM 1782 C CA . GLY B 1 5 ? 53.75 -94.562 21.594 1 23 5 GLY B CA 1
ATOM 1783 C C . GLY B 1 5 ? 53.719 -93.125 21.234 1 23 5 GLY B C 1
ATOM 1784 O O . GLY B 1 5 ? 53.281 -92.75 20.156 1 23 5 GLY B O 1
ATOM 1785 N N . HIS B 1 6 ? 53.562 -92.125 22.266 1 24.33 6 HIS B N 1
ATOM 1786 C CA . HIS B 1 6 ? 53.25 -90.688 22.422 1 24.33 6 HIS B CA 1
ATOM 1787 C C . HIS B 1 6 ? 54.406 -89.875 21.891 1 24.33 6 HIS B C 1
ATOM 1789 O O . HIS B 1 6 ? 55.469 -89.75 22.5 1 24.33 6 HIS B O 1
ATOM 1795 N N . ASN B 1 7 ? 54.75 -89.875 20.578 1 22.05 7 ASN B N 1
ATOM 1796 C CA . ASN B 1 7 ? 55.969 -89.375 20.031 1 22.05 7 ASN B CA 1
ATOM 1797 C C . ASN B 1 7 ? 56.031 -87.812 20.156 1 22.05 7 ASN B C 1
ATOM 1799 O O . ASN B 1 7 ? 55.188 -87.125 19.594 1 22.05 7 ASN B O 1
ATOM 1803 N N . ILE B 1 8 ? 56.625 -87.188 21.219 1 24.05 8 ILE B N 1
ATOM 1804 C CA . ILE B 1 8 ? 56.656 -85.812 21.734 1 24.05 8 ILE B CA 1
ATOM 1805 C C . ILE B 1 8 ? 57.531 -84.938 20.844 1 24.05 8 ILE B C 1
ATOM 1807 O O . ILE B 1 8 ? 58.75 -85.125 20.781 1 24.05 8 ILE B O 1
ATOM 1811 N N . VAL B 1 9 ? 57.125 -84.688 19.609 1 21.98 9 VAL B N 1
ATOM 1812 C CA . VAL B 1 9 ? 58.031 -84.062 18.656 1 21.98 9 VAL B CA 1
ATOM 1813 C C . VAL B 1 9 ? 58.344 -82.625 19.109 1 21.98 9 VAL B C 1
ATOM 1815 O O . VAL B 1 9 ? 57.438 -81.875 19.422 1 21.98 9 VAL B O 1
ATOM 1818 N N . VAL B 1 10 ? 59.594 -82.25 19.562 1 22.78 10 VAL B N 1
ATOM 1819 C CA . VAL B 1 10 ? 60.344 -81.188 20.188 1 22.78 10 VAL B CA 1
ATOM 1820 C C . VAL B 1 10 ? 60.5 -80.062 19.188 1 22.78 10 VAL B C 1
ATOM 1822 O O . VAL B 1 10 ? 61.125 -80.188 18.141 1 22.78 10 VAL B O 1
ATOM 1825 N N . GLY B 1 11 ? 59.406 -79.188 18.875 1 20.28 11 GLY B N 1
ATOM 1826 C CA . GLY B 1 11 ? 59.281 -78.25 17.797 1 20.28 11 GLY B CA 1
ATOM 1827 C C . GLY B 1 11 ? 60.219 -77.062 17.938 1 20.28 11 GLY B C 1
ATOM 1828 O O . GLY B 1 11 ? 60.344 -76.438 19 1 20.28 11 GLY B O 1
ATOM 1829 N N . THR B 1 12 ? 61.344 -77.062 17.203 1 22.95 12 THR B N 1
ATOM 1830 C CA . THR B 1 12 ? 62.531 -76.25 17.125 1 22.95 12 THR B CA 1
ATOM 1831 C C . THR B 1 12 ? 62.188 -74.812 16.891 1 22.95 12 THR B C 1
ATOM 1833 O O . THR B 1 12 ? 61.219 -74.5 16.156 1 22.95 12 THR B O 1
ATOM 1836 N N . GLY B 1 13 ? 62.531 -73.875 17.828 1 21.97 13 GLY B N 1
ATOM 1837 C CA . GLY B 1 13 ? 62.281 -72.5 18.172 1 21.97 13 GLY B CA 1
ATOM 1838 C C . GLY B 1 13 ? 62.875 -71.5 17.172 1 21.97 13 GLY B C 1
ATOM 1839 O O . GLY B 1 13 ? 64.125 -71.375 17.078 1 21.97 13 GLY B O 1
ATOM 1840 N N . ARG B 1 14 ? 62.438 -71.438 15.922 1 18.78 14 ARG B N 1
ATOM 1841 C CA . ARG B 1 14 ? 63.062 -70.688 14.844 1 18.78 14 ARG B CA 1
ATOM 1842 C C . ARG B 1 14 ? 63.219 -69.188 15.203 1 18.78 14 ARG B C 1
ATOM 1844 O O . ARG B 1 14 ? 62.281 -68.625 15.773 1 18.78 14 ARG B O 1
ATOM 1851 N N . ALA B 1 15 ? 64.5 -68.625 15.18 1 22 15 ALA B N 1
ATOM 1852 C CA . ALA B 1 15 ? 65.125 -67.375 15.484 1 22 15 ALA B CA 1
ATOM 1853 C C . ALA B 1 15 ? 64.562 -66.25 14.641 1 22 15 ALA B C 1
ATOM 1855 O O . ALA B 1 15 ? 64.5 -66.375 13.414 1 22 15 ALA B O 1
ATOM 1856 N N . GLY B 1 16 ? 63.594 -65.312 15.109 1 20.59 16 GLY B N 1
ATOM 1857 C CA . GLY B 1 16 ? 62.656 -64.312 14.625 1 20.59 16 GLY B CA 1
ATOM 1858 C C . GLY B 1 16 ? 63.344 -63.125 13.984 1 20.59 16 GLY B C 1
ATOM 1859 O O . GLY B 1 16 ? 64.125 -62.406 14.641 1 20.59 16 GLY B O 1
ATOM 1860 N N . ASP B 1 17 ? 63.906 -63.312 12.773 1 21.92 17 ASP B N 1
ATOM 1861 C CA . ASP B 1 17 ? 64.688 -62.312 12.031 1 21.92 17 ASP B CA 1
ATOM 1862 C C . ASP B 1 17 ? 63.938 -60.969 12.039 1 21.92 17 ASP B C 1
ATOM 1864 O O . ASP B 1 17 ? 62.75 -60.906 11.742 1 21.92 17 ASP B O 1
ATOM 1868 N N . LYS B 1 18 ? 64.5 -60 12.805 1 23.73 18 LYS B N 1
ATOM 1869 C CA . LYS B 1 18 ? 64 -58.656 13.086 1 23.73 18 LYS B CA 1
ATOM 1870 C C . LYS B 1 18 ? 64.125 -57.75 11.836 1 23.73 18 LYS B C 1
ATOM 1872 O O . LYS B 1 18 ? 65.188 -57.438 11.367 1 23.73 18 LYS B O 1
ATOM 1877 N N . THR B 1 19 ? 63.438 -58.156 10.766 1 21.89 19 THR B N 1
ATOM 1878 C CA . THR B 1 19 ? 63.594 -57.344 9.555 1 21.89 19 THR B CA 1
ATOM 1879 C C . THR B 1 19 ? 63.281 -55.906 9.859 1 21.89 19 THR B C 1
ATOM 1881 O O . THR B 1 19 ? 62.25 -55.562 10.43 1 21.89 19 THR B O 1
ATOM 1884 N N . VAL B 1 20 ? 64.312 -55.094 9.953 1 24.89 20 VAL B N 1
ATOM 1885 C CA . VAL B 1 20 ? 64.375 -53.656 10.195 1 24.89 20 VAL B CA 1
ATOM 1886 C C . VAL B 1 20 ? 63.625 -52.938 9.109 1 24.89 20 VAL B C 1
ATOM 1888 O O . VAL B 1 20 ? 63.969 -53 7.93 1 24.89 20 VAL B O 1
ATOM 1891 N N . ASN B 1 21 ? 62.312 -53.156 8.977 1 21.41 21 ASN B N 1
ATOM 1892 C CA . ASN B 1 21 ? 61.594 -52.5 7.883 1 21.41 21 ASN B CA 1
ATOM 1893 C C . ASN B 1 21 ? 61.812 -51 7.875 1 21.41 21 ASN B C 1
ATOM 1895 O O . ASN B 1 21 ? 61.656 -50.344 8.906 1 21.41 21 ASN B O 1
ATOM 1899 N N . ASN B 1 22 ? 62.719 -50.531 7.043 1 23.39 22 ASN B N 1
ATOM 1900 C CA . ASN B 1 22 ? 63.062 -49.156 6.68 1 23.39 22 ASN B CA 1
ATOM 1901 C C . ASN B 1 22 ? 61.844 -48.281 6.48 1 23.39 22 ASN B C 1
ATOM 1903 O O . ASN B 1 22 ? 61.031 -48.531 5.578 1 23.39 22 ASN B O 1
ATOM 1907 N N . TYR B 1 23 ? 61.219 -47.781 7.523 1 24.2 23 TYR B N 1
ATOM 1908 C CA . TYR B 1 23 ? 60.031 -46.938 7.555 1 24.2 23 TYR B CA 1
ATOM 1909 C C . TYR B 1 23 ? 60.219 -45.719 6.668 1 24.2 23 TYR B C 1
ATOM 1911 O O . TYR B 1 23 ? 61.031 -44.844 6.965 1 24.2 23 TYR B O 1
ATOM 1919 N N . GLY B 1 24 ? 60.281 -45.938 5.336 1 24.62 24 GLY B N 1
ATOM 1920 C CA . GLY B 1 24 ? 60.344 -44.781 4.43 1 24.62 24 GLY B CA 1
ATOM 1921 C C . GLY B 1 24 ? 59.5 -43.625 4.879 1 24.62 24 GLY B C 1
ATOM 1922 O O . GLY B 1 24 ? 58.438 -43.812 5.465 1 24.62 24 GLY B O 1
ATOM 1923 N N . SER B 1 25 ? 60.125 -42.531 5.203 1 26.16 25 SER B N 1
ATOM 1924 C CA . SER B 1 25 ? 59.625 -41.219 5.652 1 26.16 25 SER B CA 1
ATOM 1925 C C . SER B 1 25 ? 58.469 -40.781 4.77 1 26.16 25 SER B C 1
ATOM 1927 O O . SER B 1 25 ? 58.656 -40.406 3.613 1 26.16 25 SER B O 1
ATOM 1929 N N . ALA B 1 26 ? 57.375 -41.531 4.684 1 31.62 26 ALA B N 1
ATOM 1930 C CA . ALA B 1 26 ? 56.281 -41.062 3.879 1 31.62 26 ALA B CA 1
ATOM 1931 C C . ALA B 1 26 ? 56.031 -39.562 4.117 1 31.62 26 ALA B C 1
ATOM 1933 O O . ALA B 1 26 ? 55.969 -39.125 5.262 1 31.62 26 ALA B O 1
ATOM 1934 N N . GLY B 1 27 ? 56.5 -38.719 3.209 1 33.47 27 GLY B N 1
ATOM 1935 C CA . GLY B 1 27 ? 56.344 -37.25 3.221 1 33.47 27 GLY B CA 1
ATOM 1936 C C . GLY B 1 27 ? 55 -36.812 3.709 1 33.47 27 GLY B C 1
ATOM 1937 O O . GLY B 1 27 ? 54.062 -37.625 3.809 1 33.47 27 GLY B O 1
ATOM 1938 N N . PRO B 1 28 ? 54.969 -35.656 4.473 1 34.53 28 PRO B N 1
ATOM 1939 C CA . PRO B 1 28 ? 53.688 -35.25 5.082 1 34.53 28 PRO B CA 1
ATOM 1940 C C . PRO B 1 28 ? 52.5 -35.406 4.129 1 34.53 28 PRO B C 1
ATOM 1942 O O . PRO B 1 28 ? 52.688 -35.344 2.908 1 34.53 28 PRO B O 1
ATOM 1945 N N . PRO B 1 29 ? 51.531 -36.281 4.523 1 36.91 29 PRO B N 1
ATOM 1946 C CA . PRO B 1 29 ? 50.406 -36.375 3.574 1 36.91 29 PRO B CA 1
ATOM 1947 C C . PRO B 1 29 ? 50 -35.031 2.986 1 36.91 29 PRO B C 1
ATOM 1949 O O . PRO B 1 29 ? 50.25 -34 3.6 1 36.91 29 PRO B O 1
ATOM 1952 N N . PRO B 1 30 ? 49.938 -34.969 1.622 1 37.88 30 PRO B N 1
ATOM 1953 C CA . PRO B 1 30 ? 49.562 -33.688 1.051 1 37.88 30 PRO B CA 1
ATOM 1954 C C . PRO B 1 30 ? 48.469 -32.969 1.849 1 37.88 30 PRO B C 1
ATOM 1956 O O . PRO B 1 30 ? 47.719 -33.625 2.562 1 37.88 30 PRO B O 1
ATOM 1959 N N . PRO B 1 31 ? 48.688 -31.625 2.139 1 33.66 31 PRO B N 1
ATOM 1960 C CA . PRO B 1 31 ? 47.656 -30.922 2.904 1 33.66 31 PRO B CA 1
ATOM 1961 C C . PRO B 1 31 ? 46.25 -31.375 2.537 1 33.66 31 PRO B C 1
ATOM 1963 O O . PRO B 1 31 ? 46.031 -31.828 1.418 1 33.66 31 PRO B O 1
ATOM 1966 N N . GLU B 1 32 ? 45.594 -32.031 3.475 1 32.09 32 GLU B N 1
ATOM 1967 C CA . GLU B 1 32 ? 44.156 -32.312 3.271 1 32.09 32 GLU B CA 1
ATOM 1968 C C . GLU B 1 32 ? 43.469 -31.234 2.461 1 32.09 32 GLU B C 1
ATOM 1970 O O . GLU B 1 32 ? 43.656 -30.047 2.738 1 32.09 32 GLU B O 1
ATOM 1975 N N . GLY B 1 33 ? 43.344 -31.453 1.21 1 28.78 33 GLY B N 1
ATOM 1976 C CA . GLY B 1 33 ? 42.562 -30.5 0.415 1 28.78 33 GLY B CA 1
ATOM 1977 C C . GLY B 1 33 ? 41.469 -29.844 1.197 1 28.78 33 GLY B C 1
ATOM 1978 O O . GLY B 1 33 ? 40.781 -30.484 2.01 1 28.78 33 GLY B O 1
ATOM 1979 N N . ARG B 1 34 ? 41.656 -28.547 1.562 1 32.59 34 ARG B N 1
ATOM 1980 C CA . ARG B 1 34 ? 40.5 -27.781 2.012 1 32.59 34 ARG B CA 1
ATOM 1981 C C . ARG B 1 34 ? 39.188 -28.344 1.423 1 32.59 34 ARG B C 1
ATOM 1983 O O . ARG B 1 34 ? 39.062 -28.438 0.202 1 32.59 34 ARG B O 1
ATOM 1990 N N . THR B 1 35 ? 38.719 -29.344 1.977 1 32.69 35 THR B N 1
ATOM 1991 C CA . THR B 1 35 ? 37.344 -29.641 1.634 1 32.69 35 THR B CA 1
ATOM 1992 C C . THR B 1 35 ? 36.562 -28.359 1.277 1 32.69 35 THR B C 1
ATOM 1994 O O . THR B 1 35 ? 36.625 -27.375 2.012 1 32.69 35 THR B O 1
ATOM 1997 N N . ALA B 1 36 ? 36.438 -28.078 0.021 1 34.38 36 ALA B N 1
ATOM 1998 C CA . ALA B 1 36 ? 35.469 -27.078 -0.478 1 34.38 36 ALA B CA 1
ATOM 1999 C C . ALA B 1 36 ? 34.219 -27.031 0.391 1 34.38 36 ALA B C 1
ATOM 2001 O O . ALA B 1 36 ? 33.375 -27.906 0.291 1 34.38 36 ALA B O 1
ATOM 2002 N N . ASN B 1 37 ? 34.312 -26.953 1.643 1 33.19 37 ASN B N 1
ATOM 2003 C CA . ASN B 1 37 ? 33.125 -26.484 2.33 1 33.19 37 ASN B CA 1
ATOM 2004 C C . ASN B 1 37 ? 32.375 -25.453 1.499 1 33.19 37 ASN B C 1
ATOM 2006 O O . ASN B 1 37 ? 32.656 -24.25 1.572 1 33.19 37 ASN B O 1
ATOM 2010 N N . ASP B 1 38 ? 32.312 -25.594 0.211 1 34.25 38 ASP B N 1
ATOM 2011 C CA . ASP B 1 38 ? 31.312 -24.906 -0.581 1 34.25 38 ASP B CA 1
ATOM 2012 C C . ASP B 1 38 ? 29.984 -24.828 0.178 1 34.25 38 ASP B C 1
ATOM 2014 O O . ASP B 1 38 ? 29.141 -25.703 0.063 1 34.25 38 ASP B O 1
ATOM 2018 N N . GLY B 1 39 ? 29.969 -24.828 1.449 1 37.31 39 GLY B N 1
ATOM 2019 C CA . GLY B 1 39 ? 28.672 -24.5 2.039 1 37.31 39 GLY B CA 1
ATOM 2020 C C . GLY B 1 39 ? 27.75 -23.781 1.078 1 37.31 39 GLY B C 1
ATOM 2021 O O . GLY B 1 39 ? 28.141 -22.797 0.449 1 37.31 39 GLY B O 1
ATOM 2022 N N . GLY B 1 40 ? 26.906 -24.484 0.35 1 37.28 40 GLY B N 1
ATOM 2023 C CA . GLY B 1 40 ? 26.016 -24.078 -0.724 1 37.28 40 GLY B CA 1
ATOM 2024 C C . GLY B 1 40 ? 25.547 -22.641 -0.602 1 37.28 40 GLY B C 1
ATOM 2025 O O . GLY B 1 40 ? 24.766 -22.312 0.285 1 37.28 40 GLY B O 1
ATOM 2026 N N . HIS B 1 41 ? 26.266 -21.688 -0.547 1 44.69 41 HIS B N 1
ATOM 2027 C CA . HIS B 1 41 ? 25.812 -20.328 -0.804 1 44.69 41 HIS B CA 1
ATOM 2028 C C . HIS B 1 41 ? 24.578 -20.312 -1.686 1 44.69 41 HIS B C 1
ATOM 2030 O O . HIS B 1 41 ? 24.656 -20.578 -2.889 1 44.69 41 HIS B O 1
ATOM 2036 N N . ALA B 1 42 ? 23.438 -20.891 -1.187 1 52.38 42 ALA B N 1
ATOM 2037 C CA . ALA B 1 42 ? 22.203 -20.734 -1.96 1 52.38 42 ALA B CA 1
ATOM 2038 C C . ALA B 1 42 ? 22.312 -19.578 -2.943 1 52.38 42 ALA B C 1
ATOM 2040 O O . ALA B 1 42 ? 22.766 -18.484 -2.578 1 52.38 42 ALA B O 1
ATOM 2041 N N . ASP B 1 43 ? 22.5 -19.875 -4.305 1 73.62 43 ASP B N 1
ATOM 2042 C CA . ASP B 1 43 ? 22.625 -18.969 -5.438 1 73.62 43 ASP B CA 1
ATOM 2043 C C . ASP B 1 43 ? 21.594 -17.844 -5.363 1 73.62 43 ASP B C 1
ATOM 2045 O O . ASP B 1 43 ? 20.422 -18.062 -5.699 1 73.62 43 ASP B O 1
ATOM 2049 N N . ARG B 1 44 ? 21.891 -16.875 -4.625 1 83.12 44 ARG B N 1
ATOM 2050 C CA . ARG B 1 44 ? 21.047 -15.688 -4.469 1 83.12 44 ARG B CA 1
ATOM 2051 C C . ARG B 1 44 ? 20.422 -15.281 -5.797 1 83.12 44 ARG B C 1
ATOM 2053 O O . ARG B 1 44 ? 19.375 -14.633 -5.824 1 83.12 44 ARG B O 1
ATOM 2060 N N . SER B 1 45 ? 21.047 -15.797 -6.809 1 88.56 45 SER B N 1
ATOM 2061 C CA . SER B 1 45 ? 20.594 -15.367 -8.125 1 88.56 45 SER B CA 1
ATOM 2062 C C . SER B 1 45 ? 19.266 -16.016 -8.492 1 88.56 45 SER B C 1
ATOM 2064 O O . SER B 1 45 ? 18.562 -15.539 -9.391 1 88.56 45 SER B O 1
ATOM 2066 N N . ARG B 1 46 ? 18.891 -17.047 -7.734 1 94.19 46 ARG B N 1
ATOM 2067 C CA . ARG B 1 46 ? 17.656 -17.766 -8.062 1 94.19 46 ARG B CA 1
ATOM 2068 C C . ARG B 1 46 ? 16.562 -17.453 -7.055 1 94.19 46 ARG B C 1
ATOM 2070 O O . ARG B 1 46 ? 15.43 -17.922 -7.191 1 94.19 46 ARG B O 1
ATOM 2077 N N . ARG B 1 47 ? 16.891 -16.656 -6.09 1 93.62 47 ARG B N 1
ATOM 2078 C CA . ARG B 1 47 ? 15.93 -16.359 -5.031 1 93.62 47 ARG B CA 1
ATOM 2079 C C . ARG B 1 47 ? 14.977 -15.242 -5.453 1 93.62 47 ARG B C 1
ATOM 2081 O O . ARG B 1 47 ? 15.398 -14.234 -6.027 1 93.62 47 ARG B O 1
ATOM 2088 N N . VAL B 1 48 ? 13.711 -15.516 -5.203 1 95.56 48 VAL B N 1
ATOM 2089 C CA . VAL B 1 48 ? 12.672 -14.531 -5.492 1 95.56 48 VAL B CA 1
ATOM 2090 C C . VAL B 1 48 ? 11.781 -14.352 -4.27 1 95.56 48 VAL B C 1
ATOM 2092 O O . VAL B 1 48 ? 11.234 -15.32 -3.736 1 95.56 48 VAL B O 1
ATOM 2095 N N . PHE B 1 49 ? 11.719 -13.117 -3.746 1 94.56 49 PHE B N 1
ATOM 2096 C CA . PHE B 1 49 ? 10.758 -12.805 -2.693 1 94.56 49 PHE B CA 1
ATOM 2097 C C . PHE B 1 49 ? 9.352 -12.688 -3.266 1 94.56 49 PHE B C 1
ATOM 2099 O O . PHE B 1 49 ? 9.148 -12.078 -4.32 1 94.56 49 PHE B O 1
ATOM 2106 N N . VAL B 1 50 ? 8.406 -13.305 -2.576 1 96.88 50 VAL B N 1
ATOM 2107 C CA . VAL B 1 50 ? 7.039 -13.273 -3.078 1 96.88 50 VAL B CA 1
ATOM 2108 C C . VAL B 1 50 ? 6.137 -12.562 -2.076 1 96.88 50 VAL B C 1
ATOM 2110 O O . VAL B 1 50 ? 6.078 -12.938 -0.904 1 96.88 50 VAL B O 1
ATOM 2113 N N . VAL B 1 51 ? 5.547 -11.523 -2.543 1 96.5 51 VAL B N 1
ATOM 2114 C CA . VAL B 1 51 ? 4.516 -10.805 -1.809 1 96.5 51 VAL B CA 1
ATOM 2115 C C . VAL B 1 51 ? 3.137 -11.336 -2.191 1 96.5 51 VAL B C 1
ATOM 2117 O O . VAL B 1 51 ? 2.85 -11.539 -3.373 1 96.5 51 VAL B O 1
ATOM 2120 N N . PHE B 1 52 ? 2.277 -11.57 -1.232 1 97.44 52 PHE B N 1
ATOM 2121 C CA . PHE B 1 52 ? 0.927 -12.062 -1.494 1 97.44 52 PHE B CA 1
ATOM 2122 C C . PHE B 1 52 ? -0.008 -11.703 -0.344 1 97.44 52 PHE B C 1
ATOM 2124 O O . PHE B 1 52 ? 0.44 -11.25 0.709 1 97.44 52 PHE B O 1
ATOM 2131 N N . GLY B 1 53 ? -1.296 -11.82 -0.574 1 96.81 53 GLY B N 1
ATOM 2132 C CA . GLY B 1 53 ? -2.305 -11.523 0.433 1 96.81 53 GLY B CA 1
ATOM 2133 C C . GLY B 1 53 ? -2.848 -12.773 1.11 1 96.81 53 GLY B C 1
ATOM 2134 O O . GLY B 1 53 ? -2.082 -13.609 1.589 1 96.81 53 GLY B O 1
ATOM 2135 N N . ARG B 1 54 ? -4.145 -12.875 1.168 1 97.31 54 ARG B N 1
ATOM 2136 C CA . ARG B 1 54 ? -4.828 -13.914 1.929 1 97.31 54 ARG B CA 1
ATOM 2137 C C . ARG B 1 54 ? -5.094 -15.141 1.062 1 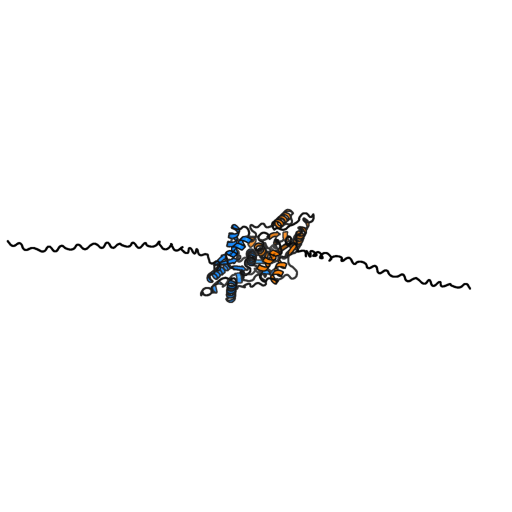97.31 54 ARG B C 1
ATOM 2139 O O . ARG B 1 54 ? -5.582 -16.156 1.554 1 97.31 54 ARG B O 1
ATOM 2146 N N . ASP B 1 55 ? -4.855 -15.094 -0.222 1 97.75 55 ASP B N 1
ATOM 2147 C CA . ASP B 1 55 ? -5.168 -16.203 -1.122 1 97.75 55 ASP B CA 1
ATOM 2148 C C . ASP B 1 55 ? -4.035 -17.219 -1.144 1 97.75 55 ASP B C 1
ATOM 2150 O O . ASP B 1 55 ? -3.289 -17.312 -2.121 1 97.75 55 ASP B O 1
ATOM 2154 N N . ARG B 1 56 ? -4.012 -18.078 -0.208 1 96.44 56 ARG B N 1
ATOM 2155 C CA . ARG B 1 56 ? -2.941 -19.062 -0.018 1 96.44 56 ARG B CA 1
ATOM 2156 C C . ARG B 1 56 ? -2.912 -20.062 -1.161 1 96.44 56 ARG B C 1
ATOM 2158 O O . ARG B 1 56 ? -1.838 -20.453 -1.625 1 96.44 56 ARG B O 1
ATOM 2165 N N . PRO B 1 57 ? -4.031 -20.484 -1.663 1 96.81 57 PRO B N 1
ATOM 2166 C CA . PRO B 1 57 ? -3.982 -21.375 -2.818 1 96.81 57 PRO B CA 1
ATOM 2167 C C . PRO B 1 57 ? -3.229 -20.781 -4.004 1 96.81 57 PRO B C 1
ATOM 2169 O O . PRO B 1 57 ? -2.441 -21.469 -4.652 1 96.81 57 PRO B O 1
ATOM 2172 N N . VAL B 1 58 ? -3.451 -19.516 -4.289 1 97.81 58 VAL B N 1
ATOM 2173 C CA . VAL B 1 58 ? -2.725 -18.875 -5.375 1 97.81 58 VAL B CA 1
ATOM 2174 C C . VAL B 1 58 ? -1.232 -18.844 -5.055 1 97.81 58 VAL B C 1
ATOM 2176 O O . VAL B 1 58 ? -0.402 -19.156 -5.91 1 97.81 58 VAL B O 1
ATOM 2179 N N . ARG B 1 59 ? -0.87 -18.469 -3.869 1 97 59 ARG B N 1
ATOM 2180 C CA . ARG B 1 59 ? 0.522 -18.469 -3.434 1 97 59 ARG B CA 1
ATOM 2181 C C . ARG B 1 59 ? 1.16 -19.828 -3.629 1 97 59 ARG B C 1
ATOM 2183 O O . ARG B 1 59 ? 2.246 -19.938 -4.203 1 97 59 ARG B O 1
ATOM 2190 N N . ASP B 1 60 ? 0.473 -20.875 -3.189 1 97.12 60 ASP B N 1
ATOM 2191 C CA . ASP B 1 60 ? 1.015 -22.234 -3.256 1 97.12 60 ASP B CA 1
ATOM 2192 C C . ASP B 1 60 ? 1.275 -22.656 -4.699 1 97.12 60 ASP B C 1
ATOM 2194 O O . ASP B 1 60 ? 2.33 -23.219 -5.012 1 97.12 60 ASP B O 1
ATOM 2198 N N . ARG B 1 61 ? 0.34 -22.375 -5.559 1 96.06 61 ARG B N 1
ATOM 2199 C CA . ARG B 1 61 ? 0.479 -22.75 -6.965 1 96.06 61 ARG B CA 1
ATOM 2200 C C . ARG B 1 61 ? 1.592 -21.953 -7.633 1 96.06 61 ARG B C 1
ATOM 2202 O O . ARG B 1 61 ? 2.336 -22.484 -8.461 1 96.06 61 ARG B O 1
ATOM 2209 N N . MET B 1 62 ? 1.737 -20.703 -7.277 1 97.12 62 MET B N 1
ATOM 2210 C CA . MET B 1 62 ? 2.799 -19.875 -7.832 1 97.12 62 MET B CA 1
ATOM 2211 C C . MET B 1 62 ? 4.168 -20.344 -7.348 1 97.12 62 MET B C 1
ATOM 2213 O O . MET B 1 62 ? 5.129 -20.375 -8.117 1 97.12 62 MET B O 1
ATOM 2217 N N . PHE B 1 63 ? 4.242 -20.672 -6.051 1 96.81 63 PHE B N 1
ATOM 2218 C CA . PHE B 1 63 ? 5.477 -21.234 -5.516 1 96.81 63 PHE B CA 1
ATOM 2219 C C . PHE B 1 63 ? 5.883 -22.484 -6.285 1 96.81 63 PHE B C 1
ATOM 2221 O O . PHE B 1 63 ? 7.047 -22.641 -6.66 1 96.81 63 PHE B O 1
ATOM 2228 N N . ASP B 1 64 ? 4.914 -23.328 -6.539 1 94.94 64 ASP B N 1
ATOM 2229 C CA . ASP B 1 64 ? 5.176 -24.547 -7.297 1 94.94 64 ASP B CA 1
ATOM 2230 C C . ASP B 1 64 ? 5.695 -24.219 -8.695 1 94.94 64 ASP B C 1
ATOM 2232 O O . ASP B 1 64 ? 6.641 -24.859 -9.172 1 94.94 64 ASP B O 1
ATOM 2236 N N . PHE B 1 65 ? 5.059 -23.266 -9.297 1 95.94 65 PHE B N 1
ATOM 2237 C CA . PHE B 1 65 ? 5.461 -22.844 -10.641 1 95.94 65 PHE B CA 1
ATOM 2238 C C . PHE B 1 65 ? 6.891 -22.312 -10.633 1 95.94 65 PHE B C 1
ATOM 2240 O O . PHE B 1 65 ? 7.711 -22.719 -11.461 1 95.94 65 PHE B O 1
ATOM 2247 N N . LEU B 1 66 ? 7.234 -21.438 -9.68 1 96.19 66 LEU B N 1
ATOM 2248 C CA . LEU B 1 66 ? 8.57 -20.875 -9.586 1 96.19 66 LEU B CA 1
ATOM 2249 C C . LEU B 1 66 ? 9.617 -21.953 -9.352 1 96.19 66 LEU B C 1
ATOM 2251 O O . LEU B 1 66 ? 10.695 -21.922 -9.945 1 96.19 66 LEU B O 1
ATOM 2255 N N . ARG B 1 67 ? 9.289 -22.953 -8.586 1 94.69 67 ARG B N 1
ATOM 2256 C CA . ARG B 1 67 ? 10.203 -24.062 -8.344 1 94.69 67 ARG B CA 1
ATOM 2257 C C . ARG B 1 67 ? 10.406 -24.906 -9.602 1 94.69 67 ARG B C 1
ATOM 2259 O O . ARG B 1 67 ? 11.516 -25.375 -9.875 1 94.69 67 ARG B O 1
ATOM 2266 N N . ALA B 1 68 ? 9.312 -25.062 -10.328 1 93.19 68 ALA B N 1
ATOM 2267 C CA . ALA B 1 68 ? 9.406 -25.812 -11.578 1 93.19 68 ALA B CA 1
ATOM 2268 C C . ALA B 1 68 ? 10.328 -25.109 -12.57 1 93.19 68 ALA B C 1
ATOM 2270 O O . ALA B 1 68 ? 10.883 -25.734 -13.469 1 93.19 68 ALA B O 1
ATOM 2271 N N . LEU B 1 69 ? 10.492 -23.828 -12.43 1 94.38 69 LEU B N 1
ATOM 2272 C CA . LEU B 1 69 ? 11.367 -23.047 -13.297 1 94.38 69 LEU B CA 1
ATOM 2273 C C . LEU B 1 69 ? 12.797 -23.047 -12.773 1 94.38 69 LEU B C 1
ATOM 2275 O O . LEU B 1 69 ? 13.672 -22.391 -13.336 1 94.38 69 LEU B O 1
ATOM 2279 N N . GLY B 1 70 ? 13.023 -23.719 -11.594 1 93.5 70 GLY B N 1
ATOM 2280 C CA . GLY B 1 70 ? 14.344 -23.781 -11.008 1 93.5 70 GLY B CA 1
ATOM 2281 C C . GLY B 1 70 ? 14.648 -22.594 -10.102 1 93.5 70 GLY B C 1
ATOM 2282 O O . GLY B 1 70 ? 15.812 -22.328 -9.797 1 93.5 70 GLY B O 1
ATOM 2283 N N . LEU B 1 71 ? 13.617 -21.875 -9.719 1 95.56 71 LEU B N 1
ATOM 2284 C CA . LEU B 1 71 ? 13.805 -20.719 -8.836 1 95.56 71 LEU B CA 1
ATOM 2285 C C . LEU B 1 71 ? 13.508 -21.109 -7.387 1 95.56 71 LEU B C 1
ATOM 2287 O O . LEU B 1 71 ? 13.008 -22.203 -7.113 1 95.56 71 LEU B O 1
ATOM 2291 N N . GLU B 1 72 ? 13.93 -20.219 -6.473 1 95.75 72 GLU B N 1
ATOM 2292 C CA . GLU B 1 72 ? 13.742 -20.422 -5.039 1 95.75 72 GLU B CA 1
ATOM 2293 C C . GLU B 1 72 ? 12.859 -19.328 -4.449 1 95.75 72 GLU B C 1
ATOM 2295 O O . GLU B 1 72 ? 13.359 -18.281 -4 1 95.75 72 GLU B O 1
ATOM 2300 N N . PRO B 1 73 ? 11.531 -19.578 -4.422 1 96.44 73 PRO B N 1
ATOM 2301 C CA . PRO B 1 73 ? 10.633 -18.562 -3.846 1 96.44 73 PRO B CA 1
ATOM 2302 C C . PRO B 1 73 ? 10.703 -18.516 -2.322 1 96.44 73 PRO B C 1
ATOM 2304 O O . PRO B 1 73 ? 10.789 -19.562 -1.668 1 96.44 73 PRO B O 1
ATOM 2307 N N . LEU B 1 74 ? 10.766 -17.312 -1.82 1 93.62 74 LEU B N 1
ATOM 2308 C CA . LEU B 1 74 ? 10.734 -17.016 -0.392 1 93.62 74 LEU B CA 1
ATOM 2309 C C . LEU B 1 74 ? 9.633 -16.016 -0.067 1 93.62 74 LEU B C 1
ATOM 2311 O O . LEU B 1 74 ? 9.406 -15.07 -0.821 1 93.62 74 LEU B O 1
ATOM 2315 N N . GLU B 1 75 ? 8.969 -16.266 1.082 1 92.94 75 GLU B N 1
ATOM 2316 C CA . GLU B 1 75 ? 7.918 -15.336 1.473 1 92.94 75 GLU B CA 1
ATOM 2317 C C . GLU B 1 75 ? 8.508 -14.008 1.942 1 92.94 75 GLU B C 1
ATOM 2319 O O . GLU B 1 75 ? 9.359 -13.984 2.83 1 92.94 75 GLU B O 1
ATOM 2324 N N . TRP B 1 76 ? 8.047 -12.984 1.375 1 87.69 76 TRP B N 1
ATOM 2325 C CA . TRP B 1 76 ? 8.5 -11.633 1.695 1 87.69 76 TRP B CA 1
ATOM 2326 C C . TRP B 1 76 ? 8.289 -11.328 3.174 1 87.69 76 TRP B C 1
ATOM 2328 O O . TRP B 1 76 ? 9.203 -10.836 3.844 1 87.69 76 TRP B O 1
ATOM 2338 N N . GLU B 1 77 ? 7.125 -11.609 3.658 1 82 77 GLU B N 1
ATOM 2339 C CA . GLU B 1 77 ? 6.77 -11.297 5.039 1 82 77 GLU B CA 1
ATOM 2340 C C . GLU B 1 77 ? 7.738 -11.945 6.02 1 82 77 GLU B C 1
ATOM 2342 O O . GLU B 1 77 ? 8.078 -11.352 7.047 1 82 77 GLU B O 1
ATOM 2347 N N . ARG B 1 78 ? 8.102 -13.109 5.676 1 77.56 78 ARG B N 1
ATOM 2348 C CA . ARG B 1 78 ? 9.023 -13.828 6.559 1 77.56 78 ARG B CA 1
ATOM 2349 C C . ARG B 1 78 ? 10.367 -13.117 6.633 1 77.56 78 ARG B C 1
ATOM 2351 O O . ARG B 1 78 ? 10.938 -12.961 7.719 1 77.56 78 ARG B O 1
ATOM 2358 N N . ILE B 1 79 ? 10.766 -12.641 5.594 1 72.75 79 ILE B N 1
ATOM 2359 C CA . ILE B 1 79 ? 12.086 -12.016 5.52 1 72.75 79 ILE B CA 1
ATOM 2360 C C . ILE B 1 79 ? 12.047 -10.648 6.207 1 72.75 79 ILE B C 1
ATOM 2362 O O . ILE B 1 79 ? 12.969 -10.297 6.949 1 72.75 79 ILE B O 1
ATOM 2366 N N . ILE B 1 80 ? 10.93 -9.984 6.016 1 72.38 80 ILE B N 1
ATOM 2367 C CA . ILE B 1 80 ? 10.789 -8.664 6.609 1 72.38 80 ILE B CA 1
ATOM 2368 C C . ILE B 1 80 ? 10.695 -8.781 8.133 1 72.38 80 ILE B C 1
ATOM 2370 O O . ILE B 1 80 ? 11.32 -8.008 8.859 1 72.38 80 ILE B O 1
ATOM 2374 N N . ASN B 1 81 ? 9.953 -9.75 8.484 1 71.69 81 ASN B N 1
ATOM 2375 C CA . ASN B 1 81 ? 9.812 -9.961 9.922 1 71.69 81 ASN B CA 1
ATOM 2376 C C . ASN B 1 81 ? 11.148 -10.352 10.562 1 71.69 81 ASN B C 1
ATOM 2378 O O . ASN B 1 81 ? 11.477 -9.875 11.648 1 71.69 81 ASN B O 1
ATOM 2382 N N . GLU B 1 82 ? 11.836 -11.18 9.883 1 70.12 82 GLU B N 1
ATOM 2383 C CA . GLU B 1 82 ? 13.148 -11.586 10.375 1 70.12 82 GLU B CA 1
ATOM 2384 C C . GLU B 1 82 ? 14.109 -10.406 10.414 1 70.12 82 GLU B C 1
ATOM 2386 O O . GLU B 1 82 ? 14.883 -10.258 11.359 1 70.12 82 GLU B O 1
ATOM 2391 N N . ALA B 1 83 ? 14.039 -9.617 9.453 1 65.75 83 ALA B N 1
ATOM 2392 C CA . ALA B 1 83 ? 14.922 -8.461 9.359 1 65.75 83 ALA B CA 1
ATOM 2393 C C . ALA B 1 83 ? 14.562 -7.41 10.406 1 65.75 83 ALA B C 1
ATOM 2395 O O . ALA B 1 83 ? 15.445 -6.734 10.945 1 65.75 83 ALA B O 1
ATOM 2396 N N . ARG B 1 84 ? 13.25 -7.219 10.617 1 63.69 84 ARG B N 1
ATOM 2397 C CA . ARG B 1 84 ? 12.797 -6.27 11.633 1 63.69 84 ARG B CA 1
ATOM 2398 C C . ARG B 1 84 ? 13.391 -6.605 12.992 1 63.69 84 ARG B C 1
ATOM 2400 O O . ARG B 1 84 ? 13.688 -5.707 13.789 1 63.69 84 ARG B O 1
ATOM 2407 N N . HIS B 1 85 ? 13.453 -7.844 13.172 1 63.38 85 HIS B N 1
ATOM 2408 C CA . HIS B 1 85 ? 14.062 -8.273 14.43 1 63.38 85 HIS B CA 1
ATOM 2409 C C . HIS B 1 85 ? 15.547 -7.926 14.477 1 63.38 85 HIS B C 1
ATOM 2411 O O . HIS B 1 85 ? 16.078 -7.613 15.539 1 63.38 85 HIS B O 1
ATOM 2417 N N . ALA B 1 86 ? 16.109 -7.984 13.359 1 57.28 86 ALA B N 1
ATOM 2418 C CA . ALA B 1 86 ? 17.562 -7.75 13.297 1 57.28 86 ALA B CA 1
ATOM 2419 C C . ALA B 1 86 ? 17.859 -6.258 13.195 1 57.28 86 ALA B C 1
ATOM 2421 O O . ALA B 1 86 ? 18.906 -5.801 13.664 1 57.28 86 ALA B O 1
ATOM 2422 N N . ALA B 1 87 ? 17.109 -5.57 12.398 1 53.97 87 ALA B N 1
ATOM 2423 C CA . ALA B 1 87 ? 17.297 -4.141 12.164 1 53.97 87 ALA B CA 1
ATOM 2424 C C . ALA B 1 87 ? 15.984 -3.377 12.32 1 53.97 87 ALA B C 1
ATOM 2426 O O . ALA B 1 87 ? 15.07 -3.525 11.508 1 53.97 87 ALA B O 1
ATOM 2427 N N . PRO B 1 88 ? 15.922 -2.678 13.406 1 56.06 88 PRO B N 1
ATOM 2428 C CA . PRO B 1 88 ? 14.617 -2.107 13.758 1 56.06 88 PRO B CA 1
ATOM 2429 C C . PRO B 1 88 ? 14.078 -1.165 12.688 1 56.06 88 PRO B C 1
ATOM 2431 O O . PRO B 1 88 ? 12.883 -0.852 12.68 1 56.06 88 PRO B O 1
ATOM 2434 N N . TYR B 1 89 ? 15.008 -0.802 11.828 1 57.38 89 TYR B N 1
ATOM 2435 C CA . TYR B 1 89 ? 14.461 0.146 10.867 1 57.38 89 TYR B CA 1
ATOM 2436 C C . TYR B 1 89 ? 14.102 -0.55 9.555 1 57.38 89 TYR B C 1
ATOM 2438 O O . TYR B 1 89 ? 14.93 -1.267 8.984 1 57.38 89 TYR B O 1
ATOM 2446 N N . ILE B 1 90 ? 12.852 -0.574 9.203 1 57.34 90 ILE B N 1
ATOM 2447 C CA . ILE B 1 90 ? 12.297 -1.243 8.031 1 57.34 90 ILE B CA 1
ATOM 2448 C C . ILE B 1 90 ? 13.148 -0.922 6.801 1 57.34 90 ILE B C 1
ATOM 2450 O O . ILE B 1 90 ? 13.344 -1.778 5.934 1 57.34 90 ILE B O 1
ATOM 2454 N N . GLY B 1 91 ? 13.711 0.321 6.758 1 57.53 91 GLY B N 1
ATOM 2455 C CA . GLY B 1 91 ? 14.578 0.663 5.645 1 57.53 91 GLY B CA 1
ATOM 2456 C C . GLY B 1 91 ? 15.805 -0.225 5.555 1 57.53 91 GLY B C 1
ATOM 2457 O O . GLY B 1 91 ? 16.203 -0.634 4.461 1 57.53 91 GLY B O 1
ATOM 2458 N N . GLU B 1 92 ? 16.328 -0.596 6.699 1 61.12 92 GLU B N 1
ATOM 2459 C CA . GLU B 1 92 ? 17.484 -1.479 6.738 1 61.12 92 GLU B CA 1
ATOM 2460 C C . GLU B 1 92 ? 17.125 -2.9 6.328 1 61.12 92 GLU B C 1
ATOM 2462 O O . GLU B 1 92 ? 17.906 -3.586 5.664 1 61.12 92 GLU B O 1
ATOM 2467 N N . VAL B 1 93 ? 15.93 -3.205 6.648 1 60.16 93 VAL B N 1
ATOM 2468 C CA . VAL B 1 93 ? 15.414 -4.527 6.316 1 60.16 93 VAL B CA 1
ATOM 2469 C C . VAL B 1 93 ? 15.305 -4.672 4.801 1 60.16 93 VAL B C 1
ATOM 2471 O O . VAL B 1 93 ? 15.719 -5.688 4.234 1 60.16 93 VAL B O 1
ATOM 2474 N N . VAL B 1 94 ? 14.82 -3.633 4.227 1 62.16 94 VAL B N 1
ATOM 2475 C CA . VAL B 1 94 ? 14.648 -3.635 2.777 1 62.16 94 VAL B CA 1
ATOM 2476 C C . VAL B 1 94 ? 16.016 -3.68 2.092 1 62.16 94 VAL B C 1
ATOM 2478 O O . VAL B 1 94 ? 16.203 -4.441 1.142 1 62.16 94 VAL B O 1
ATOM 2481 N N . ALA B 1 95 ? 16.922 -2.965 2.717 1 61.84 95 ALA B N 1
ATOM 2482 C CA . ALA B 1 95 ? 18.266 -2.957 2.174 1 61.84 95 ALA B CA 1
ATOM 2483 C C . ALA B 1 95 ? 18.922 -4.336 2.293 1 61.84 95 ALA B C 1
ATOM 2485 O O . ALA B 1 95 ? 19.609 -4.789 1.374 1 61.84 95 ALA B O 1
ATOM 2486 N N . ARG B 1 96 ? 18.625 -4.992 3.299 1 64.56 96 ARG B N 1
ATOM 2487 C CA . ARG B 1 96 ? 19.172 -6.332 3.49 1 64.56 96 ARG B CA 1
ATOM 2488 C C . ARG B 1 96 ? 18.5 -7.336 2.561 1 64.56 96 ARG B C 1
ATOM 2490 O O . ARG B 1 96 ? 19.156 -8.258 2.061 1 64.56 96 ARG B O 1
ATOM 2497 N N . GLY B 1 97 ? 17.25 -7.055 2.406 1 62.22 97 GLY B N 1
ATOM 2498 C CA . GLY B 1 97 ? 16.531 -7.918 1.486 1 62.22 97 GLY B CA 1
ATOM 2499 C C . GLY B 1 97 ? 17.094 -7.895 0.077 1 62.22 97 GLY B C 1
ATOM 2500 O O . GLY B 1 97 ? 17.203 -8.938 -0.573 1 62.22 97 GLY B O 1
ATOM 2501 N N . VAL B 1 98 ? 17.531 -6.75 -0.207 1 63.38 98 VAL B N 1
ATOM 2502 C CA . VAL B 1 98 ? 18.078 -6.574 -1.554 1 63.38 98 VAL B CA 1
ATOM 2503 C C . VAL B 1 98 ? 19.312 -7.445 -1.735 1 63.38 98 VAL B C 1
ATOM 2505 O O . VAL B 1 98 ? 19.594 -7.922 -2.84 1 63.38 98 VAL B O 1
ATOM 2508 N N . THR B 1 99 ? 19.812 -7.785 -0.646 1 67.88 99 THR B N 1
ATOM 2509 C CA . THR B 1 99 ? 21.016 -8.609 -0.748 1 67.88 99 THR B CA 1
ATOM 2510 C C . THR B 1 99 ? 20.656 -10.094 -0.732 1 67.88 99 THR B C 1
ATOM 2512 O O . THR B 1 99 ? 21.5 -10.938 -1.055 1 67.88 99 THR B O 1
ATOM 2515 N N . GLN B 1 100 ? 19.5 -10.352 -0.519 1 77.81 100 GLN B N 1
ATOM 2516 C CA . GLN B 1 100 ? 19.125 -11.75 -0.302 1 77.81 100 GLN B CA 1
ATOM 2517 C C . GLN B 1 100 ? 18.391 -12.312 -1.51 1 77.81 100 GLN B C 1
ATOM 2519 O O . GLN B 1 100 ? 18.266 -13.531 -1.653 1 77.81 100 GLN B O 1
ATOM 2524 N N . ALA B 1 101 ? 17.891 -11.492 -2.314 1 83.56 101 ALA B N 1
ATOM 2525 C CA . ALA B 1 101 ? 17.141 -11.961 -3.48 1 83.56 101 ALA B CA 1
ATOM 2526 C C . ALA B 1 101 ? 17.391 -11.07 -4.691 1 83.56 101 ALA B C 1
ATOM 2528 O O . ALA B 1 101 ? 17.766 -9.906 -4.543 1 83.56 101 ALA B O 1
ATOM 2529 N N . SER B 1 102 ? 17.156 -11.711 -5.812 1 88 102 SER B N 1
ATOM 2530 C CA . SER B 1 102 ? 17.438 -11 -7.059 1 88 102 SER B CA 1
ATOM 2531 C C . SER B 1 102 ? 16.203 -10.25 -7.547 1 88 102 SER B C 1
ATOM 2533 O O . SER B 1 102 ? 16.312 -9.297 -8.328 1 88 102 SER B O 1
ATOM 2535 N N . ALA B 1 103 ? 15.039 -10.711 -7.102 1 94.44 103 ALA B N 1
ATOM 2536 C CA . ALA B 1 103 ? 13.812 -10.109 -7.613 1 94.44 103 ALA B CA 1
ATOM 2537 C C . ALA B 1 103 ? 12.672 -10.273 -6.609 1 94.44 103 ALA B C 1
ATOM 2539 O O . ALA B 1 103 ? 12.781 -11.023 -5.641 1 94.44 103 ALA B O 1
ATOM 2540 N N . VAL B 1 104 ? 11.672 -9.5 -6.809 1 95.12 104 VAL B N 1
ATOM 2541 C CA . VAL B 1 104 ? 10.438 -9.602 -6.035 1 95.12 104 VAL B CA 1
ATOM 2542 C C . VAL B 1 104 ? 9.266 -9.875 -6.969 1 95.12 104 VAL B C 1
ATOM 2544 O O . VAL B 1 104 ? 9.148 -9.258 -8.031 1 95.12 104 VAL B O 1
ATOM 2547 N N . LEU B 1 105 ? 8.492 -10.875 -6.691 1 97.69 105 LEU B N 1
ATOM 2548 C CA . LEU B 1 105 ? 7.219 -11.133 -7.352 1 97.69 105 LEU B CA 1
ATOM 2549 C C . LEU B 1 105 ? 6.055 -10.711 -6.461 1 97.69 105 LEU B C 1
ATOM 2551 O O . LEU B 1 105 ? 5.918 -11.211 -5.34 1 97.69 105 LEU B O 1
ATOM 2555 N N . VAL B 1 106 ? 5.281 -9.789 -6.918 1 97.75 106 VAL B N 1
ATOM 2556 C CA . VAL B 1 106 ? 4.137 -9.312 -6.152 1 97.75 106 VAL B CA 1
ATOM 2557 C C . VAL B 1 106 ? 2.844 -9.859 -6.762 1 97.75 106 VAL B C 1
ATOM 2559 O O . VAL B 1 106 ? 2.504 -9.539 -7.902 1 97.75 106 VAL B O 1
ATOM 2562 N N . LEU B 1 107 ? 2.123 -10.711 -5.98 1 98.69 107 LEU B N 1
ATOM 2563 C CA . LEU B 1 107 ? 0.833 -11.266 -6.387 1 98.69 107 LEU B CA 1
ATOM 2564 C C . LEU B 1 107 ? -0.312 -10.414 -5.848 1 98.69 107 LEU B C 1
ATOM 2566 O O . LEU B 1 107 ? -0.526 -10.344 -4.637 1 98.69 107 LEU B O 1
ATOM 2570 N N . LEU B 1 108 ? -0.997 -9.75 -6.762 1 98.62 108 LEU B N 1
ATOM 2571 C CA . LEU B 1 108 ? -2.168 -8.953 -6.406 1 98.62 108 LEU B CA 1
ATOM 2572 C C . LEU B 1 108 ? -3.455 -9.703 -6.75 1 98.62 108 LEU B C 1
ATOM 2574 O O . LEU B 1 108 ? -3.803 -9.836 -7.922 1 98.62 108 LEU B O 1
ATOM 2578 N N . THR B 1 109 ? -4.113 -10.219 -5.695 1 98.75 109 THR B N 1
ATOM 2579 C CA . THR B 1 109 ? -5.344 -10.992 -5.844 1 98.75 109 THR B CA 1
ATOM 2580 C C . THR B 1 109 ? -6.535 -10.227 -5.277 1 98.75 109 THR B C 1
ATOM 2582 O O . THR B 1 109 ? -6.363 -9.305 -4.477 1 98.75 109 THR B O 1
ATOM 2585 N N . PRO B 1 110 ? -7.75 -10.555 -5.746 1 98.69 110 PRO B N 1
ATOM 2586 C CA . PRO B 1 110 ? -8.961 -9.883 -5.27 1 98.69 110 PRO B CA 1
ATOM 2587 C C . PRO B 1 110 ? -9.406 -10.375 -3.891 1 98.69 110 PRO B C 1
ATOM 2589 O O . PRO B 1 110 ? -10.453 -11.016 -3.764 1 98.69 110 PRO B O 1
ATOM 2592 N N . ASP B 1 111 ? -8.734 -9.945 -2.844 1 98.62 111 ASP B N 1
ATOM 2593 C CA . ASP B 1 111 ? -8.914 -10.523 -1.513 1 98.62 111 ASP B CA 1
ATOM 2594 C C . ASP B 1 111 ? -9.945 -9.734 -0.708 1 98.62 111 ASP B C 1
ATOM 2596 O O . ASP B 1 111 ? -10.641 -10.305 0.138 1 98.62 111 ASP B O 1
ATOM 2600 N N . ASP B 1 112 ? -9.984 -8.484 -0.91 1 98.44 112 ASP B N 1
ATOM 260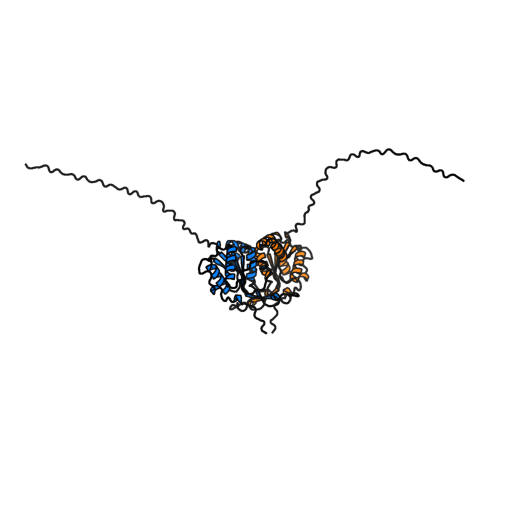1 C CA . ASP B 1 112 ? -10.906 -7.629 -0.168 1 98.44 112 ASP B CA 1
ATOM 2602 C C . ASP B 1 112 ? -12.023 -7.113 -1.07 1 98.44 112 ASP B C 1
ATOM 2604 O O . ASP B 1 112 ? -11.844 -6.992 -2.285 1 98.44 112 ASP B O 1
ATOM 2608 N N . VAL B 1 113 ? -13.188 -6.844 -0.471 1 98.44 113 VAL B N 1
ATOM 2609 C CA . VAL B 1 113 ? -14.273 -6.098 -1.094 1 98.44 113 VAL B CA 1
ATOM 2610 C C . VAL B 1 113 ? -14.266 -4.656 -0.587 1 98.44 113 VAL B C 1
ATOM 2612 O O . VAL B 1 113 ? -14.25 -4.418 0.623 1 98.44 113 VAL B O 1
ATOM 2615 N N . VAL B 1 114 ? -14.242 -3.697 -1.565 1 98.19 114 VAL B N 1
ATOM 2616 C CA . VAL B 1 114 ? -13.953 -2.336 -1.133 1 98.19 114 VAL B CA 1
ATOM 2617 C C . VAL B 1 114 ? -14.734 -1.342 -1.989 1 98.19 114 VAL B C 1
ATOM 2619 O O . VAL B 1 114 ? -14.992 -1.596 -3.168 1 98.19 114 VAL B O 1
ATOM 2622 N N . HIS B 1 115 ? -15.172 -0.243 -1.46 1 97.81 115 HIS B N 1
ATOM 2623 C CA . HIS B 1 115 ? -15.664 0.93 -2.172 1 97.81 115 HIS B CA 1
ATOM 2624 C C . HIS B 1 115 ? -15.336 2.213 -1.42 1 97.81 115 HIS B C 1
ATOM 2626 O O . HIS B 1 115 ? -15.047 2.178 -0.222 1 97.81 115 HIS B O 1
ATOM 2632 N N . LEU B 1 116 ? -15.297 3.307 -2.133 1 98.06 116 LEU B N 1
ATOM 2633 C CA . LEU B 1 116 ? -15.07 4.605 -1.508 1 98.06 116 LEU B CA 1
ATOM 2634 C C . LEU B 1 116 ? -16.219 4.973 -0.583 1 98.06 116 LEU B C 1
ATOM 2636 O O . LEU B 1 116 ? -17.391 4.781 -0.933 1 98.06 116 LEU B O 1
ATOM 2640 N N . HIS B 1 117 ? -15.852 5.434 0.599 1 98.44 117 HIS B N 1
ATOM 2641 C CA . HIS B 1 117 ? -16.906 5.871 1.514 1 98.44 117 HIS B CA 1
ATOM 2642 C C . HIS B 1 117 ? -17.844 6.871 0.841 1 98.44 117 HIS B C 1
ATOM 2644 O O . HIS B 1 117 ? -17.375 7.828 0.212 1 98.44 117 HIS B O 1
ATOM 2650 N N . PRO B 1 118 ? -19.141 6.727 1 1 97.12 118 PRO B N 1
ATOM 2651 C CA . PRO B 1 118 ? -20.094 7.574 0.275 1 97.12 118 PRO B CA 1
ATOM 2652 C C . PRO B 1 118 ? -19.922 9.062 0.595 1 97.12 118 PRO B C 1
ATOM 2654 O O . PRO B 1 118 ? -20.156 9.914 -0.265 1 97.12 118 PRO B O 1
ATOM 2657 N N . SER B 1 119 ? -19.438 9.414 1.779 1 97.06 119 SER B N 1
ATOM 2658 C CA . SER B 1 119 ? -19.297 10.805 2.18 1 97.06 119 SER B CA 1
ATOM 2659 C C . SER B 1 119 ? -18.188 11.492 1.391 1 97.06 119 SER B C 1
ATOM 2661 O O . SER B 1 119 ? -18.062 12.719 1.418 1 97.06 119 SER B O 1
ATOM 2663 N N . LEU B 1 120 ? -17.406 10.695 0.631 1 97.81 120 LEU B N 1
ATOM 2664 C CA . LEU B 1 120 ? -16.281 11.266 -0.106 1 97.81 120 LEU B CA 1
ATOM 2665 C C . LEU B 1 120 ? -16.547 11.219 -1.608 1 97.81 120 LEU B C 1
ATOM 2667 O O . LEU B 1 120 ? -15.648 11.508 -2.404 1 97.81 120 LEU B O 1
ATOM 2671 N N . HIS B 1 121 ? -17.75 10.883 -1.983 1 97.06 121 HIS B N 1
ATOM 2672 C CA . HIS B 1 121 ? -18.078 10.867 -3.402 1 97.06 121 HIS B CA 1
ATOM 2673 C C . HIS B 1 121 ? -18.047 12.266 -3.996 1 97.06 121 HIS B C 1
ATOM 2675 O O . HIS B 1 121 ? -18.516 13.227 -3.367 1 97.06 121 HIS B O 1
ATOM 2681 N N . GLU B 1 122 ? -17.469 12.367 -5.117 1 95.75 122 GLU B N 1
ATOM 2682 C CA . GLU B 1 122 ? -17.516 13.586 -5.914 1 95.75 122 GLU B CA 1
ATOM 2683 C C . GLU B 1 122 ? -18.5 13.445 -7.07 1 95.75 122 GLU B C 1
ATOM 2685 O O . GLU B 1 122 ? -18.875 12.328 -7.445 1 95.75 122 GLU B O 1
ATOM 2690 N N . PRO B 1 123 ? -18.953 14.656 -7.586 1 94.5 123 PRO B N 1
ATOM 2691 C CA . PRO B 1 123 ? -19.781 14.547 -8.789 1 94.5 123 PRO B CA 1
ATOM 2692 C C . PRO B 1 123 ? -19.062 13.805 -9.922 1 94.5 123 PRO B C 1
ATOM 2694 O O . PRO B 1 123 ? -17.906 14.094 -10.227 1 94.5 123 PRO B O 1
ATOM 2697 N N . GLY B 1 124 ? -19.703 12.844 -10.445 1 95.38 124 GLY B N 1
ATOM 2698 C CA . GLY B 1 124 ? -19.125 12.094 -11.539 1 95.38 124 GLY B C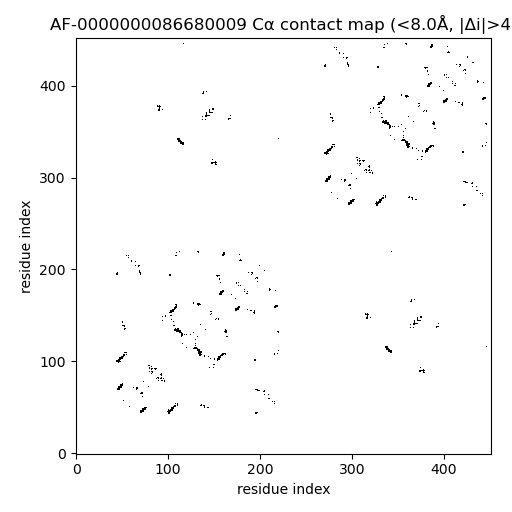A 1
ATOM 2699 C C . GLY B 1 124 ? -18.188 10.992 -11.078 1 95.38 124 GLY B C 1
ATOM 2700 O O . GLY B 1 124 ? -17.344 10.516 -11.852 1 95.38 124 GLY B O 1
ATOM 2701 N N . GLU B 1 125 ? -18.375 10.609 -9.875 1 95.19 125 GLU B N 1
ATOM 2702 C CA . GLU B 1 125 ? -17.5 9.57 -9.328 1 95.19 125 GLU B CA 1
ATOM 2703 C C . GLU B 1 125 ? -17.578 8.289 -10.148 1 95.19 125 GLU B C 1
ATOM 2705 O O . GLU B 1 125 ? -18.672 7.871 -10.555 1 95.19 125 GLU B O 1
ATOM 2710 N N . GLY B 1 126 ? -16.469 7.664 -10.43 1 95 126 GLY B N 1
ATOM 2711 C CA . GLY B 1 126 ? -16.422 6.441 -11.219 1 95 126 GLY B CA 1
ATOM 2712 C C . GLY B 1 126 ? -17.141 5.281 -10.57 1 95 126 GLY B C 1
ATOM 2713 O O . GLY B 1 126 ? -17.172 5.16 -9.344 1 95 126 GLY B O 1
ATOM 2714 N N . ALA B 1 127 ? -17.609 4.391 -11.406 1 95.38 127 ALA B N 1
ATOM 2715 C CA . ALA B 1 127 ? -18.359 3.227 -10.938 1 95.38 127 ALA B CA 1
ATOM 2716 C C . ALA B 1 127 ? -17.5 2.357 -10.023 1 95.38 127 ALA B C 1
ATOM 2718 O O . ALA B 1 127 ? -18 1.797 -9.039 1 95.38 127 ALA B O 1
ATOM 2719 N N . ASP B 1 128 ? -16.234 2.316 -10.242 1 95 128 ASP B N 1
ATOM 2720 C CA . ASP B 1 128 ? -15.32 1.477 -9.469 1 95 128 ASP B CA 1
ATOM 2721 C C . ASP B 1 128 ? -15.109 2.039 -8.07 1 95 128 ASP B C 1
ATOM 2723 O O . ASP B 1 128 ? -14.609 1.345 -7.18 1 95 128 ASP B O 1
ATOM 2727 N N . GLU B 1 129 ? -15.492 3.252 -7.922 1 96.06 129 GLU B N 1
ATOM 2728 C CA . GLU B 1 129 ? -15.391 3.885 -6.609 1 96.06 129 GLU B CA 1
ATOM 2729 C C . GLU B 1 129 ? -16.703 3.77 -5.836 1 96.06 129 GLU B C 1
ATOM 2731 O O . GLU B 1 129 ? -16.703 3.664 -4.609 1 96.06 129 GLU B O 1
ATOM 2736 N N . VAL B 1 130 ? -17.797 3.838 -6.559 1 96.5 130 VAL B N 1
ATOM 2737 C CA . VAL B 1 130 ? -19.125 3.924 -5.961 1 96.5 130 VAL B CA 1
ATOM 2738 C C . VAL B 1 130 ? -19.609 2.531 -5.547 1 96.5 130 VAL B C 1
ATOM 2740 O O . VAL B 1 130 ? -20.141 2.352 -4.449 1 96.5 130 VAL B O 1
ATOM 2743 N N . TRP B 1 131 ? -19.359 1.506 -6.371 1 95.81 131 TRP B N 1
ATOM 2744 C CA . TRP B 1 131 ? -19.844 0.152 -6.121 1 95.81 131 TRP B CA 1
ATOM 2745 C C . TRP B 1 131 ? -18.719 -0.74 -5.602 1 95.81 131 TRP B C 1
ATOM 2747 O O . TRP B 1 131 ? -17.547 -0.5 -5.891 1 95.81 131 TRP B O 1
ATOM 2757 N N . PRO B 1 132 ? -19.094 -1.803 -4.871 1 96.94 132 PRO B N 1
ATOM 2758 C CA . PRO B 1 132 ? -18.062 -2.713 -4.363 1 96.94 132 PRO B CA 1
ATOM 2759 C C . PRO B 1 132 ? -17.219 -3.338 -5.477 1 96.94 132 PRO B C 1
ATOM 2761 O O . PRO B 1 132 ? -17.766 -3.773 -6.496 1 96.94 132 PRO B O 1
ATOM 2764 N N . THR B 1 133 ? -16 -3.279 -5.324 1 97.5 133 THR B N 1
ATOM 2765 C CA . THR B 1 133 ? -15 -3.914 -6.18 1 97.5 133 THR B CA 1
ATOM 2766 C C . THR B 1 133 ? -13.992 -4.703 -5.344 1 97.5 133 THR B C 1
ATOM 2768 O O . THR B 1 133 ? -14 -4.617 -4.113 1 97.5 133 THR B O 1
ATOM 2771 N N . CYS B 1 134 ? -13.25 -5.492 -5.996 1 98.5 134 CYS B N 1
ATOM 2772 C CA . CYS B 1 134 ? -12.242 -6.242 -5.254 1 98.5 134 CYS B CA 1
ATOM 2773 C C . CYS B 1 134 ? -10.883 -5.555 -5.316 1 98.5 134 CYS B C 1
ATOM 2775 O O . CYS B 1 134 ? -10.578 -4.863 -6.289 1 98.5 134 CYS B O 1
ATOM 2777 N N . GLN B 1 135 ? -10.117 -5.758 -4.309 1 98.5 135 GLN B N 1
ATOM 2778 C CA . GLN B 1 135 ? -8.789 -5.16 -4.16 1 98.5 135 GLN B CA 1
ATOM 2779 C C . GLN B 1 135 ? -7.852 -6.086 -3.396 1 98.5 135 GLN B C 1
ATOM 2781 O O . GLN B 1 135 ? -8.297 -6.906 -2.59 1 98.5 135 GLN B O 1
ATOM 2786 N N . PRO B 1 136 ? -6.484 -5.949 -3.65 1 98.5 136 PRO B N 1
ATOM 2787 C CA . PRO B 1 136 ? -5.551 -6.699 -2.811 1 98.5 136 PRO B CA 1
ATOM 2788 C C . PRO B 1 136 ? -5.57 -6.242 -1.353 1 98.5 136 PRO B C 1
ATOM 2790 O O . PRO B 1 136 ? -6.07 -5.156 -1.05 1 98.5 136 PRO B O 1
ATOM 2793 N N . ARG B 1 137 ? -5.008 -7.105 -0.497 1 97.88 137 ARG B N 1
ATOM 2794 C CA . ARG B 1 137 ? -4.875 -6.793 0.923 1 97.88 137 ARG B CA 1
ATOM 2795 C C . ARG B 1 137 ? -4.047 -5.531 1.131 1 97.88 137 ARG B C 1
ATOM 2797 O O . ARG B 1 137 ? -3.104 -5.27 0.382 1 97.88 137 ARG B O 1
ATOM 2804 N N . PRO B 1 138 ? -4.363 -4.77 2.184 1 96.81 138 PRO B N 1
ATOM 2805 C CA . PRO B 1 138 ? -3.582 -3.555 2.43 1 96.81 138 PRO B CA 1
ATOM 2806 C C . PRO B 1 138 ? -2.096 -3.842 2.637 1 96.81 138 PRO B C 1
ATOM 2808 O O . PRO B 1 138 ? -1.245 -3.086 2.164 1 96.81 138 PRO B O 1
ATOM 2811 N N . ASN B 1 139 ? -1.75 -4.961 3.289 1 94.38 139 ASN B N 1
ATOM 2812 C CA . ASN B 1 139 ? -0.346 -5.297 3.504 1 94.38 139 ASN B CA 1
ATOM 2813 C C . ASN B 1 139 ? 0.375 -5.566 2.188 1 94.38 139 ASN B C 1
ATOM 2815 O O . ASN B 1 139 ? 1.518 -5.141 2.002 1 94.38 139 ASN B O 1
ATOM 2819 N N . ALA B 1 140 ? -0.313 -6.23 1.283 1 96.12 140 ALA B N 1
ATOM 2820 C CA . ALA B 1 140 ? 0.273 -6.492 -0.028 1 96.12 140 ALA B CA 1
ATOM 2821 C C . ALA B 1 140 ? 0.531 -5.191 -0.784 1 96.12 140 ALA B C 1
ATOM 2823 O O . ALA B 1 140 ? 1.532 -5.066 -1.493 1 96.12 140 ALA B O 1
ATOM 2824 N N . LEU B 1 141 ? -0.35 -4.223 -0.634 1 96.12 141 LEU B N 1
ATOM 2825 C CA . LEU B 1 141 ? -0.193 -2.939 -1.31 1 96.12 141 LEU B CA 1
ATOM 2826 C C . LEU B 1 141 ? 0.993 -2.168 -0.742 1 96.12 141 LEU B C 1
ATOM 2828 O O . LEU B 1 141 ? 1.78 -1.589 -1.494 1 96.12 141 LEU B O 1
ATOM 2832 N N . ILE B 1 142 ? 1.126 -2.17 0.575 1 93.88 142 ILE B N 1
ATOM 2833 C CA . ILE B 1 142 ? 2.258 -1.506 1.211 1 93.88 142 ILE B CA 1
ATOM 2834 C C . ILE B 1 142 ? 3.561 -2.174 0.774 1 93.88 142 ILE B C 1
ATOM 2836 O O . ILE B 1 142 ? 4.523 -1.493 0.411 1 93.88 142 ILE B O 1
ATOM 2840 N N . GLU B 1 143 ? 3.535 -3.496 0.751 1 91.81 143 GLU B N 1
ATOM 2841 C CA . GLU B 1 143 ? 4.727 -4.25 0.365 1 91.81 143 GLU B CA 1
ATOM 2842 C C . GLU B 1 143 ? 5.066 -4.027 -1.106 1 91.81 143 GLU B C 1
ATOM 2844 O O . GLU B 1 143 ? 6.238 -4.008 -1.482 1 91.81 143 GLU B O 1
ATOM 2849 N N . LEU B 1 144 ? 4.078 -3.922 -1.949 1 93.5 144 LEU B N 1
ATOM 2850 C CA . LEU B 1 144 ? 4.32 -3.537 -3.336 1 93.5 144 LEU B CA 1
ATOM 2851 C C . LEU B 1 144 ? 5.105 -2.232 -3.408 1 93.5 144 LEU B C 1
ATOM 2853 O O . LEU B 1 144 ? 6.094 -2.139 -4.141 1 93.5 144 LEU B O 1
ATOM 2857 N N . GLY B 1 145 ? 4.629 -1.247 -2.627 1 91.31 145 GLY B N 1
ATOM 2858 C CA . GLY B 1 145 ? 5.348 0.016 -2.6 1 91.31 145 GLY B CA 1
ATOM 2859 C C . GLY B 1 145 ? 6.797 -0.134 -2.176 1 91.31 145 GLY B C 1
ATOM 2860 O O . GLY B 1 145 ? 7.691 0.447 -2.793 1 91.31 145 GLY B O 1
ATOM 2861 N N . MET B 1 146 ? 7.031 -0.92 -1.188 1 89 146 MET B N 1
ATOM 2862 C CA . MET B 1 146 ? 8.391 -1.167 -0.713 1 89 146 MET B CA 1
ATOM 2863 C C . MET B 1 146 ? 9.234 -1.827 -1.798 1 89 146 MET B C 1
ATOM 2865 O O . MET B 1 146 ? 10.383 -1.445 -2.012 1 89 146 MET B O 1
ATOM 2869 N N . ALA B 1 147 ? 8.625 -2.805 -2.42 1 89.44 147 ALA B N 1
ATOM 2870 C CA . ALA B 1 147 ? 9.328 -3.533 -3.477 1 89.44 147 ALA B CA 1
ATOM 2871 C C . ALA B 1 147 ? 9.703 -2.604 -4.625 1 89.44 147 ALA B C 1
ATOM 2873 O O . ALA B 1 147 ? 10.836 -2.645 -5.121 1 89.44 147 ALA B O 1
ATOM 2874 N N . LEU B 1 148 ? 8.828 -1.79 -5.027 1 88.06 148 LEU B N 1
ATOM 2875 C CA . LEU B 1 148 ? 9.062 -0.884 -6.145 1 88.06 148 LEU B CA 1
ATOM 2876 C C . LEU B 1 148 ? 10.172 0.109 -5.816 1 88.06 148 LEU B C 1
ATOM 2878 O O . LEU B 1 148 ? 10.945 0.496 -6.695 1 88.06 148 LEU B O 1
ATOM 2882 N N . ALA B 1 149 ? 10.219 0.493 -4.574 1 84.69 149 ALA B N 1
ATOM 2883 C CA . ALA B 1 149 ? 11.234 1.455 -4.156 1 84.69 149 ALA B CA 1
ATOM 2884 C C . ALA B 1 149 ? 12.602 0.79 -4.027 1 84.69 149 ALA B C 1
ATOM 2886 O O . ALA B 1 149 ? 13.625 1.411 -4.309 1 84.69 149 ALA B O 1
ATOM 2887 N N . THR B 1 150 ? 12.609 -0.431 -3.648 1 84.25 150 THR B N 1
ATOM 2888 C CA . THR B 1 150 ? 13.859 -1.122 -3.332 1 84.25 150 THR B CA 1
ATOM 2889 C C . THR B 1 150 ? 14.391 -1.864 -4.555 1 84.25 150 THR B C 1
ATOM 2891 O O . THR B 1 150 ? 15.602 -1.98 -4.738 1 84.25 150 THR B O 1
ATOM 2894 N N . PHE B 1 151 ? 13.445 -2.42 -5.309 1 84.56 151 PHE B N 1
ATOM 2895 C CA . PHE B 1 151 ? 13.75 -3.17 -6.52 1 84.56 151 PHE B CA 1
ATOM 2896 C C . PHE B 1 151 ? 13.07 -2.549 -7.73 1 84.56 151 PHE B C 1
ATOM 2898 O O . PHE B 1 151 ? 12.227 -3.182 -8.367 1 84.56 151 PHE B O 1
ATOM 2905 N N . PRO B 1 152 ? 13.492 -1.458 -8.133 1 82.12 152 PRO B N 1
ATOM 2906 C CA . PRO B 1 152 ? 12.727 -0.738 -9.156 1 82.12 152 PRO B CA 1
ATOM 2907 C C . PRO B 1 152 ? 12.727 -1.454 -10.508 1 82.12 152 PRO B C 1
ATOM 2909 O O . PRO B 1 152 ? 11.75 -1.357 -11.258 1 82.12 152 PRO B O 1
ATOM 2912 N N . THR B 1 153 ? 13.758 -2.25 -10.789 1 84.69 153 THR B N 1
ATOM 2913 C CA . THR B 1 153 ? 13.82 -2.871 -12.102 1 84.69 153 THR B CA 1
ATOM 2914 C C . THR B 1 153 ? 13.57 -4.371 -12.008 1 84.69 153 THR B C 1
ATOM 2916 O O . THR B 1 153 ? 13.469 -5.059 -13.023 1 84.69 153 THR B O 1
ATOM 2919 N N . SER B 1 154 ? 13.508 -4.84 -10.797 1 91.81 154 SER B N 1
ATOM 2920 C CA . SER B 1 154 ? 13.391 -6.289 -10.641 1 91.81 154 SER B CA 1
ATOM 2921 C C . SER B 1 154 ? 12.164 -6.664 -9.828 1 91.81 154 SER B C 1
ATOM 2923 O O . SER B 1 154 ? 12.141 -7.703 -9.164 1 91.81 154 SER B O 1
ATOM 2925 N N . THR B 1 155 ? 11.203 -5.781 -9.836 1 93.06 155 THR B N 1
ATOM 2926 C CA . THR B 1 155 ? 9.891 -6.109 -9.297 1 93.06 155 THR B CA 1
ATOM 2927 C C . THR B 1 155 ? 8.93 -6.527 -10.406 1 93.06 155 THR B C 1
ATOM 2929 O O . THR B 1 155 ? 8.711 -5.777 -11.359 1 93.06 155 THR B O 1
ATOM 2932 N N . VAL B 1 156 ? 8.414 -7.758 -10.312 1 97.12 156 VAL B N 1
ATOM 2933 C CA . VAL B 1 156 ? 7.414 -8.273 -11.242 1 97.12 156 VAL B CA 1
ATOM 2934 C C . VAL B 1 156 ? 6.027 -8.211 -10.594 1 97.12 156 VAL B C 1
ATOM 2936 O O . VAL B 1 156 ? 5.793 -8.836 -9.555 1 97.12 156 VAL B O 1
ATOM 2939 N N . ILE B 1 157 ? 5.156 -7.469 -11.211 1 97.25 157 ILE B N 1
ATOM 2940 C CA . ILE B 1 157 ? 3.814 -7.309 -10.664 1 97.25 157 ILE B CA 1
ATOM 2941 C C . ILE B 1 157 ? 2.836 -8.188 -11.438 1 97.25 157 ILE B C 1
ATOM 2943 O O . ILE B 1 157 ? 2.756 -8.117 -12.664 1 97.25 157 ILE B O 1
ATOM 2947 N N . VAL B 1 158 ? 2.113 -9 -10.727 1 98.56 158 VAL B N 1
ATOM 2948 C CA . VAL B 1 158 ? 1.116 -9.891 -11.312 1 98.56 158 VAL B CA 1
ATOM 2949 C C . VAL B 1 158 ? -0.258 -9.594 -10.719 1 98.56 158 VAL B C 1
ATOM 2951 O O . VAL B 1 158 ? -0.439 -9.641 -9.5 1 98.56 158 VAL B O 1
ATOM 2954 N N . THR B 1 159 ? -1.185 -9.289 -11.547 1 98.38 159 THR B N 1
ATOM 2955 C CA . THR B 1 159 ? -2.574 -9.172 -11.117 1 98.38 159 THR B CA 1
ATOM 2956 C C . THR B 1 159 ? -3.377 -10.398 -11.531 1 98.38 159 THR B C 1
ATOM 2958 O O . THR B 1 159 ? -3.168 -10.945 -12.617 1 98.38 159 THR B O 1
ATOM 2961 N N . ILE B 1 160 ? -4.207 -10.859 -10.641 1 98.44 160 ILE B N 1
ATOM 2962 C CA . ILE B 1 160 ? -5.098 -11.992 -10.883 1 98.44 160 ILE B CA 1
ATOM 2963 C C . ILE B 1 160 ? -6.543 -11.578 -10.625 1 98.44 160 ILE B C 1
ATOM 2965 O O . ILE B 1 160 ? -6.836 -10.922 -9.617 1 98.44 160 ILE B O 1
ATOM 2969 N N . GLY B 1 161 ? -7.457 -11.969 -11.531 1 98 161 GLY B N 1
ATOM 2970 C CA . GLY B 1 161 ? -8.859 -11.625 -11.367 1 98 161 GLY B CA 1
ATOM 2971 C C . GLY B 1 161 ? -9.156 -10.164 -11.641 1 98 161 GLY B C 1
ATOM 2972 O O . GLY B 1 161 ? -8.414 -9.5 -12.375 1 98 161 GLY B O 1
ATOM 2973 N N . THR B 1 162 ? -10.281 -9.727 -11.211 1 96.88 162 THR B N 1
ATOM 2974 C CA . THR B 1 162 ? -10.719 -8.352 -11.43 1 96.88 162 THR B CA 1
ATOM 2975 C C . THR B 1 162 ? -10.453 -7.496 -10.195 1 96.88 162 THR B C 1
ATOM 2977 O O . THR B 1 162 ? -10.953 -7.797 -9.109 1 96.88 162 THR B O 1
ATOM 2980 N N . LEU B 1 163 ? -9.672 -6.484 -10.398 1 97.69 163 LEU B N 1
ATOM 2981 C CA . LEU B 1 163 ? -9.281 -5.602 -9.312 1 97.69 163 LEU B CA 1
ATOM 2982 C C . LEU B 1 163 ? -9.711 -4.164 -9.594 1 97.69 163 LEU B C 1
ATOM 2984 O O . LEU B 1 163 ? -9.711 -3.729 -10.742 1 97.69 163 LEU B O 1
ATOM 2988 N N . ARG B 1 164 ? -10.031 -3.529 -8.539 1 96.25 164 ARG B N 1
ATOM 2989 C CA . ARG B 1 164 ? -10.18 -2.08 -8.617 1 96.25 164 ARG B CA 1
ATOM 2990 C C . ARG B 1 164 ? -8.938 -1.429 -9.203 1 96.25 164 ARG B C 1
ATOM 2992 O O . ARG B 1 164 ? -7.812 -1.763 -8.82 1 96.25 164 ARG B O 1
ATOM 2999 N N . PRO B 1 165 ? -9.148 -0.519 -10.156 1 92.69 165 PRO B N 1
ATOM 3000 C CA . PRO B 1 165 ? -7.969 0.16 -10.688 1 92.69 165 PRO B CA 1
ATOM 3001 C C . PRO B 1 165 ? -7.324 1.105 -9.68 1 92.69 165 PRO B C 1
ATOM 3003 O O . PRO B 1 165 ? -8.023 1.729 -8.875 1 92.69 165 PRO B O 1
ATOM 3006 N N . PHE B 1 166 ? -5.934 1.171 -9.703 1 85.62 166 PHE B N 1
ATOM 3007 C CA . PHE B 1 166 ? -5.223 2.193 -8.945 1 85.62 166 PHE B CA 1
ATOM 3008 C C . PHE B 1 166 ? -3.982 2.66 -9.695 1 85.62 166 PHE B C 1
ATOM 3010 O O . PHE B 1 166 ? -3.379 1.892 -10.445 1 85.62 166 PHE B O 1
ATOM 3017 N N . SER B 1 167 ? -3.783 3.971 -9.578 1 79.69 167 SER B N 1
ATOM 3018 C CA . SER B 1 167 ? -2.941 4.742 -10.484 1 79.69 167 SER B CA 1
ATOM 3019 C C . SER B 1 167 ? -1.491 4.277 -10.43 1 79.69 167 SER B C 1
ATOM 3021 O O . SER B 1 167 ? -0.739 4.445 -11.391 1 79.69 167 SER B O 1
ATOM 3023 N N . ASP B 1 168 ? -1.091 3.639 -9.391 1 77.69 168 ASP B N 1
ATOM 3024 C CA . ASP B 1 168 ? 0.313 3.287 -9.195 1 77.69 168 ASP B CA 1
ATOM 3025 C C . ASP B 1 168 ? 0.731 2.166 -10.148 1 77.69 168 ASP B C 1
ATOM 3027 O O . ASP B 1 168 ? 1.925 1.928 -10.344 1 77.69 168 ASP B O 1
ATOM 3031 N N . LEU B 1 169 ? -0.231 1.503 -10.664 1 82.81 169 LEU B N 1
ATOM 3032 C CA . LEU B 1 169 ? 0.088 0.441 -11.609 1 82.81 169 LEU B CA 1
ATOM 3033 C C . LEU B 1 169 ? 0.126 0.978 -13.039 1 82.81 169 LEU B C 1
ATOM 3035 O O . LEU B 1 169 ? 0.664 0.327 -13.938 1 82.81 169 LEU B O 1
ATOM 3039 N N . ALA B 1 170 ? -0.517 2.135 -13.125 1 77.06 170 ALA B N 1
ATOM 3040 C CA . ALA B 1 170 ? -0.598 2.701 -14.469 1 77.06 170 ALA B CA 1
ATOM 3041 C C . ALA B 1 170 ? 0.792 2.961 -15.039 1 77.06 170 ALA B C 1
ATOM 3043 O O . ALA B 1 170 ? 1.67 3.479 -14.344 1 77.06 170 ALA B O 1
ATOM 3044 N N . GLY B 1 171 ? 1.03 2.551 -16.219 1 75 171 GLY B N 1
ATOM 3045 C CA . GLY B 1 171 ? 2.289 2.787 -16.906 1 75 171 GLY B CA 1
ATOM 3046 C C . GLY B 1 171 ? 3.338 1.731 -16.609 1 75 171 GLY B C 1
ATOM 3047 O O . GLY B 1 171 ? 4.469 1.818 -17.094 1 75 171 GLY B O 1
ATOM 3048 N N . ARG B 1 172 ? 2.965 0.796 -15.789 1 83.44 172 ARG B N 1
ATOM 3049 C CA . ARG B 1 172 ? 3.898 -0.288 -15.492 1 83.44 172 ARG B CA 1
ATOM 3050 C C . ARG B 1 172 ? 3.561 -1.533 -16.312 1 83.44 172 ARG B C 1
ATOM 3052 O O . ARG B 1 172 ? 2.438 -1.677 -16.797 1 83.44 172 ARG B O 1
ATOM 3059 N N . ASP B 1 173 ? 4.594 -2.312 -16.5 1 88.88 173 ASP B N 1
ATOM 3060 C CA . ASP B 1 173 ? 4.398 -3.586 -17.188 1 88.88 173 ASP B CA 1
ATOM 3061 C C . ASP B 1 173 ? 3.859 -4.648 -16.234 1 88.88 173 ASP B C 1
ATOM 3063 O O . ASP B 1 173 ? 4.625 -5.461 -15.711 1 88.88 173 ASP B O 1
ATOM 3067 N N . VAL B 1 174 ? 2.592 -4.676 -16.047 1 95.31 174 VAL B N 1
ATOM 3068 C CA . VAL B 1 174 ? 1.911 -5.602 -15.148 1 95.31 174 VAL B CA 1
ATOM 3069 C C . VAL B 1 174 ? 1.457 -6.836 -15.922 1 95.31 174 VAL B C 1
ATOM 3071 O O . VAL B 1 174 ? 0.946 -6.727 -17.031 1 95.31 174 VAL B O 1
ATOM 3074 N N . VAL B 1 175 ? 1.727 -8.023 -15.422 1 97.88 175 VAL B N 1
ATOM 3075 C CA . VAL B 1 175 ? 1.215 -9.258 -16.016 1 97.88 175 VAL B CA 1
ATOM 3076 C C . VAL B 1 175 ? -0.201 -9.523 -15.508 1 97.88 175 VAL B C 1
ATOM 3078 O O . VAL B 1 175 ? -0.405 -9.773 -14.312 1 97.88 175 VAL B O 1
ATOM 3081 N N . ARG B 1 176 ? -1.13 -9.422 -16.406 1 97.44 176 ARG B N 1
ATOM 3082 C CA . ARG B 1 176 ? -2.475 -9.883 -16.078 1 97.44 176 ARG B CA 1
ATOM 3083 C C . ARG B 1 176 ? -2.594 -11.398 -16.25 1 97.44 176 ARG B C 1
ATOM 3085 O O . ARG B 1 176 ? -2.814 -11.883 -17.359 1 97.44 176 ARG B O 1
ATOM 3092 N N . PHE B 1 177 ? -2.539 -12.133 -15.156 1 98.31 177 PHE B N 1
ATOM 3093 C CA . PHE B 1 177 ? -2.414 -13.578 -15.188 1 98.31 177 PHE B CA 1
ATOM 3094 C C . PHE B 1 177 ? -3.785 -14.242 -15.133 1 98.31 177 PHE B C 1
ATOM 3096 O O . PHE B 1 177 ? -4.57 -13.984 -14.227 1 98.31 177 PHE B O 1
ATOM 3103 N N . ASP B 1 178 ? -4.031 -15.109 -16.125 1 97.31 178 ASP B N 1
ATOM 3104 C CA . ASP B 1 178 ? -5.324 -15.789 -16.172 1 97.31 178 ASP B CA 1
ATOM 3105 C C . ASP B 1 178 ? -5.152 -17.281 -16.391 1 97.31 178 ASP B C 1
ATOM 3107 O O . ASP B 1 178 ? -6.109 -17.984 -16.75 1 97.31 178 ASP B O 1
ATOM 3111 N N . GLY B 1 179 ? -3.965 -17.719 -16.266 1 95.12 179 GLY B N 1
ATOM 3112 C CA . GLY B 1 179 ? -3.689 -19.141 -16.375 1 95.12 179 GLY B CA 1
ATOM 3113 C C . GLY B 1 179 ? -3.518 -19.609 -17.797 1 95.12 179 GLY B C 1
ATOM 3114 O O . GLY B 1 179 ? -3.139 -20.766 -18.047 1 95.12 179 GLY B O 1
ATOM 3115 N N . SER B 1 180 ? -3.809 -18.781 -18.812 1 95.19 180 SER B N 1
ATOM 3116 C CA . SER B 1 180 ? -3.59 -19.141 -20.203 1 95.19 180 SER B CA 1
ATOM 3117 C C . SER B 1 180 ? -2.105 -19.297 -20.516 1 95.19 180 SER B C 1
ATOM 3119 O O . SER B 1 180 ? -1.256 -18.781 -19.781 1 95.19 180 SER B O 1
ATOM 3121 N N . PHE B 1 181 ? -1.871 -19.953 -21.578 1 93.25 181 PHE B N 1
ATOM 3122 C CA . PHE B 1 181 ? -0.486 -20.125 -22 1 93.25 181 PHE B CA 1
ATOM 3123 C C . PHE B 1 181 ? 0.166 -18.766 -22.266 1 93.25 181 PHE B C 1
ATOM 3125 O O . PHE B 1 181 ? 1.326 -18.547 -21.922 1 93.25 181 PHE B O 1
ATOM 3132 N N . ALA B 1 182 ? -0.567 -17.859 -22.812 1 95.56 182 ALA B N 1
ATOM 3133 C CA . ALA B 1 182 ? -0.051 -16.531 -23.109 1 95.56 182 ALA B CA 1
ATOM 3134 C C . ALA B 1 182 ? 0.358 -15.797 -21.844 1 95.56 182 ALA B C 1
ATOM 3136 O O . ALA B 1 182 ? 1.419 -15.172 -21.797 1 95.56 182 ALA B O 1
ATOM 3137 N N . SER B 1 183 ? -0.456 -15.852 -20.828 1 96.94 183 SER B N 1
ATOM 3138 C CA . SER B 1 183 ? -0.132 -15.141 -19.594 1 96.94 183 SER B CA 1
ATOM 3139 C C . SER B 1 183 ? 1.04 -15.797 -18.859 1 96.94 183 SER B C 1
ATOM 3141 O O . SER B 1 183 ? 1.827 -15.125 -18.203 1 96.94 183 SER B O 1
ATOM 3143 N N . VAL B 1 184 ? 1.188 -17.109 -19 1 95.31 184 VAL B N 1
ATOM 3144 C CA . VAL B 1 184 ? 2.318 -17.828 -18.422 1 95.31 184 VAL B CA 1
ATOM 3145 C C . VAL B 1 184 ? 3.609 -17.406 -19.125 1 95.31 184 VAL B C 1
ATOM 3147 O O . VAL B 1 184 ? 4.621 -17.141 -18.469 1 95.31 184 VAL B O 1
ATOM 3150 N N . GLN B 1 185 ? 3.541 -17.312 -20.391 1 94.44 185 GLN B N 1
ATOM 3151 C CA . GLN B 1 185 ? 4.703 -16.891 -21.172 1 94.44 185 GLN B CA 1
ATOM 3152 C C . GLN B 1 185 ? 5.094 -15.453 -20.828 1 94.44 185 GLN B C 1
ATOM 3154 O O . GLN B 1 185 ? 6.281 -15.141 -20.719 1 94.44 185 GLN B O 1
ATOM 3159 N N . GLN B 1 186 ? 4.105 -14.688 -20.719 1 97.12 186 GLN B N 1
ATOM 3160 C CA . GLN B 1 186 ? 4.375 -13.305 -20.344 1 97.12 186 GLN B CA 1
ATOM 3161 C C . GLN B 1 186 ? 5.07 -13.227 -18.984 1 97.12 186 GLN B C 1
ATOM 3163 O O . GLN B 1 186 ? 6.035 -12.477 -18.812 1 97.12 186 GLN B O 1
ATOM 3168 N N . LEU B 1 187 ? 4.578 -13.992 -18.016 1 97 187 LEU B N 1
ATOM 3169 C CA . LEU B 1 187 ? 5.184 -14.016 -16.688 1 97 187 LEU B CA 1
ATOM 3170 C C . LEU B 1 187 ? 6.625 -14.516 -16.766 1 97 187 LEU B C 1
ATOM 3172 O O . LEU B 1 187 ? 7.52 -13.922 -16.156 1 97 187 LEU B O 1
ATOM 3176 N N . LEU B 1 188 ? 6.855 -15.539 -17.516 1 95.62 188 LEU B N 1
ATOM 3177 C CA . LEU B 1 188 ? 8.203 -16.062 -17.703 1 95.62 188 LEU B CA 1
ATOM 3178 C C . LEU B 1 188 ? 9.133 -15 -18.266 1 95.62 188 LEU B C 1
ATOM 3180 O O . LEU B 1 188 ? 10.25 -14.82 -17.781 1 95.62 188 LEU B O 1
ATOM 3184 N N . GLY B 1 189 ? 8.617 -14.344 -19.281 1 96.25 189 GLY B N 1
ATOM 3185 C CA . GLY B 1 189 ? 9.391 -13.258 -19.859 1 96.25 189 GLY B CA 1
ATOM 3186 C C . GLY B 1 189 ? 9.742 -12.172 -18.859 1 96.25 189 GLY B C 1
ATOM 3187 O O . GLY B 1 189 ? 10.875 -11.688 -18.844 1 96.25 189 GLY B O 1
ATOM 3188 N N . ARG B 1 190 ? 8.82 -11.773 -18.031 1 96.94 190 ARG B N 1
ATOM 3189 C CA . ARG B 1 190 ? 9.047 -10.719 -17.047 1 96.94 190 ARG B CA 1
ATOM 3190 C C . ARG B 1 190 ? 10.031 -11.18 -15.977 1 96.94 190 ARG B C 1
ATOM 3192 O O . ARG B 1 190 ? 10.859 -10.398 -15.508 1 96.94 190 ARG B O 1
ATOM 3199 N N . LEU B 1 191 ? 9.914 -12.461 -15.555 1 96.75 191 LEU B N 1
ATOM 3200 C CA . LEU B 1 191 ? 10.852 -13.016 -14.578 1 96.75 191 LEU B CA 1
ATOM 3201 C C . LEU B 1 191 ? 12.281 -12.969 -15.117 1 96.75 191 LEU B C 1
ATOM 3203 O O . LEU B 1 191 ? 13.203 -12.586 -14.398 1 96.75 191 LEU B O 1
ATOM 3207 N N . ARG B 1 192 ? 12.461 -13.273 -16.328 1 96.31 192 ARG B N 1
ATOM 3208 C CA . ARG B 1 192 ? 13.781 -13.242 -16.953 1 96.31 192 ARG B CA 1
ATOM 3209 C C . ARG B 1 192 ? 14.281 -11.805 -17.078 1 96.31 192 ARG B C 1
ATOM 3211 O O . ARG B 1 192 ? 15.453 -11.531 -16.812 1 96.31 192 ARG B O 1
ATOM 3218 N N . ALA B 1 193 ? 13.367 -10.93 -17.453 1 95 193 ALA B N 1
ATOM 3219 C CA . ALA B 1 193 ? 13.734 -9.523 -17.578 1 95 193 ALA B CA 1
ATOM 3220 C C . ALA B 1 193 ? 14.156 -8.945 -16.234 1 95 193 ALA B C 1
ATOM 3222 O O . ALA B 1 193 ? 14.938 -7.988 -16.172 1 95 193 ALA B O 1
ATOM 3223 N N . ALA B 1 194 ? 13.656 -9.547 -15.18 1 94.06 194 ALA B N 1
ATOM 3224 C CA . ALA B 1 194 ? 13.992 -9.117 -13.82 1 94.06 194 ALA B CA 1
ATOM 3225 C C . ALA B 1 194 ? 15.328 -9.703 -13.375 1 94.06 194 ALA B C 1
ATOM 3227 O O . ALA B 1 194 ? 15.773 -9.461 -12.25 1 94.06 194 ALA B O 1
ATOM 3228 N N . GLY B 1 195 ? 15.938 -10.562 -14.156 1 93.25 195 GLY B N 1
ATOM 3229 C CA . GLY B 1 195 ? 17.281 -11.062 -13.898 1 93.25 195 GLY B CA 1
ATOM 3230 C C . GLY B 1 195 ? 17.312 -12.484 -13.367 1 93.25 195 GLY B C 1
ATOM 3231 O O . GLY B 1 195 ? 18.359 -12.977 -12.945 1 93.25 195 GLY B O 1
ATOM 3232 N N . LEU B 1 196 ? 16.156 -13.109 -13.398 1 95.44 196 LEU B N 1
ATOM 3233 C CA . LEU B 1 196 ? 16.078 -14.477 -12.875 1 95.44 196 LEU B CA 1
ATOM 3234 C C . LEU B 1 196 ? 16.391 -15.492 -13.977 1 95.44 196 LEU B C 1
ATOM 3236 O O . LEU B 1 196 ? 15.844 -15.406 -15.07 1 95.44 196 LEU B O 1
ATOM 3240 N N . PRO B 1 197 ? 17.281 -16.453 -13.641 1 94.06 197 PRO B N 1
ATOM 3241 C CA . PRO B 1 197 ? 17.594 -17.5 -14.625 1 94.06 197 PRO B CA 1
ATOM 3242 C C . PRO B 1 197 ? 16.531 -18.578 -14.688 1 94.06 197 PRO B C 1
ATOM 3244 O O . PRO B 1 197 ? 16.828 -19.766 -14.469 1 94.06 197 PRO B O 1
ATOM 3247 N N . ALA B 1 198 ? 15.312 -18.188 -15.039 1 92.94 198 ALA B N 1
ATOM 3248 C CA . ALA B 1 198 ? 14.195 -19.125 -15.117 1 92.94 198 ALA B CA 1
ATOM 3249 C C . ALA B 1 198 ? 14.383 -20.109 -16.266 1 92.94 198 ALA B C 1
ATOM 3251 O O . ALA B 1 198 ? 14.641 -19.719 -17.391 1 92.94 198 ALA B O 1
ATOM 3252 N N . ARG B 1 199 ? 14.297 -21.375 -15.945 1 86.81 199 ARG B N 1
ATOM 3253 C CA . ARG B 1 199 ? 14.469 -22.453 -16.922 1 86.81 199 ARG B CA 1
ATOM 3254 C C . ARG B 1 199 ? 13.117 -22.984 -17.406 1 86.81 199 ARG B C 1
ATOM 3256 O O . ARG B 1 199 ? 12.18 -23.094 -16.609 1 86.81 199 ARG B O 1
ATOM 3263 N N . ASP B 1 200 ? 13.055 -23.062 -18.688 1 76.75 200 ASP B N 1
ATOM 3264 C CA . ASP B 1 200 ? 11.82 -23.625 -19.219 1 76.75 200 ASP B CA 1
ATOM 3265 C C . ASP B 1 200 ? 12.094 -24.891 -20.016 1 76.75 200 ASP B C 1
ATOM 3267 O O . ASP B 1 200 ? 11.32 -25.25 -20.906 1 76.75 200 ASP B O 1
ATOM 3271 N N . ASP B 1 201 ? 13.18 -25.406 -19.906 1 75.69 201 ASP B N 1
ATOM 3272 C CA . ASP B 1 201 ? 13.57 -26.562 -20.719 1 75.69 201 ASP B CA 1
ATOM 3273 C C . ASP B 1 201 ? 12.953 -27.844 -20.172 1 75.69 201 ASP B C 1
ATOM 3275 O O . ASP B 1 201 ? 12.805 -28.828 -20.906 1 75.69 201 ASP B O 1
ATOM 3279 N N . GLY B 1 202 ? 12.641 -27.922 -19 1 62.59 202 GLY B N 1
ATOM 3280 C CA . GLY B 1 202 ? 12.055 -29.172 -18.516 1 62.59 202 GLY B CA 1
ATOM 3281 C C . GLY B 1 202 ? 10.586 -29.312 -18.875 1 62.59 202 GLY B C 1
ATOM 3282 O O . GLY B 1 202 ? 9.914 -28.328 -19.188 1 62.59 202 GLY B O 1
ATOM 3283 N N . SER B 1 203 ? 10.07 -30.562 -19.359 1 60.34 203 SER B N 1
ATOM 3284 C CA . SER B 1 203 ? 8.695 -30.875 -19.75 1 60.34 203 SER B CA 1
ATOM 3285 C C . SER B 1 203 ? 7.703 -30.469 -18.672 1 60.34 203 SER B C 1
ATOM 3287 O O . SER B 1 203 ? 6.516 -30.297 -18.953 1 60.34 203 SER B O 1
ATOM 3289 N N . ASP B 1 204 ? 8.289 -30.094 -17.562 1 67 204 ASP B N 1
ATOM 3290 C CA . ASP B 1 204 ? 7.363 -30.047 -16.438 1 67 204 ASP B CA 1
ATOM 3291 C C . ASP B 1 204 ? 7.035 -28.609 -16.062 1 67 204 ASP B C 1
ATOM 3293 O O . ASP B 1 204 ? 6.184 -28.359 -15.203 1 67 204 ASP B O 1
ATOM 3297 N N . TRP B 1 205 ? 7.602 -27.688 -16.875 1 73.06 205 TRP B N 1
ATOM 3298 C CA . TRP B 1 205 ? 7.402 -26.344 -16.344 1 73.06 205 TRP B CA 1
ATOM 3299 C C . TRP B 1 205 ? 6 -25.828 -16.656 1 73.06 205 TRP B C 1
ATOM 3301 O O . TRP B 1 205 ? 5.371 -25.172 -15.828 1 73.06 205 TRP B O 1
ATOM 3311 N N . TYR B 1 206 ? 5.562 -26.281 -17.906 1 74.88 206 TYR B N 1
ATOM 3312 C CA . TYR B 1 206 ? 4.203 -25.859 -18.234 1 74.88 206 TYR B CA 1
ATOM 3313 C C . TYR B 1 206 ? 3.219 -27 -18.016 1 74.88 206 TYR B C 1
ATOM 3315 O O . TYR B 1 206 ? 3.289 -28.031 -18.703 1 74.88 206 TYR B O 1
ATOM 3323 N N . ARG B 1 207 ? 2.576 -27.031 -16.922 1 81.38 207 ARG B N 1
ATOM 3324 C CA . ARG B 1 207 ? 1.416 -27.875 -16.656 1 81.38 207 ARG B CA 1
ATOM 3325 C C . ARG B 1 207 ? 0.147 -27.031 -16.531 1 81.38 207 ARG B C 1
ATOM 3327 O O . ARG B 1 207 ? -0.041 -26.328 -15.539 1 81.38 207 ARG B O 1
ATOM 3334 N N . ALA B 1 208 ? -0.659 -27.188 -17.562 1 78.19 208 ALA B N 1
ATOM 3335 C CA . ALA B 1 208 ? -1.849 -26.344 -17.625 1 78.19 208 ALA B CA 1
ATOM 3336 C C . ALA B 1 208 ? -2.734 -26.562 -16.391 1 78.19 208 ALA B C 1
ATOM 3338 O O . ALA B 1 208 ? -3.42 -25.641 -15.953 1 78.19 208 ALA B O 1
ATOM 3339 N N . ASP B 1 209 ? -2.727 -27.656 -15.844 1 87.12 209 ASP B N 1
ATOM 3340 C CA . ASP B 1 209 ? -3.58 -27.984 -14.703 1 87.12 209 ASP B CA 1
ATOM 3341 C C . ASP B 1 209 ? -3.168 -27.188 -13.469 1 87.12 209 ASP B C 1
ATOM 3343 O O . ASP B 1 209 ? -3.986 -26.938 -12.578 1 87.12 209 ASP B O 1
ATOM 3347 N N . ARG B 1 210 ? -1.926 -26.719 -13.508 1 89.25 210 ARG B N 1
ATOM 3348 C CA . ARG B 1 210 ? -1.406 -25.938 -12.391 1 89.25 210 ARG B CA 1
ATOM 3349 C C . ARG B 1 210 ? -2.141 -24.594 -12.281 1 89.25 210 ARG B C 1
ATOM 3351 O O . ARG B 1 210 ? -2.299 -24.062 -11.18 1 89.25 210 ARG B O 1
ATOM 3358 N N . PHE B 1 211 ? -2.627 -24.156 -13.367 1 93.12 211 PHE B N 1
ATOM 3359 C CA . PHE B 1 211 ? -3.158 -22.797 -13.391 1 93.12 211 PHE B CA 1
ATOM 3360 C C . PHE B 1 211 ? -4.672 -22.812 -13.578 1 93.12 211 PHE B C 1
ATOM 3362 O O . PHE B 1 211 ? -5.297 -21.766 -13.688 1 93.12 211 PHE B O 1
ATOM 3369 N N . ALA B 1 212 ? -5.207 -24 -13.594 1 91.69 212 ALA B N 1
ATOM 3370 C CA . ALA B 1 212 ? -6.633 -24.125 -13.883 1 91.69 212 ALA B CA 1
ATOM 3371 C C . ALA B 1 212 ? -7.477 -23.844 -12.641 1 91.69 212 ALA B C 1
ATOM 3373 O O . ALA B 1 212 ? -7.094 -24.234 -11.531 1 91.69 212 ALA B O 1
ATOM 3374 N N . ASN B 1 213 ? -8.57 -23.172 -12.75 1 93.12 213 ASN B N 1
ATOM 3375 C CA . ASN B 1 213 ? -9.688 -23.062 -11.812 1 93.12 213 ASN B CA 1
ATOM 3376 C C . ASN B 1 213 ? -9.266 -22.391 -10.508 1 93.12 213 ASN B C 1
ATOM 3378 O O . ASN B 1 213 ? -9.625 -22.859 -9.422 1 93.12 213 ASN B O 1
ATOM 3382 N N . TRP B 1 214 ? -8.445 -21.406 -10.617 1 96.62 214 TRP B N 1
ATOM 3383 C CA . TRP B 1 214 ? -8.219 -20.609 -9.414 1 96.62 214 TRP B CA 1
ATOM 3384 C C . TRP B 1 214 ? -9.461 -19.797 -9.062 1 96.62 214 TRP B C 1
ATOM 3386 O O . TRP B 1 214 ? -10.016 -19.094 -9.922 1 96.62 214 TRP B O 1
ATOM 3396 N N . ASP B 1 215 ? -9.922 -19.844 -7.848 1 97.12 215 ASP B N 1
ATOM 3397 C CA . ASP B 1 215 ? -11.078 -19.062 -7.406 1 97.12 215 ASP B CA 1
ATOM 3398 C C . ASP B 1 215 ? -10.859 -17.578 -7.633 1 97.12 215 ASP B C 1
ATOM 3400 O O . ASP B 1 215 ? -11.812 -16.828 -7.898 1 97.12 215 ASP B O 1
ATOM 3404 N N . ALA B 1 216 ? -9.594 -17.188 -7.586 1 98.19 216 ALA B N 1
ATOM 3405 C CA . ALA B 1 216 ? -9.227 -15.773 -7.715 1 98.19 216 ALA B CA 1
ATOM 3406 C C . ALA B 1 216 ? -9.664 -15.219 -9.07 1 98.19 216 ALA B C 1
ATOM 3408 O O . ALA B 1 216 ? -9.969 -14.023 -9.188 1 98.19 216 ALA B O 1
ATOM 3409 N N . TYR B 1 217 ? -9.695 -16.094 -10.109 1 97.88 217 TYR B N 1
ATOM 3410 C CA . TYR B 1 217 ? -10.055 -15.633 -11.445 1 97.88 217 TYR B CA 1
ATOM 3411 C C . TYR B 1 217 ? -11.469 -15.078 -11.477 1 97.88 217 TYR B C 1
ATOM 3413 O O . TYR B 1 217 ? -11.766 -14.148 -12.234 1 97.88 217 TYR B O 1
ATOM 3421 N N . LEU B 1 218 ? -12.32 -15.625 -10.562 1 96.5 218 LEU B N 1
ATOM 3422 C CA . LEU B 1 218 ? -13.75 -15.352 -10.672 1 96.5 218 LEU B CA 1
ATOM 3423 C C . LEU B 1 218 ? -14.266 -14.633 -9.438 1 96.5 218 LEU B C 1
ATOM 3425 O O . LEU B 1 218 ? -15.461 -14.344 -9.336 1 96.5 218 LEU B O 1
ATOM 3429 N N . ARG B 1 219 ? -13.398 -14.367 -8.539 1 97.56 219 ARG B N 1
ATOM 3430 C CA . ARG B 1 219 ? -13.828 -13.742 -7.297 1 97.56 219 ARG B CA 1
ATOM 3431 C C . ARG B 1 219 ? -14.367 -12.336 -7.543 1 97.56 219 ARG B C 1
ATOM 3433 O O . ARG B 1 219 ? -13.711 -11.523 -8.203 1 97.56 219 ARG B O 1
ATOM 3440 N N . ARG B 1 220 ? -15.57 -12.086 -7.062 1 96.94 220 ARG B N 1
ATOM 3441 C CA . ARG B 1 220 ? -16.266 -10.812 -7.199 1 96.94 220 ARG B CA 1
ATOM 3442 C C . ARG B 1 220 ? -17.062 -10.484 -5.938 1 96.94 220 ARG B C 1
ATOM 3444 O O . ARG B 1 220 ? -17.375 -11.375 -5.145 1 96.94 220 ARG B O 1
ATOM 3451 N N . PRO B 1 221 ? -17.297 -9.141 -5.797 1 95.69 221 PRO B N 1
ATOM 3452 C CA . PRO B 1 221 ? -18.188 -8.828 -4.672 1 95.69 221 PRO B CA 1
ATOM 3453 C C . PRO B 1 221 ? -19.547 -9.5 -4.785 1 95.69 221 PRO B C 1
ATOM 3455 O O . PRO B 1 221 ? -20.047 -9.703 -5.895 1 95.69 221 PRO B O 1
ATOM 3458 N N . ARG B 1 222 ? -20.109 -9.906 -3.629 1 84.38 222 ARG B N 1
ATOM 3459 C CA . ARG B 1 222 ? -21.453 -10.461 -3.67 1 84.38 222 ARG B CA 1
ATOM 3460 C C . ARG B 1 222 ? -22.469 -9.414 -4.121 1 84.38 222 ARG B C 1
ATOM 3462 O O . ARG B 1 222 ? -22.406 -8.258 -3.684 1 84.38 222 ARG B O 1
ATOM 3469 N N . PRO B 1 223 ? -23.281 -9.859 -5.074 1 70 223 PRO B N 1
ATOM 3470 C CA . PRO B 1 223 ? -24.328 -8.922 -5.477 1 70 223 PRO B CA 1
ATOM 3471 C C . PRO B 1 223 ? -25.219 -8.492 -4.309 1 70 223 PRO B C 1
ATOM 3473 O O . PRO B 1 223 ? -25.375 -9.234 -3.342 1 70 223 PRO B O 1
ATOM 3476 N N . PRO B 1 224 ? -25.5 -7.156 -4.301 1 56.47 224 PRO B N 1
ATOM 3477 C CA . PRO B 1 224 ? -26.438 -6.738 -3.256 1 56.47 224 PRO B CA 1
ATOM 3478 C C . PRO B 1 224 ? -27.688 -7.625 -3.182 1 56.47 224 PRO B C 1
ATOM 3480 O O . PRO B 1 224 ? -28.125 -8.156 -4.203 1 56.47 224 PRO B O 1
ATOM 3483 N N . THR B 1 225 ? -27.859 -8.43 -2.084 1 45.69 225 THR B N 1
ATOM 3484 C CA . THR B 1 225 ? -29.109 -9.18 -1.988 1 45.69 225 THR B CA 1
ATOM 3485 C C . THR B 1 225 ? -30.297 -8.281 -2.293 1 45.69 225 THR B C 1
ATOM 3487 O O . THR B 1 225 ? -30.484 -7.242 -1.656 1 45.69 225 THR B O 1
ATOM 3490 N N . VAL B 1 226 ? -30.906 -8.367 -3.447 1 40.66 226 VAL B N 1
ATOM 3491 C CA . VAL B 1 226 ? -32.219 -7.754 -3.705 1 40.66 226 VAL B CA 1
ATOM 3492 C C . VAL B 1 226 ? -33.25 -8.328 -2.742 1 40.66 226 VAL B C 1
ATOM 3494 O O . VAL B 1 226 ? -33.219 -9.516 -2.42 1 40.66 226 VAL B O 1
#

Nearest PDB structures (foldseek):
  2bwj-assembly2_F  TM=2.537E-01  e=8.229E+00  Homo sapiens
  5brj-assembly1_A-2  TM=5.480E-01  e=3.729E-01  Agrobacterium tumefaciens CCNWGS0286
  2bwj-assembly2_F  TM=2.538E-01  e=8.216E+00  Homo sapiens

Radius of gyration: 40.3 Å; Cα contacts (8 Å, |Δi|>4): 698; chains: 2; bounding box: 97×230×48 Å

Foldseek 3Di:
DPDDDPPPPPPDDDDDPPPPPPPPPPPDDPPPPPPCVVVVPVPLLQEEEEFAADQVLVVVLVCVLSVLQVGHYDHPVVQQVVVCVVPVPSVVSLVVVVVRHLAYEQEKFQDDWDAADPVPDDVPRDPLRHHIWGTGDPVSVVVLVSRCVSQVFRYAAEYAATGRDDCVCPPPDHQDDQLDPVSVVSSVVSNVSSRHSGHDPDPPSDDSVSRPDRPRNVDTDDPDPD/DDDPCPPPPPPDDDDPPPPPPPPPPPPDPDPPPPPCVVVVPPPLLQEEEEFAADQVLVVVLVCVLSVLQVGHYDHPVVQQVVVCVVPVPSVVSLVVVVVRHLAYEQEKFQDDWDAADPVPDDVPRDPLRHHIWGTGDPVSVVVLVSRCVSQVFRYAAEYAATGRDDCVCPPPDHQDDQLDPVSVVSSVVSNVSSRHSGHDPDPPSDDSVSRPDDPRNVDTDDPDPD